Protein AF-0000000074165113 (afdb_homodimer)

Nearest PDB structures (foldseek):
  5xe8-assembly1_C  TM=8.474E-01  e=3.478E-05  Streptococcus mutans UA159
  6pgv-assembly1_A  TM=5.490E-01  e=5.982E-02  Homo sapiens
  1y08-assembly1_A  TM=4.962E-01  e=4.996E-02  Streptococcus pyogenes
  5xe8-assembly1_C  TM=8.474E-01  e=3.478E-05  Streptococcus mutans UA159
  6pgv-assembly1_A  TM=5.491E-01  e=5.982E-02  Homo sapiens

Sequence (434 aa):
MFKRVILVLITFIFAISLNYSYGEYANKTYIQNVVKTFNLSTDKNIKILDIKGYQQTTDYTCGPSAVMSLLNYYGVLKDSQMNHQTELEIAKQMGTNDDYGTTMQQIVEWLGNHGFEVKYATDGDINLLYQSIDKAIPVLVDWIDWGGHWTLVSGYQKLGKSVDDDKDMLFMIDPAAHFNNVRSVYGLSAINPDRFQYMWQDSKGVKGIYIIAFPKKMFKRVILVLITFIFAISLNYSYGEYANKTYIQNVVKTFNLSTDKNIKILDIKGYQQTTDYTCGPSAVMSLLNYYGVLKDSQMNHQTELEIAKQMGTNDDYGTTMQQIVEWLGNHGFEVKYATDGDINLLYQSIDKAIPVLVDWIDWGGHWTLVSGYQKLGKSVDDDKDMLFMIDPAAHFNNVRSVYGLSAINPDRFQYMWQDSKGVKGIYIIAFPKK

Secondary structure (DSSP, 8-state):
-----------------------PBP-HHHHHHHHHHTT-S--TTEEEB--PPPPPSSSS-HHHHHHHHHHHHTTSS-GGG-SHHHHHHHHHHHT-BTTTB--HHHHHHHHHHTTEEEEEESS--HHHHHHHHHTT--EEEEESGGGSEEEEEEEEE--SSSGGGS--EEEEE-TTGGGSSS--STTEEEE-HHHHHHH-B-TT--B-EEEEEEE--/-----------------------PBP-HHHHHHHHHHTT-S--TTEEEB---PPPPSSSS-HHHHHHHHHHHHTTSS-GGG-SHHHHHHHHHHHT-BTTTB--HHHHHHHHHHTTEEEEEESS--HHHHHHHHHTT--EEEEESGGGSEEEEEEEEE--SSSGGGS--EEEEE-TTGGGSSS--STTEEEE-HHHHHHH-B-TT--B-EEEEEEE--

InterPro domains:
  IPR039563 Peptidase C39 single domain protein [cd02549] (56-212)
  IPR039564 Peptidase C39-like [PF13529] (48-186)

Foldseek 3Di:
DDDPPPPPPPPPPPPPPPPQPAWAWDDPVVLVVQCVQVVPPDSPQKTFTDWQFQAAPAPAQLLLRQVQRVCVRRPNADPVCSDHVNSVVSCVQLVADNVHHHDPVSSQVSQVVVAKDKDWDFPDAPVVQAVCSVVSFWKWAWWCVVHIGTWIWTIKGDDDPDLVVQRMKTKIQGNHLVVPPGDDDSNIDIDRRVVRQVGRAHNVRGHHTMMTMDGDD/DDDPPPPPPPPPPPPPPPPQPAWAWDDPVVLVVQCVQVVPPDSPQKTFTDWQFQAAPAPAQLLLRQVQRVCVRRPNADPVCSDHVNSVVSCVQLVADNVHHHDPVSSQVSQVVVAKDKDWDFPDAPVVQAVCSVVSFWKWAWWCVVHIGTWIWTIKGDDDPDLVVQRMKTKIQGNHLVVPPGDDDSNIDIDRRVVRQVGRAHNVRGHHTMMTMDGDD

Radius of gyration: 24.63 Å; Cα contacts (8 Å, |Δi|>4): 879; chains: 2; bounding box: 49×112×45 Å

Organism: Francisella tularensis subsp. tularensis (strain SCHU S4 / Schu 4) (NCBI:txid177416)

Solvent-accessible surface area (backbone atoms only — not comparable to full-atom values): 23340 Å² total; per-residue (Å²): 136,83,83,79,77,80,79,77,76,77,71,81,74,78,77,65,86,59,79,51,60,71,57,47,65,45,53,67,68,59,49,50,52,50,29,61,63,55,54,44,95,60,79,68,57,59,50,43,48,56,58,68,38,40,66,38,89,57,96,34,37,30,40,41,18,28,48,48,28,53,34,34,48,45,61,74,38,53,79,91,53,73,44,68,69,50,40,53,50,48,24,57,76,42,62,46,34,84,84,79,22,55,54,71,66,34,52,51,52,48,40,45,75,67,52,28,45,76,48,72,51,60,71,54,54,69,67,58,53,52,54,33,41,75,69,47,37,54,33,39,33,36,17,28,58,63,39,47,34,36,28,26,39,34,28,37,30,61,70,44,95,45,67,88,60,45,50,29,37,31,31,25,31,26,10,58,38,85,50,47,62,43,76,65,59,56,29,34,44,75,43,20,51,55,45,45,60,51,31,27,16,33,72,84,64,52,44,18,34,38,38,41,63,48,74,58,131,134,85,83,80,78,79,80,77,75,78,72,80,76,80,76,65,88,60,78,51,58,71,56,47,64,44,53,69,67,57,48,52,53,50,29,61,65,54,54,44,96,60,80,68,58,61,49,42,47,55,57,69,37,40,68,37,89,58,97,34,36,31,41,42,18,27,48,49,28,52,33,35,48,45,62,75,39,53,78,91,53,74,44,70,67,49,41,52,50,51,26,57,76,41,61,46,32,83,84,80,23,55,53,70,65,35,51,52,51,48,41,45,75,67,52,28,46,73,50,71,52,59,71,52,52,69,66,58,52,52,54,34,41,75,69,48,38,55,35,40,33,38,18,29,57,62,40,46,36,36,28,26,38,37,27,38,29,60,71,43,95,44,67,88,62,45,51,29,36,30,31,24,30,25,10,58,37,84,49,47,64,42,76,63,60,56,29,34,44,78,43,21,52,54,45,46,60,49,32,28,15,32,73,84,63,54,44,17,34,36,37,40,63,48,75,58,130

pLDDT: mean 89.57, std 18.5, range [29.52, 98.94]

Structure (mmCIF, N/CA/C/O backbone):
data_AF-0000000074165113-model_v1
#
loop_
_entity.id
_entity.type
_entity.pdbx_description
1 polymer 'Peptidase C39-like domain-containing protein'
#
loop_
_atom_site.group_PDB
_atom_site.id
_atom_site.type_symbol
_atom_site.label_atom_id
_atom_site.label_alt_id
_atom_site.label_comp_id
_atom_site.label_asym_id
_atom_site.label_entity_id
_atom_site.label_seq_id
_atom_site.pdbx_PDB_ins_code
_atom_site.Cartn_x
_atom_site.Cartn_y
_atom_site.Cartn_z
_atom_site.occupancy
_atom_site.B_iso_or_equiv
_atom_site.auth_seq_id
_atom_site.auth_comp_id
_atom_site.auth_asym_id
_atom_site.auth_atom_id
_atom_site.pdbx_PDB_model_num
ATOM 1 N N . MET A 1 1 ? 3.699 59.594 -21.016 1 29.52 1 MET A N 1
ATOM 2 C CA . MET A 1 1 ? 3.424 59.531 -19.578 1 29.52 1 MET A CA 1
ATOM 3 C C . MET A 1 1 ? 3.186 58.062 -19.141 1 29.52 1 MET A C 1
ATOM 5 O O . MET A 1 1 ? 2.268 57.406 -19.625 1 29.52 1 MET A O 1
ATOM 9 N N . PHE A 1 2 ? 4.238 57.344 -18.656 1 29.72 2 PHE A N 1
ATOM 10 C CA . PHE A 1 2 ? 4.352 55.938 -18.297 1 29.72 2 PHE A CA 1
ATOM 11 C C . PHE A 1 2 ? 3.488 55.625 -17.078 1 29.72 2 PHE A C 1
ATOM 13 O O . PHE A 1 2 ? 3.639 56.25 -16.031 1 29.72 2 PHE A O 1
ATOM 20 N N . LYS A 1 3 ? 2.299 55.031 -17.344 1 39.5 3 LYS A N 1
ATOM 21 C CA . LYS A 1 3 ? 1.39 54.562 -16.297 1 39.5 3 LYS A CA 1
ATOM 22 C C . LYS A 1 3 ? 2.07 53.531 -15.398 1 39.5 3 LYS A C 1
ATOM 24 O O . LYS A 1 3 ? 2.479 52.469 -15.867 1 39.5 3 LYS A O 1
ATOM 29 N N . ARG A 1 4 ? 2.74 54 -14.18 1 32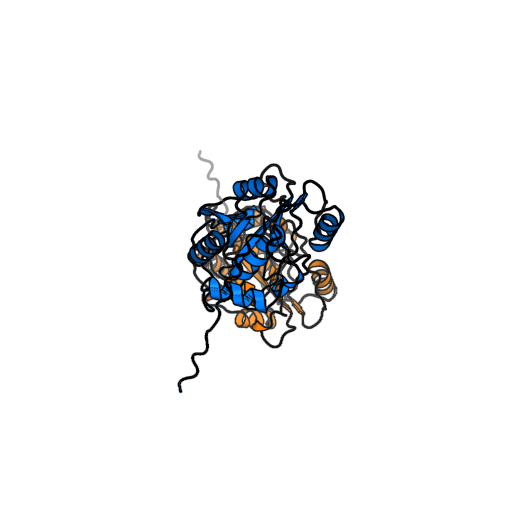.81 4 ARG A N 1
ATOM 30 C CA . ARG A 1 4 ? 3.295 53.156 -13.125 1 32.81 4 ARG A CA 1
ATOM 31 C C . ARG A 1 4 ? 2.219 52.281 -12.516 1 32.81 4 ARG A C 1
ATOM 33 O O . ARG A 1 4 ? 1.255 52.75 -11.93 1 32.81 4 ARG A O 1
ATOM 40 N N . VAL A 1 5 ? 1.931 51.094 -12.938 1 36.78 5 VAL A N 1
ATOM 41 C CA . VAL A 1 5 ? 1.07 50.094 -12.289 1 36.78 5 VAL A CA 1
ATOM 42 C C . VAL A 1 5 ? 1.694 49.656 -10.961 1 36.78 5 VAL A C 1
ATOM 44 O O . VAL A 1 5 ? 2.805 49.125 -10.938 1 36.78 5 VAL A O 1
ATOM 47 N N . ILE A 1 6 ? 1.392 50.281 -9.812 1 31.48 6 ILE A N 1
ATOM 48 C CA . ILE A 1 6 ? 1.749 49.812 -8.469 1 31.48 6 ILE A CA 1
ATOM 49 C C . ILE A 1 6 ? 1.115 48.469 -8.195 1 31.48 6 ILE A C 1
ATOM 51 O O . ILE A 1 6 ? -0.111 48.344 -8.172 1 31.48 6 ILE A O 1
ATOM 55 N N . LEU A 1 7 ? 1.792 47.375 -8.453 1 30.75 7 LEU A N 1
ATOM 56 C CA . LEU A 1 7 ? 1.432 46.031 -7.98 1 30.75 7 LEU A CA 1
ATOM 57 C C . LEU A 1 7 ? 1.459 45.969 -6.457 1 30.75 7 LEU A C 1
ATOM 59 O O . LEU A 1 7 ? 2.516 46.156 -5.844 1 30.75 7 LEU A O 1
ATOM 63 N N . VAL A 1 8 ? 0.398 46.344 -5.793 1 31.05 8 VAL A N 1
ATOM 64 C CA . VAL A 1 8 ? 0.231 46.156 -4.355 1 31.05 8 VAL A CA 1
ATOM 65 C C . VAL A 1 8 ? 0.364 44.656 -4.023 1 31.05 8 VAL A C 1
ATOM 67 O O . VAL A 1 8 ? -0.424 43.844 -4.5 1 31.05 8 VAL A O 1
ATOM 70 N N . LEU A 1 9 ? 1.534 44.219 -3.645 1 33.34 9 LEU A N 1
ATOM 71 C CA . LEU A 1 9 ? 1.773 42.938 -2.963 1 33.34 9 LEU A CA 1
ATOM 72 C C . LEU A 1 9 ? 1.009 42.875 -1.646 1 33.34 9 LEU A C 1
ATOM 74 O O . LEU A 1 9 ? 1.309 43.625 -0.713 1 33.34 9 LEU A O 1
ATOM 78 N N . ILE A 1 10 ? -0.258 42.594 -1.678 1 31.41 10 ILE A N 1
ATOM 79 C CA . ILE A 1 10 ? -1.003 42.344 -0.446 1 31.41 10 ILE A CA 1
ATOM 80 C C . ILE A 1 10 ? -0.303 41.281 0.383 1 31.41 10 ILE A C 1
ATOM 82 O O . ILE A 1 10 ? -0.232 40.125 -0.029 1 31.41 10 ILE A O 1
ATOM 86 N N . THR A 1 11 ? 0.685 41.688 1.123 1 33.16 11 THR A N 1
ATOM 87 C CA . THR A 1 11 ? 1.195 40.844 2.205 1 33.16 11 THR A CA 1
ATOM 88 C C . THR A 1 11 ? 0.085 40.5 3.195 1 33.16 11 THR A C 1
ATOM 90 O O . THR A 1 11 ? -0.457 41.375 3.857 1 33.16 11 THR A O 1
ATOM 93 N N . PHE A 1 12 ? -0.672 39.5 3.012 1 32.03 12 PHE A N 1
ATOM 94 C CA . PHE A 1 12 ? -1.574 39.031 4.055 1 32.03 12 PHE A CA 1
ATOM 95 C C . PHE A 1 12 ? -0.812 38.75 5.344 1 32.03 12 PHE A C 1
ATOM 97 O O . PHE A 1 12 ? -0.106 37.75 5.453 1 32.03 12 PHE A O 1
ATOM 104 N N . ILE A 1 13 ? -0.362 39.781 6.004 1 36 13 ILE A N 1
ATOM 105 C CA . ILE A 1 13 ? 0.077 39.594 7.379 1 36 13 ILE A CA 1
ATOM 106 C C . ILE A 1 13 ? -1.069 39.031 8.211 1 36 13 ILE A C 1
ATOM 108 O O . ILE A 1 13 ? -2.061 39.719 8.469 1 36 13 ILE A O 1
ATOM 112 N N . PHE A 1 14 ? -1.34 37.75 8.234 1 33.78 14 PHE A N 1
ATOM 113 C CA . PHE A 1 14 ? -2.27 37.094 9.156 1 33.78 14 PHE A CA 1
ATOM 114 C C . PHE A 1 14 ? -1.767 37.188 10.586 1 33.78 14 PHE A C 1
ATOM 116 O O . PHE A 1 14 ? -0.942 36.406 11.023 1 33.78 14 PHE A O 1
ATOM 123 N N . ALA A 1 15 ? -1.542 38.375 11.148 1 37.25 15 ALA A N 1
ATOM 124 C CA . ALA A 1 15 ? -1.378 38.469 12.602 1 37.25 15 ALA A CA 1
ATOM 125 C C . ALA A 1 15 ? -2.615 37.938 13.328 1 37.25 15 ALA A C 1
ATOM 127 O O . ALA A 1 15 ? -3.492 38.719 13.703 1 37.25 15 ALA A O 1
ATOM 128 N N . ILE A 1 16 ? -3.479 37 12.922 1 37 16 ILE A N 1
ATOM 129 C CA . ILE A 1 16 ? -4.613 36.688 13.781 1 37 16 ILE A CA 1
ATOM 130 C C . ILE A 1 16 ? -4.121 36.094 15.102 1 37 16 ILE A C 1
ATOM 132 O O . ILE A 1 16 ? -3.314 35.156 15.102 1 37 16 ILE A O 1
ATOM 136 N N . SER A 1 17 ? -4.094 36.844 16.141 1 39.62 17 SER A N 1
ATOM 137 C CA . SER A 1 17 ? -4.129 36.281 17.484 1 39.62 17 SER A CA 1
ATOM 138 C C . SER A 1 17 ? -5.039 35.062 17.531 1 39.62 17 SER A C 1
ATOM 140 O O . SER A 1 17 ? -6.238 35.188 17.797 1 39.62 17 SER A O 1
ATOM 142 N N . LEU A 1 18 ? -5.07 34.125 16.562 1 41.06 18 LEU A N 1
ATOM 143 C CA . LEU A 1 18 ? -6 33 16.484 1 41.06 18 LEU A CA 1
ATOM 144 C C . LEU A 1 18 ? -5.836 32.094 17.688 1 41.06 18 LEU A C 1
ATOM 146 O O . LEU A 1 18 ? -4.727 31.625 17.984 1 41.06 18 LEU A O 1
ATOM 150 N N . ASN A 1 19 ? -6.5 32.375 18.797 1 43.25 19 ASN A N 1
ATOM 151 C CA . ASN A 1 19 ? -6.738 31.25 19.703 1 43.25 19 ASN A CA 1
ATOM 152 C C . ASN A 1 19 ? -6.859 29.938 18.938 1 43.25 19 ASN A C 1
ATOM 154 O O . ASN A 1 19 ? -7.91 29.641 18.359 1 43.25 19 ASN A O 1
ATOM 158 N N . TYR A 1 20 ? -5.746 29.562 18.375 1 46.03 20 TYR A N 1
ATOM 159 C CA . TYR A 1 20 ? -5.754 28.266 17.703 1 46.03 20 TYR A CA 1
ATOM 160 C C . TYR A 1 20 ? -6.391 27.203 18.594 1 46.03 20 TYR A C 1
ATOM 162 O O . TYR A 1 20 ? -6.035 27.078 19.766 1 46.03 20 TYR A O 1
ATOM 170 N N . SER A 1 21 ? -7.695 27.141 18.609 1 48.72 21 SER A N 1
ATOM 171 C CA . SER A 1 21 ? -8.242 25.938 19.219 1 48.72 21 SER A CA 1
ATOM 172 C C . SER A 1 21 ? -7.359 24.719 18.938 1 48.72 21 SER A C 1
ATOM 174 O O . SER A 1 21 ? -6.945 24.5 17.797 1 48.72 21 SER A O 1
ATOM 176 N N . TYR A 1 22 ? -6.574 24.375 19.891 1 55.59 22 TYR A N 1
ATOM 177 C CA . TYR A 1 22 ? -5.738 23.172 19.875 1 55.59 22 TYR A CA 1
ATOM 178 C C . TYR A 1 22 ? -6.457 22.016 19.188 1 55.59 22 TYR A C 1
ATOM 180 O O . TYR A 1 22 ? -7.684 22.031 19.047 1 55.59 22 TYR A O 1
ATOM 188 N N . GLY A 1 23 ? -5.598 21.031 18.562 1 63.62 23 GLY A N 1
ATOM 189 C CA . GLY A 1 23 ? -5.812 19.734 17.953 1 63.62 23 GLY A CA 1
ATOM 190 C C . GLY A 1 23 ? -6.855 18.906 18.688 1 63.62 23 GLY A C 1
ATOM 191 O O . GLY A 1 23 ? -6.762 18.688 19.891 1 63.62 23 GLY A O 1
ATOM 192 N N . GLU A 1 24 ? -8 18.766 18.047 1 86.88 24 GLU A N 1
ATOM 193 C CA . GLU A 1 24 ? -9.078 17.984 18.641 1 86.88 24 GLU A CA 1
ATOM 194 C C . GLU A 1 24 ? -9.055 16.547 18.109 1 86.88 24 GLU A C 1
ATOM 196 O O . GLU A 1 24 ? -8.672 16.312 16.969 1 86.88 24 GLU A O 1
ATOM 201 N N . TYR A 1 25 ? -9.344 15.711 19.078 1 96.62 25 TYR A N 1
ATOM 202 C CA . TYR A 1 25 ? -9.578 14.328 18.703 1 96.62 25 TYR A CA 1
ATOM 203 C C . TYR A 1 25 ? -10.953 14.164 18.062 1 96.62 25 TYR A C 1
ATOM 205 O O . TYR A 1 25 ? -11.859 14.953 18.328 1 96.62 25 TYR A O 1
ATOM 213 N N . ALA A 1 26 ? -11.008 13.188 17.25 1 97.12 26 ALA A N 1
ATOM 214 C CA . ALA A 1 26 ? -12.25 12.891 16.547 1 97.12 26 ALA A CA 1
ATOM 215 C C . ALA A 1 26 ? -13.336 12.43 17.516 1 97.12 26 ALA A C 1
ATOM 217 O O . ALA A 1 26 ? -13.039 11.828 18.547 1 97.12 26 ALA A O 1
ATOM 218 N N . ASN A 1 27 ? -14.602 12.711 17.172 1 96.06 27 ASN A N 1
ATOM 219 C CA . ASN A 1 27 ? -15.727 12.258 17.984 1 96.06 27 ASN A CA 1
ATOM 220 C C . ASN A 1 27 ? -16.141 10.836 17.625 1 96.06 27 ASN A C 1
ATOM 222 O O . ASN A 1 27 ? -15.523 10.203 16.766 1 96.06 27 ASN A O 1
ATOM 226 N N . LYS A 1 28 ? -17.203 10.391 18.281 1 96.31 28 LYS A N 1
ATOM 227 C CA . LYS A 1 28 ? -17.641 9.008 18.141 1 96.31 28 LYS A CA 1
ATOM 228 C C . LYS A 1 28 ? -18.125 8.727 16.719 1 96.31 28 LYS A C 1
ATOM 230 O O . LYS A 1 28 ? -17.875 7.66 16.156 1 96.31 28 LYS A O 1
ATOM 235 N N . THR A 1 29 ? -18.812 9.641 16.172 1 97.25 29 THR A N 1
ATOM 236 C CA . THR A 1 29 ? -19.328 9.477 14.82 1 97.25 29 THR A CA 1
ATOM 237 C C . THR A 1 29 ? -18.188 9.328 13.812 1 97.25 29 THR A C 1
ATOM 239 O O . THR A 1 29 ? -18.234 8.461 12.938 1 97.25 29 THR A O 1
ATOM 242 N N . TYR A 1 30 ? -17.156 10.203 13.945 1 97.31 30 TYR A N 1
ATOM 243 C CA . TYR A 1 30 ? -15.969 10.109 13.109 1 97.31 30 TYR A CA 1
ATOM 244 C C . TYR A 1 30 ? -15.336 8.727 13.219 1 97.31 30 TYR A C 1
ATOM 246 O O . TYR A 1 30 ? -15.047 8.094 12.203 1 97.31 30 TYR A O 1
ATOM 254 N N . ILE A 1 31 ? -15.234 8.266 14.406 1 97.75 31 ILE A N 1
ATOM 255 C CA . ILE A 1 31 ? -14.578 6.988 14.672 1 97.75 31 ILE A CA 1
ATOM 256 C C . ILE A 1 31 ? -15.414 5.852 14.094 1 97.75 31 ILE A C 1
ATOM 258 O O . ILE A 1 31 ? -14.883 4.938 13.461 1 97.75 31 ILE A O 1
ATOM 262 N N . GLN A 1 32 ? -16.672 5.875 14.219 1 97.56 32 GLN A N 1
ATOM 263 C CA . GLN A 1 32 ? -17.562 4.832 13.695 1 97.56 32 GLN A CA 1
ATOM 264 C C . GLN A 1 32 ? -17.5 4.777 12.172 1 97.56 32 GLN A C 1
ATOM 266 O O . GLN A 1 32 ? -17.516 3.695 11.586 1 97.56 32 GLN A O 1
ATOM 271 N N . ASN A 1 33 ? -17.438 5.93 11.578 1 96.88 33 ASN A N 1
ATOM 272 C CA . ASN A 1 33 ? -17.281 5.969 10.125 1 96.88 33 ASN A CA 1
ATOM 273 C C . ASN A 1 33 ? -15.969 5.336 9.68 1 96.88 33 ASN A C 1
ATOM 275 O O . ASN A 1 33 ? -15.922 4.625 8.672 1 96.88 33 ASN A O 1
ATOM 279 N N . VAL A 1 34 ? -14.914 5.602 10.43 1 95.81 34 VAL A N 1
ATOM 280 C CA . VAL A 1 34 ? -13.609 5.027 10.133 1 95.81 34 VAL A CA 1
ATOM 281 C C . VAL A 1 34 ? -13.664 3.51 10.273 1 95.81 34 VAL A C 1
ATOM 283 O O . VAL A 1 34 ? -13.242 2.779 9.367 1 95.81 34 VAL A O 1
ATOM 286 N N . VAL A 1 35 ? -14.234 3.004 11.32 1 94.5 35 VAL A N 1
ATOM 287 C CA . VAL A 1 35 ? -14.344 1.577 11.602 1 94.5 35 VAL A CA 1
ATOM 288 C C . VAL A 1 35 ? -15.133 0.89 10.492 1 94.5 35 VAL A C 1
ATOM 290 O O . VAL A 1 35 ? -14.711 -0.148 9.977 1 94.5 35 VAL A O 1
ATOM 293 N N . LYS A 1 36 ? -16.188 1.468 10.109 1 91.81 36 LYS A N 1
ATOM 294 C CA . LYS A 1 36 ? -17.031 0.91 9.062 1 91.81 36 LYS A CA 1
ATOM 295 C C . LYS A 1 36 ? -16.312 0.892 7.719 1 91.81 36 LYS A C 1
ATOM 297 O O . LYS A 1 36 ? -16.328 -0.12 7.016 1 91.81 36 LYS A O 1
ATOM 302 N N . THR A 1 37 ? -15.727 1.964 7.375 1 91.44 37 THR A N 1
ATOM 303 C CA . THR A 1 37 ? -15.109 2.123 6.066 1 91.44 37 THR A CA 1
ATOM 304 C C . THR A 1 37 ? -13.945 1.149 5.898 1 91.44 37 THR A C 1
ATOM 306 O O . THR A 1 37 ? -13.805 0.517 4.852 1 91.44 37 THR A O 1
ATOM 309 N N . PHE A 1 38 ? -13.141 1.001 6.914 1 89.12 38 PHE A N 1
ATOM 310 C CA . PHE A 1 38 ? -11.953 0.158 6.797 1 89.12 38 PHE A CA 1
ATOM 311 C C . PHE A 1 38 ? -12.234 -1.242 7.328 1 89.12 38 PHE A C 1
ATOM 313 O O . PHE A 1 38 ? -11.328 -2.074 7.406 1 89.12 38 PHE A O 1
ATOM 320 N N . ASN A 1 39 ? -13.492 -1.482 7.688 1 86.81 39 ASN A N 1
ATOM 321 C CA . ASN A 1 39 ? -13.945 -2.787 8.156 1 86.81 39 ASN A CA 1
ATOM 322 C C . ASN A 1 39 ? -13.086 -3.297 9.312 1 86.81 39 ASN A C 1
ATOM 324 O O . ASN A 1 39 ? -12.586 -4.422 9.266 1 86.81 39 ASN A O 1
ATOM 328 N N . LEU A 1 40 ? -12.875 -2.436 10.258 1 89.5 40 LEU A N 1
ATOM 329 C CA . LEU A 1 40 ? -12.125 -2.814 11.453 1 89.5 40 LEU A CA 1
ATOM 330 C C . LEU A 1 40 ? -12.961 -3.719 12.352 1 89.5 40 LEU A C 1
ATOM 332 O O . LEU A 1 40 ? -14.188 -3.594 12.398 1 89.5 40 LEU A O 1
ATOM 336 N N . SER A 1 41 ? -12.305 -4.586 13.078 1 87.06 41 SER A N 1
ATOM 337 C CA . SER A 1 41 ? -13 -5.594 13.875 1 87.06 41 SER A CA 1
ATOM 338 C C . SER A 1 41 ? -13.609 -4.977 15.133 1 87.06 41 SER A C 1
ATOM 340 O O . SER A 1 41 ? -14.531 -5.547 15.719 1 87.06 41 SER A O 1
ATOM 342 N N . THR A 1 42 ? -13.125 -3.855 15.609 1 93 42 THR A N 1
ATOM 343 C CA . THR A 1 42 ? -13.57 -3.199 16.828 1 93 42 THR A CA 1
ATOM 344 C C . THR A 1 42 ? -13.281 -1.701 16.781 1 93 42 THR A C 1
ATOM 346 O O . THR A 1 42 ? -12.5 -1.245 15.945 1 93 42 THR A O 1
ATOM 349 N N . ASP A 1 43 ? -13.961 -0.962 17.594 1 95.5 43 ASP A N 1
ATOM 350 C CA . ASP A 1 43 ? -13.695 0.469 17.688 1 95.5 43 ASP A CA 1
ATOM 351 C C . ASP A 1 43 ? -12.891 0.793 18.953 1 95.5 43 ASP A C 1
ATOM 353 O O . ASP A 1 43 ? -12.75 1.962 19.312 1 95.5 43 ASP A O 1
ATOM 357 N N . LYS A 1 44 ? -12.375 -0.225 19.562 1 95.25 44 LYS A N 1
ATOM 358 C CA . LYS A 1 44 ? -11.617 -0.023 20.797 1 95.25 44 LYS A CA 1
ATOM 359 C C . LYS A 1 44 ? -10.203 0.478 20.5 1 95.25 44 LYS A C 1
ATOM 361 O O . LYS A 1 44 ? -9.648 0.183 19.453 1 95.25 44 LYS A O 1
ATOM 366 N N . ASN A 1 45 ? -9.656 1.283 21.406 1 96.44 45 ASN A N 1
ATOM 367 C CA . ASN A 1 45 ? -8.258 1.705 21.438 1 96.44 45 ASN A CA 1
ATOM 368 C C . ASN A 1 45 ? -7.879 2.479 20.188 1 96.44 45 ASN A C 1
ATOM 370 O O . ASN A 1 45 ? -6.801 2.27 19.625 1 96.44 45 ASN A O 1
ATOM 374 N N . ILE A 1 46 ? -8.797 3.246 19.688 1 97.81 46 ILE A N 1
ATOM 375 C CA . ILE A 1 46 ? -8.547 4.137 18.562 1 97.81 46 ILE A CA 1
ATOM 376 C C . ILE A 1 46 ? -8.336 5.562 19.062 1 97.81 46 ILE A C 1
ATOM 378 O O . ILE A 1 46 ? -9.117 6.062 19.875 1 97.81 46 ILE A O 1
ATOM 382 N N . LYS A 1 47 ? -7.207 6.129 18.734 1 97.81 47 LYS A N 1
ATOM 383 C CA . LYS A 1 47 ? -6.945 7.559 18.891 1 97.81 47 LYS A CA 1
ATOM 384 C C . LYS A 1 47 ? -6.727 8.227 17.531 1 97.81 47 LYS A C 1
ATOM 386 O O . LYS A 1 47 ? -5.758 7.922 16.828 1 97.81 47 LYS A O 1
ATOM 391 N N . ILE A 1 48 ? -7.609 9.062 17.172 1 98.44 48 ILE A N 1
ATOM 392 C CA . ILE A 1 48 ? -7.566 9.68 15.844 1 98.44 48 ILE A CA 1
ATOM 393 C C . ILE A 1 48 ? -7.941 11.156 15.953 1 98.44 48 ILE A C 1
ATOM 395 O O . ILE A 1 48 ? -8.852 11.516 16.703 1 98.44 48 ILE A O 1
ATOM 399 N N . LEU A 1 49 ? -7.188 11.984 15.266 1 98.5 49 LEU A N 1
ATOM 400 C CA . LEU A 1 49 ? -7.41 13.43 15.281 1 98.5 49 LEU A CA 1
ATOM 401 C C . LEU A 1 49 ? -8.547 13.82 14.344 1 98.5 49 LEU A C 1
ATOM 403 O O . LEU A 1 49 ? -8.781 13.141 13.336 1 98.5 49 LEU A O 1
ATOM 407 N N . ASP A 1 50 ? -9.25 14.852 14.711 1 97.44 50 ASP A N 1
ATOM 408 C CA . ASP A 1 50 ? -10.375 15.352 13.922 1 97.44 50 ASP A CA 1
ATOM 409 C C . ASP A 1 50 ? -9.891 16.156 12.719 1 97.44 50 ASP A C 1
ATOM 411 O O . ASP A 1 50 ? -9.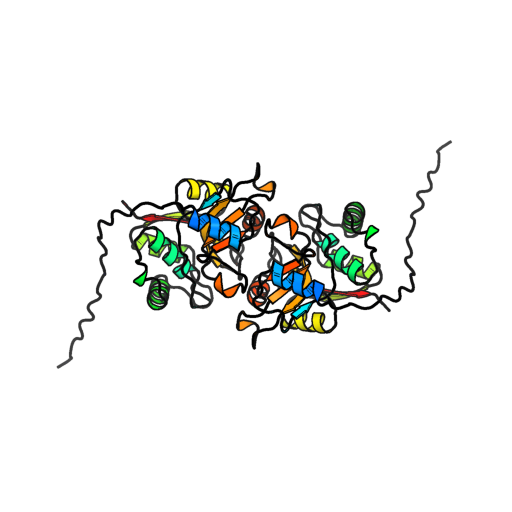906 17.391 12.75 1 97.44 50 ASP A O 1
ATOM 415 N N . ILE A 1 51 ? -9.523 15.461 11.672 1 97.38 51 ILE A N 1
ATOM 416 C CA . ILE A 1 51 ? -8.992 16.094 10.469 1 97.38 51 ILE A CA 1
ATOM 417 C C . ILE A 1 51 ? -9.797 15.641 9.25 1 97.38 51 ILE A C 1
ATOM 419 O O . ILE A 1 51 ? -9.984 14.445 9.039 1 97.38 51 ILE A O 1
ATOM 423 N N . LYS A 1 52 ? -10.328 16.562 8.547 1 90.5 52 LYS A N 1
ATOM 424 C CA . LYS A 1 52 ? -10.828 16.281 7.207 1 90.5 52 LYS A CA 1
ATOM 425 C C . LYS A 1 52 ? -9.773 16.594 6.148 1 90.5 52 LYS A C 1
ATOM 427 O O . LYS A 1 52 ? -9.414 17.766 5.953 1 90.5 52 LYS A O 1
ATOM 432 N N . GLY A 1 53 ? -9.383 15.609 5.465 1 97.56 53 GLY A N 1
ATOM 433 C CA . GLY A 1 53 ? -8.227 15.711 4.586 1 97.56 53 GLY A CA 1
ATOM 434 C C . GLY A 1 53 ? -8.539 16.391 3.268 1 97.56 53 GLY A C 1
ATOM 435 O O . GLY A 1 53 ? -9.602 16.172 2.688 1 97.56 53 GLY A O 1
ATOM 436 N N . TYR A 1 54 ? -7.656 17.266 2.809 1 98.75 54 TYR A N 1
ATOM 437 C CA . TYR A 1 54 ? -7.719 17.797 1.454 1 98.75 54 TYR A CA 1
ATOM 438 C C . TYR A 1 54 ? -7.148 16.812 0.447 1 98.75 54 TYR A C 1
ATOM 440 O O . TYR A 1 54 ? -6.129 16.172 0.707 1 98.75 54 TYR A O 1
ATOM 448 N N . GLN A 1 55 ? -7.859 16.672 -0.688 1 98.19 55 GLN A N 1
ATOM 449 C CA . GLN A 1 55 ? -7.438 15.758 -1.751 1 98.19 55 GLN A CA 1
ATOM 450 C C . GLN A 1 55 ? -6.75 16.516 -2.881 1 98.19 55 GLN A C 1
ATOM 452 O O . GLN A 1 55 ? -7.305 17.484 -3.418 1 98.19 55 GLN A O 1
ATOM 457 N N . GLN A 1 56 ? -5.52 16.062 -3.203 1 98.31 56 GLN A N 1
ATOM 458 C CA . GLN A 1 56 ? -4.766 16.781 -4.227 1 98.31 56 GLN A CA 1
ATOM 459 C C . GLN A 1 56 ? -5.496 16.766 -5.566 1 98.31 56 GLN A C 1
ATOM 461 O O . GLN A 1 56 ? -6.125 15.758 -5.914 1 98.31 56 GLN A O 1
ATOM 466 N N . THR A 1 57 ? -5.324 17.844 -6.293 1 97.69 57 THR A N 1
ATOM 467 C CA . THR A 1 57 ? -6.031 17.969 -7.562 1 97.69 57 THR A CA 1
ATOM 468 C C . THR A 1 57 ? -5.074 17.781 -8.734 1 97.69 57 THR A C 1
ATOM 470 O O . THR A 1 57 ? -5.492 17.812 -9.898 1 97.69 57 THR A O 1
ATOM 473 N N . THR A 1 58 ? -3.75 17.609 -8.43 1 96.56 58 THR A N 1
ATOM 474 C CA . THR A 1 58 ? -2.727 17.297 -9.422 1 96.56 58 THR A CA 1
ATOM 475 C C . THR A 1 58 ? -1.988 16.016 -9.047 1 96.56 58 THR A C 1
ATOM 477 O O . THR A 1 58 ? -2.221 15.453 -7.98 1 96.56 58 THR A O 1
ATOM 480 N N . ASP A 1 59 ? -1.082 15.688 -9.953 1 93.44 59 ASP A N 1
ATOM 481 C CA . ASP A 1 59 ? -0.317 14.469 -9.688 1 93.44 59 ASP A CA 1
ATOM 482 C C . ASP A 1 59 ? 0.971 14.789 -8.93 1 93.44 59 ASP A C 1
ATOM 484 O O . ASP A 1 59 ? 1.745 13.883 -8.609 1 93.44 59 ASP A O 1
ATOM 488 N N . TYR A 1 60 ? 1.129 16.094 -8.539 1 96.5 60 TYR A N 1
ATOM 489 C CA . TYR A 1 60 ? 2.443 16.406 -7.992 1 96.5 60 TYR A CA 1
ATOM 490 C C . TYR A 1 60 ? 2.32 17.266 -6.742 1 96.5 60 TYR A C 1
ATOM 492 O O . TYR A 1 60 ? 3.324 17.766 -6.219 1 96.5 60 TYR A O 1
ATOM 500 N N . THR A 1 61 ? 1.098 17.484 -6.211 1 98.62 61 THR A N 1
ATOM 501 C CA . THR A 1 61 ? 0.936 18.453 -5.133 1 98.62 61 THR A CA 1
ATOM 502 C C . THR A 1 61 ? 0.556 17.75 -3.832 1 98.62 61 THR A C 1
ATOM 504 O O . THR A 1 61 ? -0.149 18.328 -2.998 1 98.62 61 THR A O 1
ATOM 507 N N . CYS A 1 62 ? 1.007 16.5 -3.594 1 98.56 62 CYS A N 1
ATOM 508 C CA . CYS A 1 62 ? 0.684 15.828 -2.342 1 98.56 62 CYS A CA 1
ATOM 509 C C . CYS A 1 62 ? 1.25 16.594 -1.15 1 98.56 62 CYS A C 1
ATOM 511 O O . CYS A 1 62 ? 0.613 16.672 -0.098 1 98.56 62 CYS A O 1
ATOM 513 N N . GLY A 1 63 ? 2.465 17.203 -1.299 1 98.75 63 GLY A N 1
ATOM 514 C CA . GLY A 1 63 ? 3.061 17.984 -0.23 1 98.75 63 GLY A CA 1
ATOM 515 C C . GLY A 1 63 ? 2.203 19.156 0.195 1 98.75 63 GLY A C 1
ATOM 516 O O . GLY A 1 63 ? 1.713 19.203 1.325 1 98.75 63 GLY A O 1
ATOM 517 N N . PRO A 1 64 ? 2.014 20.078 -0.769 1 98.94 64 PRO A N 1
ATOM 518 C CA . PRO A 1 64 ? 1.14 21.219 -0.469 1 98.94 64 PRO A CA 1
ATOM 519 C C . PRO A 1 64 ? -0.228 20.781 0.057 1 98.94 64 PRO A C 1
ATOM 521 O O . PRO A 1 64 ? -0.762 21.406 0.979 1 98.94 64 PRO A O 1
ATOM 524 N N . SER A 1 65 ? -0.792 19.75 -0.505 1 98.94 65 SER A N 1
ATOM 525 C CA . SER A 1 65 ? -2.113 19.281 -0.098 1 98.94 65 SER A CA 1
ATOM 526 C C . SER A 1 65 ? -2.1 18.766 1.338 1 98.94 65 SER A C 1
ATOM 528 O O . SER A 1 65 ? -3.023 19.031 2.107 1 98.94 65 SER A O 1
ATOM 530 N N . ALA A 1 66 ? -1.098 18.016 1.7 1 98.94 66 ALA A N 1
ATOM 531 C CA . ALA A 1 66 ? -0.962 17.547 3.076 1 98.94 66 ALA A CA 1
ATOM 532 C C . ALA A 1 66 ? -0.819 18.719 4.047 1 98.94 66 ALA A C 1
ATOM 534 O O . ALA A 1 66 ? -1.414 18.719 5.125 1 98.94 66 ALA A O 1
ATOM 535 N N . VAL A 1 67 ? -0.085 19.672 3.643 1 98.88 67 VAL A N 1
ATOM 536 C CA . VAL A 1 67 ? 0.107 20.859 4.469 1 98.88 67 VAL A CA 1
ATOM 537 C C . VAL A 1 67 ? -1.22 21.594 4.633 1 98.88 67 VAL A C 1
ATOM 539 O O . VAL A 1 67 ? -1.524 22.109 5.711 1 98.88 67 VAL A O 1
ATOM 542 N N . MET A 1 68 ? -2.012 21.625 3.582 1 98.88 68 MET A N 1
ATOM 543 C CA . MET A 1 68 ? -3.318 22.266 3.688 1 98.88 68 MET A CA 1
ATOM 544 C C . MET A 1 68 ? -4.176 21.594 4.75 1 98.88 68 MET A C 1
ATOM 546 O O . MET A 1 68 ? -4.852 22.266 5.531 1 98.88 68 MET A O 1
ATOM 550 N N . SER A 1 69 ? -4.164 20.297 4.77 1 98.69 69 SER A N 1
ATOM 551 C CA . SER A 1 69 ? -4.891 19.578 5.805 1 98.69 69 SER A CA 1
ATOM 552 C C . SER A 1 69 ? -4.379 19.938 7.195 1 98.69 69 SER A C 1
ATOM 554 O O . SER A 1 69 ? -5.168 20.094 8.133 1 98.69 69 SER A O 1
ATOM 556 N N . LEU A 1 70 ? -3.111 20.047 7.324 1 98.38 70 LEU A N 1
ATOM 557 C CA . LEU A 1 70 ? -2.488 20.438 8.586 1 98.38 70 LEU A CA 1
ATOM 558 C C . LEU A 1 70 ? -2.93 21.844 9 1 98.38 70 LEU A C 1
ATOM 560 O O . LEU A 1 70 ? -3.285 22.062 10.156 1 98.38 70 LEU A O 1
ATOM 564 N N . LEU A 1 71 ? -2.891 22.766 8.055 1 97.56 71 LEU A N 1
ATOM 565 C CA . LEU A 1 71 ? -3.287 24.156 8.328 1 97.56 71 LEU A CA 1
ATOM 566 C C . LEU A 1 71 ? -4.742 24.219 8.773 1 97.56 71 LEU A C 1
ATOM 568 O O . LEU A 1 71 ? -5.074 24.969 9.703 1 97.56 71 LEU A O 1
ATOM 572 N N . ASN A 1 72 ? -5.523 23.453 8.102 1 97.31 72 ASN A N 1
ATOM 573 C CA . ASN A 1 72 ? -6.938 23.438 8.453 1 97.31 72 ASN A CA 1
ATOM 574 C C . ASN A 1 72 ? -7.164 22.875 9.852 1 97.31 72 ASN A C 1
ATOM 576 O O . ASN A 1 72 ? -8 23.375 10.602 1 97.31 72 ASN A O 1
ATOM 580 N N . TYR A 1 73 ? -6.461 21.875 10.18 1 97.25 73 TYR A N 1
ATOM 581 C CA . TYR A 1 73 ? -6.539 21.25 11.5 1 97.25 73 TYR A CA 1
ATOM 582 C C . TYR A 1 73 ? -6.285 22.281 12.602 1 97.25 73 TYR A C 1
ATOM 584 O O . TYR A 1 73 ? -6.973 22.281 13.625 1 97.25 73 TYR A O 1
ATOM 592 N N . TYR A 1 74 ? -5.34 23.172 12.359 1 95.75 74 TYR A N 1
ATOM 593 C CA . TYR A 1 74 ? -4.965 24.156 13.367 1 95.75 74 TYR A CA 1
ATOM 594 C C . TYR A 1 74 ? -5.777 25.438 13.211 1 95.75 74 TYR A C 1
ATOM 596 O O . TYR A 1 74 ? -5.527 26.422 13.898 1 95.75 74 TYR A O 1
ATOM 604 N N . GLY A 1 75 ? -6.676 25.469 12.242 1 94.06 75 GLY A N 1
ATOM 605 C CA . GLY A 1 75 ? -7.562 26.594 12.062 1 94.06 75 GLY A CA 1
ATOM 606 C C . GLY A 1 75 ? -6.926 27.734 11.289 1 94.06 75 GLY A C 1
ATOM 607 O O . GLY A 1 75 ? -7.488 28.828 11.203 1 94.06 75 GLY A O 1
ATOM 608 N N . VAL A 1 76 ? -5.805 27.484 10.742 1 94.81 76 VAL A N 1
ATOM 609 C CA . VAL A 1 76 ? -5.078 28.5 9.984 1 94.81 76 VAL A CA 1
ATOM 610 C C . VAL A 1 76 ? -5.695 28.656 8.594 1 94.81 76 VAL A C 1
ATOM 612 O O . VAL A 1 76 ? -5.727 29.75 8.039 1 94.81 76 VAL A O 1
ATOM 615 N N . LEU A 1 77 ? -6.125 27.578 8.039 1 95.62 77 LEU A N 1
ATOM 616 C CA . LEU A 1 77 ? -6.832 27.562 6.762 1 95.62 77 LEU A CA 1
ATOM 617 C C . LEU A 1 77 ? -8.305 27.219 6.957 1 95.62 77 LEU A C 1
ATOM 619 O O . LEU A 1 77 ? -8.633 26.203 7.574 1 95.62 77 LEU A O 1
ATOM 623 N N . LYS A 1 78 ? -9.195 28.094 6.434 1 96 78 LYS A N 1
ATOM 624 C CA . LYS A 1 78 ? -10.625 27.875 6.582 1 96 78 LYS A CA 1
ATOM 625 C C . LYS A 1 78 ? -11.133 26.844 5.594 1 96 78 LYS A C 1
ATOM 627 O O . LYS A 1 78 ? -10.5 26.594 4.562 1 96 78 LYS A O 1
ATOM 632 N N . ASP A 1 79 ? -12.281 26.266 5.945 1 96.44 79 ASP A N 1
ATOM 633 C CA . ASP A 1 79 ? -12.898 25.25 5.082 1 96.44 79 ASP A CA 1
ATOM 634 C C . ASP A 1 79 ? -13.117 25.812 3.674 1 96.44 79 ASP A C 1
ATOM 636 O O . ASP A 1 79 ? -12.906 25.094 2.688 1 96.44 79 ASP A O 1
ATOM 640 N N . SER A 1 80 ? -13.492 27.078 3.555 1 97 80 SER A N 1
ATOM 641 C CA . SER A 1 80 ? -13.781 27.703 2.268 1 97 80 SER A CA 1
ATOM 642 C C . SER A 1 80 ? -12.516 27.859 1.429 1 97 80 SER A C 1
ATOM 644 O O . SER A 1 80 ? -12.594 28.047 0.213 1 97 80 SER A O 1
ATOM 646 N N . GLN A 1 81 ? -11.367 27.75 2.1 1 97.81 81 GLN A N 1
ATOM 647 C CA . GLN A 1 81 ? -10.086 27.938 1.417 1 97.81 81 GLN A CA 1
ATOM 648 C C . GLN A 1 81 ? -9.492 26.609 0.984 1 97.81 81 GLN A C 1
ATOM 650 O O . GLN A 1 81 ? -8.469 26.578 0.3 1 97.81 81 GLN A O 1
ATOM 655 N N . MET A 1 82 ? -10.109 25.516 1.34 1 98.31 82 MET A N 1
ATOM 656 C CA . MET A 1 82 ? -9.656 24.172 0.978 1 98.31 82 MET A CA 1
ATOM 657 C C . MET A 1 82 ? -10.062 23.828 -0.451 1 98.31 82 MET A C 1
ATOM 659 O O . MET A 1 82 ? -10.961 23.016 -0.665 1 98.31 82 MET A O 1
ATOM 663 N N . ASN A 1 83 ? -9.312 24.469 -1.406 1 98.5 83 ASN A N 1
ATOM 664 C CA . ASN A 1 83 ? -9.688 24.344 -2.809 1 98.5 83 ASN A CA 1
ATOM 665 C C . ASN A 1 83 ? -8.461 24.328 -3.721 1 98.5 83 ASN A C 1
ATOM 667 O O . ASN A 1 83 ? -7.332 24.484 -3.252 1 98.5 83 ASN A O 1
ATOM 671 N N . HIS A 1 84 ? -8.758 24.172 -4.957 1 98.62 84 HIS A N 1
ATOM 672 C CA . HIS A 1 84 ? -7.734 24.016 -5.984 1 98.62 84 HIS A CA 1
ATOM 673 C C . HIS A 1 84 ? -6.855 25.266 -6.07 1 98.62 84 HIS A C 1
ATOM 675 O O . HIS A 1 84 ? -5.633 25.156 -6.199 1 98.62 84 HIS A O 1
ATOM 681 N N . GLN A 1 85 ? -7.426 26.406 -5.988 1 98.56 85 GLN A N 1
ATOM 682 C CA . GLN A 1 85 ? -6.672 27.656 -6.109 1 98.56 85 GLN A CA 1
ATOM 683 C C . GLN A 1 85 ? -5.664 27.797 -4.973 1 98.56 85 GLN A C 1
ATOM 685 O O . GLN A 1 85 ? -4.5 28.125 -5.207 1 98.56 85 GLN A O 1
ATOM 690 N N . THR A 1 86 ? -6.117 27.547 -3.783 1 98.81 86 THR A N 1
ATOM 691 C CA . THR A 1 86 ? -5.234 27.609 -2.623 1 98.81 86 THR A CA 1
ATOM 692 C C . THR A 1 86 ? -4.113 26.578 -2.738 1 98.81 86 THR A C 1
ATOM 694 O O . THR A 1 86 ? -2.957 26.875 -2.436 1 98.81 86 THR A O 1
ATOM 697 N N . GLU A 1 87 ? -4.445 25.359 -3.201 1 98.81 87 GLU A N 1
ATOM 698 C CA . GLU A 1 87 ? -3.471 24.297 -3.42 1 98.81 87 GLU A CA 1
ATOM 699 C C . GLU A 1 87 ? -2.336 24.766 -4.328 1 98.81 87 GLU A C 1
ATOM 701 O O . GLU A 1 87 ? -1.161 24.625 -3.986 1 98.81 87 GLU A O 1
ATOM 706 N N . LEU A 1 88 ? -2.719 25.359 -5.422 1 98.69 88 LEU A N 1
ATOM 707 C CA . LEU A 1 88 ? -1.719 25.766 -6.402 1 98.69 88 LEU A CA 1
ATOM 708 C C . LEU A 1 88 ? -0.91 26.953 -5.898 1 98.69 88 LEU A C 1
ATOM 710 O O . LEU A 1 88 ? 0.281 27.078 -6.195 1 98.69 88 LEU A O 1
ATOM 714 N N . GLU A 1 89 ? -1.517 27.828 -5.168 1 98.75 89 GLU A N 1
ATOM 715 C CA . GLU A 1 89 ? -0.805 28.969 -4.59 1 98.75 89 GLU A CA 1
ATOM 716 C C . GLU A 1 89 ? 0.252 28.5 -3.59 1 98.75 89 GLU A C 1
ATOM 718 O O . GLU A 1 89 ? 1.396 28.953 -3.633 1 98.75 89 GLU A O 1
ATOM 723 N N . ILE A 1 90 ? -0.084 27.625 -2.74 1 98.81 90 ILE A N 1
ATOM 724 C CA . ILE A 1 90 ? 0.846 27.109 -1.742 1 98.81 90 ILE A CA 1
ATOM 725 C C . ILE A 1 90 ? 1.962 26.328 -2.432 1 98.81 90 ILE A C 1
ATOM 727 O O . ILE A 1 90 ? 3.135 26.469 -2.074 1 98.81 90 ILE A O 1
ATOM 731 N N . ALA A 1 91 ? 1.594 25.562 -3.42 1 98.88 91 ALA A N 1
ATOM 732 C CA . ALA A 1 91 ? 2.594 24.828 -4.191 1 98.88 91 ALA A CA 1
ATOM 733 C C . ALA A 1 91 ? 3.623 25.766 -4.801 1 98.88 91 ALA A C 1
ATOM 735 O O . ALA A 1 91 ? 4.828 25.516 -4.734 1 98.88 91 ALA A O 1
ATOM 736 N N . LYS A 1 92 ? 3.102 26.812 -5.391 1 98.69 92 LYS A N 1
ATOM 737 C CA . LYS A 1 92 ? 3.982 27.797 -6 1 98.69 92 LYS A CA 1
ATOM 738 C C . LYS A 1 92 ? 4.906 28.422 -4.957 1 98.69 92 LYS A C 1
ATOM 740 O O . LYS A 1 92 ? 6.113 28.531 -5.18 1 98.69 92 LYS A O 1
ATOM 745 N N . GLN A 1 93 ? 4.387 28.828 -3.855 1 98.75 93 GLN A N 1
ATOM 746 C CA . GLN A 1 93 ? 5.164 29.453 -2.795 1 98.75 93 GLN A CA 1
ATOM 747 C C . GLN A 1 93 ? 6.23 28.516 -2.254 1 98.75 93 GLN A C 1
ATOM 749 O O . GLN A 1 93 ? 7.32 28.938 -1.877 1 98.75 93 GLN A O 1
ATOM 754 N N . MET A 1 94 ? 5.957 27.203 -2.279 1 98.69 94 MET A N 1
ATOM 755 C CA . MET A 1 94 ? 6.887 26.203 -1.764 1 98.69 94 MET A CA 1
ATOM 756 C C . MET A 1 94 ? 7.953 25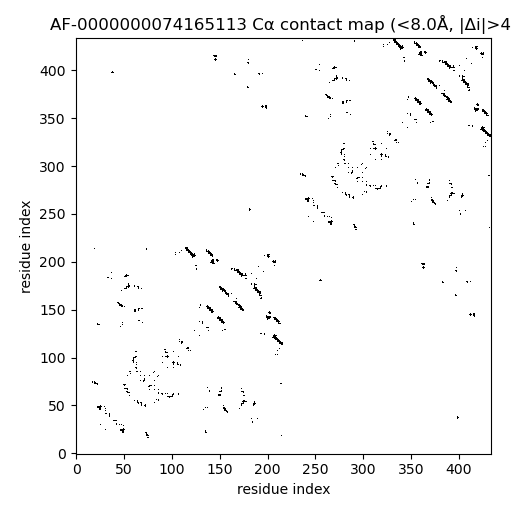.875 -2.801 1 98.69 94 MET A C 1
ATOM 758 O O . MET A 1 94 ? 8.961 25.234 -2.479 1 98.69 94 MET A O 1
ATOM 762 N N . GLY A 1 95 ? 7.727 26.297 -3.975 1 98.56 95 GLY A N 1
ATOM 763 C CA . GLY A 1 95 ? 8.617 25.891 -5.047 1 98.56 95 GLY A CA 1
ATOM 764 C C . GLY A 1 95 ? 8.422 24.438 -5.461 1 98.56 95 GLY A C 1
ATOM 765 O O . GLY A 1 95 ? 9.391 23.75 -5.809 1 98.56 95 GLY A O 1
ATOM 766 N N . THR A 1 96 ? 7.215 23.969 -5.414 1 98.44 96 THR A N 1
ATOM 767 C CA . THR A 1 96 ? 6.898 22.594 -5.816 1 98.44 96 THR A CA 1
ATOM 768 C C . THR A 1 96 ? 7.191 22.391 -7.297 1 98.44 96 THR A C 1
ATOM 770 O O . THR A 1 96 ? 6.879 23.25 -8.125 1 98.44 96 THR A O 1
ATOM 773 N N . ASN A 1 97 ? 7.77 21.266 -7.555 1 95.62 97 ASN A N 1
ATOM 774 C CA . ASN A 1 97 ? 8.102 20.875 -8.922 1 95.62 97 ASN A CA 1
ATOM 775 C C . ASN A 1 97 ? 7.109 19.859 -9.477 1 95.62 97 ASN A C 1
ATOM 777 O O . ASN A 1 97 ? 6.703 18.938 -8.773 1 95.62 97 ASN A O 1
ATOM 781 N N . ASP A 1 98 ? 6.797 20.016 -10.695 1 93.31 98 ASP A N 1
ATOM 782 C CA . ASP A 1 98 ? 5.789 19.125 -11.266 1 93.31 98 ASP A CA 1
ATOM 783 C C . ASP A 1 98 ? 6.375 17.75 -11.555 1 93.31 98 ASP A C 1
ATOM 785 O O . ASP A 1 98 ? 5.637 16.797 -11.789 1 93.31 98 ASP A O 1
ATOM 789 N N . ASP A 1 99 ? 7.652 17.625 -11.422 1 90.5 99 ASP A N 1
ATOM 790 C CA . ASP A 1 99 ? 8.266 16.328 -11.68 1 90.5 99 ASP A CA 1
ATOM 791 C C . ASP A 1 99 ? 8.57 15.586 -10.383 1 90.5 99 ASP A C 1
ATOM 793 O O . ASP A 1 99 ? 8.375 14.367 -10.289 1 90.5 99 ASP A O 1
ATOM 797 N N . TYR A 1 100 ? 9.031 16.344 -9.422 1 91.19 100 TYR A N 1
ATOM 798 C CA . TYR A 1 100 ? 9.492 15.594 -8.258 1 91.19 100 TYR A CA 1
ATOM 799 C C . TYR A 1 100 ? 8.75 16.031 -7 1 91.19 100 TYR A C 1
ATOM 801 O O . TYR A 1 100 ? 8.992 15.5 -5.914 1 91.19 100 TYR A O 1
ATOM 809 N N . GLY A 1 101 ? 7.852 16.953 -7.105 1 96.81 101 GLY A N 1
ATOM 810 C CA . GLY A 1 101 ? 7.035 17.328 -5.965 1 96.81 101 GLY A CA 1
ATOM 811 C C . GLY A 1 101 ? 7.723 18.328 -5.047 1 96.81 101 GLY A C 1
ATOM 812 O O . GLY A 1 101 ? 8.383 19.266 -5.508 1 96.81 101 GLY A O 1
ATOM 813 N N . THR A 1 102 ? 7.48 18.266 -3.771 1 98.5 102 THR A N 1
ATOM 814 C CA . THR A 1 102 ? 7.969 19.203 -2.762 1 98.5 102 THR A CA 1
ATOM 815 C C . THR A 1 102 ? 8.922 18.5 -1.796 1 98.5 102 THR A C 1
ATOM 817 O O . THR A 1 102 ? 8.602 17.438 -1.249 1 98.5 102 THR A O 1
ATOM 820 N N . THR A 1 103 ? 10.102 19.078 -1.604 1 97.5 103 THR A N 1
ATOM 821 C CA . THR A 1 103 ? 11.07 18.484 -0.693 1 97.5 103 THR A CA 1
ATOM 822 C C . THR A 1 103 ? 10.742 18.828 0.755 1 97.5 103 THR A C 1
ATOM 824 O O . THR A 1 103 ? 9.953 19.75 1.014 1 97.5 103 THR A O 1
ATOM 827 N N . MET A 1 104 ? 11.367 18.047 1.646 1 98.25 104 MET A N 1
ATOM 828 C CA . MET A 1 104 ? 11.211 18.328 3.07 1 98.25 104 MET A CA 1
ATOM 829 C C . MET A 1 104 ? 11.633 19.766 3.383 1 98.25 104 MET A C 1
ATOM 831 O O . MET A 1 104 ? 10.938 20.484 4.102 1 98.25 104 MET A O 1
ATOM 835 N N . GLN A 1 105 ? 12.758 20.172 2.791 1 98.19 105 GLN A N 1
ATOM 836 C CA . GLN A 1 105 ? 13.289 21.5 3.062 1 98.19 105 GLN A CA 1
ATOM 837 C C . GLN A 1 105 ? 12.32 22.594 2.621 1 98.19 105 GLN A C 1
ATOM 839 O O . GLN A 1 105 ? 12.141 23.594 3.318 1 98.19 105 GLN A O 1
ATOM 844 N N . GLN A 1 106 ? 11.688 22.406 1.514 1 98.81 106 GLN A N 1
ATOM 845 C CA . GLN A 1 106 ? 10.734 23.375 0.994 1 98.81 106 GLN A CA 1
ATOM 846 C C . GLN A 1 106 ? 9.523 23.5 1.916 1 98.81 106 GLN A C 1
ATOM 848 O O . GLN A 1 106 ? 9.039 24.609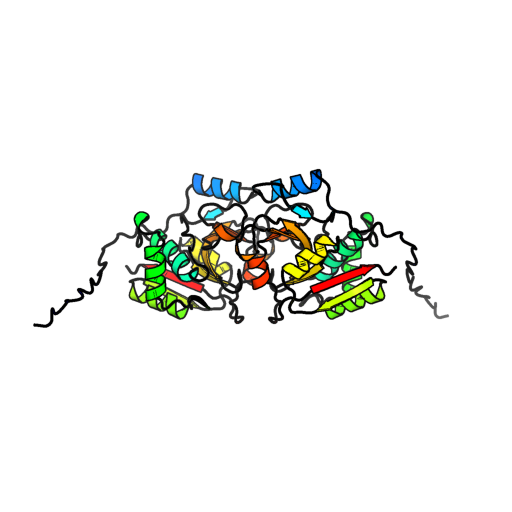 2.166 1 98.81 106 GLN A O 1
ATOM 853 N N . ILE A 1 107 ? 9.047 22.406 2.455 1 98.88 107 ILE A N 1
ATOM 854 C CA . ILE A 1 107 ? 7.902 22.422 3.355 1 98.88 107 ILE A CA 1
ATOM 855 C C . ILE A 1 107 ? 8.289 23.078 4.68 1 98.88 107 ILE A C 1
ATOM 857 O O . ILE A 1 107 ? 7.574 23.938 5.184 1 98.88 107 ILE A O 1
ATOM 861 N N . VAL A 1 108 ? 9.43 22.703 5.199 1 98.81 108 VAL A N 1
ATOM 862 C CA . VAL A 1 108 ? 9.922 23.219 6.477 1 98.81 108 VAL A CA 1
ATOM 863 C C . VAL A 1 108 ? 10.094 24.734 6.395 1 98.81 108 VAL A C 1
ATOM 865 O O . VAL A 1 108 ? 9.656 25.469 7.281 1 98.81 108 VAL A O 1
ATOM 868 N N . GLU A 1 109 ? 10.695 25.188 5.359 1 98.75 109 GLU A N 1
ATOM 869 C CA . GLU A 1 109 ? 10.93 26.609 5.184 1 98.75 109 GLU A CA 1
ATOM 870 C C . GLU A 1 109 ? 9.617 27.375 5.066 1 98.75 109 GLU A C 1
ATOM 872 O O . GLU A 1 109 ? 9.445 28.422 5.68 1 98.75 109 GLU A O 1
ATOM 877 N N . TRP A 1 110 ? 8.719 26.828 4.285 1 98.81 110 TRP A N 1
ATOM 878 C CA . TRP A 1 110 ? 7.438 27.5 4.09 1 98.81 110 TRP A CA 1
ATOM 879 C C . TRP A 1 110 ? 6.664 27.594 5.402 1 98.81 110 TRP A C 1
ATOM 881 O O . TRP A 1 110 ? 6.156 28.656 5.758 1 98.81 110 TRP A O 1
ATOM 891 N N . LEU A 1 111 ? 6.594 26.5 6.117 1 98.75 111 LEU A N 1
ATOM 892 C CA . LEU A 1 111 ? 5.895 26.484 7.398 1 98.75 111 LEU A CA 1
ATOM 893 C C . LEU A 1 111 ? 6.535 27.453 8.383 1 98.75 111 LEU A C 1
ATOM 895 O O . LEU A 1 111 ? 5.836 28.219 9.062 1 98.75 111 LEU A O 1
ATOM 899 N N . GLY A 1 112 ? 7.82 27.391 8.461 1 98.19 112 GLY A N 1
ATOM 900 C CA . GLY A 1 112 ? 8.523 28.328 9.328 1 98.19 112 GLY A CA 1
ATOM 901 C C . GLY A 1 112 ? 8.211 29.781 9.016 1 98.19 112 GLY A C 1
ATOM 902 O O . GLY A 1 112 ? 7.98 30.562 9.93 1 98.19 112 GLY A O 1
ATOM 903 N N . ASN A 1 113 ? 8.156 30.125 7.789 1 97.94 113 ASN A N 1
ATOM 904 C CA . ASN A 1 113 ? 7.906 31.484 7.34 1 97.94 113 ASN A CA 1
ATOM 905 C C . ASN A 1 113 ? 6.438 31.875 7.512 1 97.94 113 ASN A C 1
ATOM 907 O O . ASN A 1 113 ? 6.078 33.031 7.355 1 97.94 113 ASN A O 1
ATOM 911 N N . HIS A 1 114 ? 5.664 30.922 7.836 1 97.38 114 HIS A N 1
ATOM 912 C CA . HIS A 1 114 ? 4.238 31.188 7.984 1 97.38 114 HIS A CA 1
ATOM 913 C C . HIS A 1 114 ? 3.771 30.922 9.414 1 97.38 114 HIS A C 1
ATOM 915 O O . HIS A 1 114 ? 2.656 30.453 9.633 1 97.38 114 HIS A O 1
ATOM 921 N N . GLY A 1 115 ? 4.668 31.062 10.367 1 96.56 115 GLY A N 1
ATOM 922 C CA . GLY A 1 115 ? 4.305 31.188 11.766 1 96.56 115 GLY A CA 1
ATOM 923 C C . GLY A 1 115 ? 4.293 29.859 12.5 1 96.56 115 GLY A C 1
ATOM 924 O O . GLY A 1 115 ? 3.693 29.75 13.57 1 96.56 115 GLY A O 1
ATOM 925 N N . PHE A 1 116 ? 4.922 28.828 11.969 1 97.69 116 PHE A N 1
ATOM 926 C CA . PHE A 1 116 ? 4.957 27.531 12.648 1 97.69 116 PHE A CA 1
ATOM 927 C C . PHE A 1 116 ? 6.316 27.297 13.281 1 97.69 116 PHE A C 1
ATOM 929 O O . PHE A 1 116 ? 7.348 27.703 12.742 1 97.69 116 PHE A O 1
ATOM 936 N N . GLU A 1 117 ? 6.23 26.672 14.477 1 97.25 117 GLU A N 1
ATOM 937 C CA . GLU A 1 117 ? 7.398 25.953 14.969 1 97.25 117 GLU A CA 1
ATOM 938 C C . GLU A 1 117 ? 7.539 24.594 14.289 1 97.25 117 GLU A C 1
ATOM 940 O O . GLU A 1 117 ? 6.566 23.844 14.188 1 97.25 117 GLU A O 1
ATOM 945 N N . VAL A 1 118 ? 8.758 24.344 13.82 1 98.31 118 VAL A N 1
ATOM 946 C CA . VAL A 1 118 ? 8.914 23.156 13.008 1 98.31 118 VAL A CA 1
ATOM 947 C C . VAL A 1 118 ? 10.07 22.297 13.539 1 98.31 118 VAL A C 1
ATOM 949 O O . VAL A 1 118 ? 11.172 22.812 13.742 1 98.31 118 VAL A O 1
ATOM 952 N N . LYS A 1 119 ? 9.789 21.078 13.852 1 98.31 119 LYS A N 1
ATOM 953 C CA . LYS A 1 119 ? 10.789 20.031 14.055 1 98.31 119 LYS A CA 1
ATOM 954 C C . LYS A 1 119 ? 10.773 19.016 12.914 1 98.31 119 LYS A C 1
ATOM 956 O O . LYS A 1 119 ? 9.703 18.641 12.43 1 98.31 119 LYS A O 1
ATOM 961 N N . TYR A 1 120 ? 11.945 18.688 12.406 1 98.44 120 TYR A N 1
ATOM 962 C CA . TYR A 1 120 ? 12.023 17.734 11.289 1 98.44 120 TYR A CA 1
ATOM 963 C C . TYR A 1 120 ? 13.297 16.906 11.375 1 98.44 120 TYR A C 1
ATOM 965 O O . TYR A 1 120 ? 14.297 17.344 11.961 1 98.44 120 TYR A O 1
ATOM 973 N N . ALA A 1 121 ? 13.219 15.719 10.867 1 98.31 121 ALA A N 1
ATOM 974 C CA . ALA A 1 121 ? 14.367 14.805 10.867 1 98.31 121 ALA A CA 1
ATOM 975 C C . ALA A 1 121 ? 14.102 13.594 9.977 1 98.31 121 ALA A C 1
ATOM 977 O O . ALA A 1 121 ? 13.141 13.586 9.203 1 98.31 121 ALA A O 1
ATOM 978 N N . THR A 1 122 ? 15.094 12.727 9.914 1 98.19 122 THR A N 1
ATOM 979 C CA . THR A 1 122 ? 14.977 11.398 9.328 1 98.19 122 THR A CA 1
ATOM 980 C C . THR A 1 122 ? 15.023 10.32 10.414 1 98.19 122 THR A C 1
ATOM 982 O O . THR A 1 122 ? 14.992 10.633 11.609 1 98.19 122 THR A O 1
ATOM 985 N N . ASP A 1 123 ? 14.891 9.117 10.047 1 97.94 123 ASP A N 1
ATOM 986 C CA . ASP A 1 123 ? 14.984 7.953 10.922 1 97.94 123 ASP A CA 1
ATOM 987 C C . ASP A 1 123 ? 13.859 7.941 11.945 1 97.94 123 ASP A C 1
ATOM 989 O O . ASP A 1 123 ? 14.062 7.547 13.094 1 97.94 123 ASP A O 1
ATOM 993 N N . GLY A 1 124 ? 12.703 8.523 11.594 1 98.31 124 GLY A N 1
ATOM 994 C CA . GLY A 1 124 ? 11.523 8.367 12.422 1 98.31 124 GLY A CA 1
ATOM 995 C C . GLY A 1 124 ? 11.047 6.934 12.531 1 98.31 124 GLY A C 1
ATOM 996 O O . GLY A 1 124 ? 11.312 6.121 11.641 1 98.31 124 GLY A O 1
ATOM 997 N N . ASP A 1 125 ? 10.344 6.66 13.656 1 97.62 125 ASP A N 1
ATOM 998 C CA . ASP A 1 125 ? 9.773 5.328 13.82 1 97.62 125 ASP A CA 1
ATOM 999 C C . ASP A 1 125 ? 8.336 5.406 14.32 1 97.62 125 ASP A C 1
ATOM 1001 O O . ASP A 1 125 ? 7.82 6.496 14.586 1 97.62 125 ASP A O 1
ATOM 1005 N N . ILE A 1 126 ? 7.723 4.285 14.438 1 97.81 126 ILE A N 1
ATOM 1006 C CA . ILE A 1 126 ? 6.297 4.215 14.742 1 97.81 126 ILE A CA 1
ATOM 1007 C C . ILE A 1 126 ? 6.035 4.789 16.141 1 97.81 126 ILE A C 1
ATOM 1009 O O . ILE A 1 126 ? 5.004 5.43 16.359 1 97.81 126 ILE A O 1
ATOM 1013 N N . ASN A 1 127 ? 6.898 4.574 17.031 1 96.75 127 ASN A N 1
ATOM 1014 C CA . ASN A 1 127 ? 6.723 5.105 18.391 1 96.75 127 ASN A CA 1
ATOM 1015 C C . ASN A 1 127 ? 6.652 6.629 18.375 1 96.75 127 ASN A C 1
ATOM 1017 O O . ASN A 1 127 ? 5.879 7.223 19.125 1 96.75 127 ASN A O 1
ATOM 1021 N N . LEU A 1 128 ? 7.488 7.23 17.609 1 98.12 128 LEU A N 1
ATOM 1022 C CA . LEU A 1 128 ? 7.453 8.68 17.453 1 98.12 128 LEU A CA 1
ATOM 1023 C C . LEU A 1 128 ? 6.074 9.148 17 1 98.12 128 LEU A C 1
ATOM 1025 O O . LEU A 1 128 ? 5.543 10.133 17.516 1 98.12 128 LEU A O 1
ATOM 1029 N N . LEU A 1 129 ? 5.535 8.453 16.062 1 98.56 129 LEU A N 1
ATOM 1030 C CA . LEU A 1 129 ? 4.219 8.805 15.539 1 98.56 129 LEU A CA 1
ATOM 1031 C C . LEU A 1 129 ? 3.15 8.672 16.625 1 98.56 129 LEU A C 1
ATOM 1033 O O . LEU A 1 129 ? 2.316 9.562 16.781 1 98.56 129 LEU A O 1
ATOM 1037 N N . TYR A 1 130 ? 3.174 7.57 17.328 1 97.44 130 TYR A N 1
ATOM 1038 C CA . TYR A 1 130 ? 2.217 7.352 18.406 1 97.44 130 TYR A CA 1
ATOM 1039 C C . TYR A 1 130 ? 2.305 8.461 19.453 1 97.44 130 TYR A C 1
ATOM 1041 O O . TYR A 1 130 ? 1.282 9.016 19.859 1 97.44 130 TYR A O 1
ATOM 1049 N N . GLN A 1 131 ? 3.492 8.797 19.797 1 97.81 131 GLN A N 1
ATOM 1050 C CA . GLN A 1 131 ? 3.701 9.812 20.828 1 97.81 131 GLN A CA 1
ATOM 1051 C C . GLN A 1 131 ? 3.178 11.172 20.359 1 97.81 131 GLN A C 1
ATOM 1053 O O . GLN A 1 131 ? 2.594 11.914 21.156 1 97.81 131 GLN A O 1
ATOM 1058 N N . SER A 1 132 ? 3.412 11.445 19.141 1 97.75 132 SER A N 1
ATOM 1059 C CA . SER A 1 132 ? 2.932 12.719 18.625 1 97.75 132 SER A CA 1
ATOM 1060 C C . SER A 1 132 ? 1.408 12.773 18.609 1 97.75 132 SER A C 1
ATOM 1062 O O . SER A 1 132 ? 0.815 13.789 18.984 1 97.75 132 SER A O 1
ATOM 1064 N N . ILE A 1 133 ? 0.79 11.703 18.219 1 97.94 133 ILE A N 1
ATOM 1065 C CA . ILE A 1 133 ? -0.667 11.633 18.188 1 97.94 133 ILE A CA 1
ATOM 1066 C C . ILE A 1 133 ? -1.221 11.758 19.609 1 97.94 133 ILE A C 1
ATOM 1068 O O . ILE A 1 133 ? -2.248 12.398 19.828 1 97.94 133 ILE A O 1
ATOM 1072 N N . ASP A 1 134 ? -0.554 11.141 20.516 1 97.19 134 ASP A N 1
ATOM 1073 C CA . ASP A 1 134 ? -0.97 11.234 21.906 1 97.19 134 ASP A CA 1
ATOM 1074 C C . ASP A 1 134 ? -1.019 12.688 22.375 1 97.19 134 ASP A C 1
ATOM 1076 O O . ASP A 1 134 ? -1.758 13.016 23.312 1 97.19 134 ASP A O 1
ATOM 1080 N N . LYS A 1 135 ? -0.255 13.523 21.781 1 96.19 135 LYS A N 1
ATOM 1081 C CA . LYS A 1 135 ? -0.201 14.938 22.125 1 96.19 135 LYS A CA 1
ATOM 1082 C C . LYS A 1 135 ? -1.089 15.766 21.203 1 96.19 135 LYS A C 1
ATOM 1084 O O . LYS A 1 135 ? -0.989 17 21.172 1 96.19 135 LYS A O 1
ATOM 1089 N N . ALA A 1 136 ? -1.855 15.055 20.391 1 97 136 ALA A N 1
ATOM 1090 C CA . ALA A 1 136 ? -2.781 15.68 19.453 1 97 136 ALA A CA 1
ATOM 1091 C C . ALA A 1 136 ? -2.027 16.469 18.391 1 97 136 ALA A C 1
ATOM 1093 O O . ALA A 1 136 ? -2.486 17.531 17.953 1 97 136 ALA A O 1
ATOM 1094 N N . ILE A 1 137 ? -0.866 15.984 18.031 1 97.31 137 ILE A N 1
ATOM 1095 C CA . ILE A 1 137 ? -0.052 16.609 17 1 97.31 137 ILE A CA 1
ATOM 1096 C C . ILE A 1 137 ? 0.093 15.672 15.812 1 97.31 137 ILE A C 1
ATOM 1098 O O . ILE A 1 137 ? 0.732 14.625 15.914 1 97.31 137 ILE A O 1
ATOM 1102 N N . PRO A 1 138 ? -0.5 16.031 14.688 1 98.5 138 PRO A N 1
ATOM 1103 C CA . PRO A 1 138 ? -0.281 15.195 13.508 1 98.5 138 PRO A CA 1
ATOM 1104 C C . PRO A 1 138 ? 1.134 15.328 12.945 1 98.5 138 PRO A C 1
ATOM 1106 O O . PRO A 1 138 ? 1.842 16.281 13.258 1 98.5 138 PRO A O 1
ATOM 1109 N N . VAL A 1 139 ? 1.566 14.375 12.18 1 98.88 139 VAL A N 1
ATOM 1110 C CA . VAL A 1 139 ? 2.941 14.328 11.695 1 98.88 139 VAL A CA 1
ATOM 1111 C C . VAL A 1 139 ? 2.943 14.18 10.172 1 98.88 139 VAL A C 1
ATOM 1113 O O . VAL A 1 139 ? 2.34 13.25 9.633 1 98.88 139 VAL A O 1
ATOM 1116 N N . LEU A 1 140 ? 3.602 15.133 9.453 1 98.94 140 LEU A N 1
ATOM 1117 C CA . LEU A 1 140 ? 3.863 14.945 8.031 1 98.94 140 LEU A CA 1
ATOM 1118 C C . LEU A 1 140 ? 4.957 13.906 7.812 1 98.94 140 LEU A C 1
ATOM 1120 O O . LEU A 1 140 ? 6.008 13.953 8.453 1 98.94 140 LEU A O 1
ATOM 1124 N N . VAL A 1 141 ? 4.684 12.953 6.887 1 98.94 141 VAL A N 1
ATOM 1125 C CA . VAL A 1 141 ? 5.684 11.938 6.578 1 98.94 141 VAL A CA 1
ATOM 1126 C C . VAL A 1 141 ? 5.82 11.789 5.066 1 98.94 141 VAL A C 1
ATOM 1128 O O . VAL A 1 141 ? 4.848 11.969 4.328 1 98.94 141 VAL A O 1
ATOM 1131 N N . ASP A 1 142 ? 7.039 11.578 4.641 1 98.69 142 ASP A N 1
ATOM 1132 C CA . ASP A 1 142 ? 7.355 11.219 3.262 1 98.69 142 ASP A CA 1
ATOM 1133 C C . ASP A 1 142 ? 7.73 9.742 3.152 1 98.69 142 ASP A C 1
ATOM 1135 O O . ASP A 1 142 ? 8.68 9.289 3.793 1 98.69 142 ASP A O 1
ATOM 1139 N N . TRP A 1 143 ? 6.934 8.992 2.336 1 98.44 143 TRP A N 1
ATOM 1140 C CA . TRP A 1 143 ? 7.191 7.562 2.217 1 98.44 143 TRP A CA 1
ATOM 1141 C C . TRP A 1 143 ? 7.027 7.102 0.774 1 98.44 143 TRP A C 1
ATOM 1143 O O . TRP A 1 143 ? 6.645 7.883 -0.097 1 98.44 143 TRP A O 1
ATOM 1153 N N . ILE A 1 144 ? 7.332 5.871 0.472 1 97.75 144 ILE A N 1
ATOM 1154 C CA . ILE A 1 144 ? 7.609 5.395 -0.878 1 97.75 144 ILE A CA 1
ATOM 1155 C C . ILE A 1 144 ? 6.301 5.203 -1.64 1 97.75 144 ILE A C 1
ATOM 1157 O O . ILE A 1 144 ? 6.305 4.984 -2.854 1 97.75 144 ILE A O 1
ATOM 1161 N N . ASP A 1 145 ? 5.164 5.297 -0.936 1 97.5 145 ASP A N 1
ATOM 1162 C CA . ASP A 1 145 ? 3.879 5.176 -1.618 1 97.5 145 ASP A CA 1
ATOM 1163 C C . ASP A 1 145 ? 3.818 6.09 -2.84 1 97.5 145 ASP A C 1
ATOM 1165 O O . ASP A 1 145 ? 4.316 7.219 -2.803 1 97.5 145 ASP A O 1
ATOM 1169 N N . TRP A 1 146 ? 3.312 5.531 -3.988 1 95.25 146 TRP A N 1
ATOM 1170 C CA . TRP A 1 146 ? 3.211 6.223 -5.27 1 95.25 146 TRP A CA 1
ATOM 1171 C C . TRP A 1 146 ? 4.586 6.656 -5.766 1 95.25 146 TRP A C 1
ATOM 1173 O O . TRP A 1 146 ? 4.699 7.59 -6.562 1 95.25 146 TRP A O 1
ATOM 1183 N N . GLY A 1 147 ? 5.68 6.117 -5.285 1 94.19 147 GLY A N 1
ATOM 1184 C CA . GLY A 1 147 ? 7.039 6.477 -5.668 1 94.19 147 GLY A CA 1
ATOM 1185 C C . GLY A 1 147 ? 7.586 7.652 -4.887 1 94.19 147 GLY A C 1
ATOM 1186 O O . GLY A 1 147 ? 8.664 8.164 -5.199 1 94.19 147 GLY A O 1
ATOM 1187 N N . GLY A 1 148 ? 6.984 8.148 -3.906 1 96.38 148 GLY A N 1
ATOM 1188 C CA . GLY A 1 148 ? 7.223 9.312 -3.068 1 96.38 148 GLY A CA 1
ATOM 1189 C C . GLY A 1 148 ? 5.953 10.086 -2.754 1 96.38 148 GLY A C 1
ATOM 1190 O O . GLY A 1 148 ? 5.301 10.609 -3.656 1 96.38 148 GLY A O 1
ATOM 1191 N N . HIS A 1 149 ? 5.621 10.094 -1.537 1 98 149 HIS A N 1
ATOM 1192 C CA . HIS A 1 149 ? 4.289 10.586 -1.205 1 98 149 HIS A CA 1
ATOM 1193 C C . HIS A 1 149 ? 4.258 11.195 0.192 1 98 149 HIS A C 1
ATOM 1195 O O . HIS A 1 149 ? 4.609 10.531 1.172 1 98 149 HIS A O 1
ATOM 1201 N N . TRP A 1 150 ? 3.867 12.5 0.24 1 98.75 150 TRP A N 1
ATOM 1202 C CA . TRP A 1 150 ? 3.617 13.125 1.533 1 98.75 150 TRP A CA 1
ATOM 1203 C C . TRP A 1 150 ? 2.221 12.789 2.041 1 98.75 150 TRP A C 1
ATOM 1205 O O . TRP A 1 150 ? 1.242 12.883 1.297 1 98.75 150 TRP A O 1
ATOM 1215 N N . THR A 1 151 ? 2.174 12.336 3.234 1 98.88 151 THR A N 1
ATOM 1216 C CA . THR A 1 151 ? 0.919 12.125 3.945 1 98.88 151 THR A CA 1
ATOM 1217 C C . THR A 1 151 ? 0.989 12.703 5.355 1 98.88 151 THR A C 1
ATOM 1219 O O . THR A 1 151 ? 2.053 13.141 5.801 1 98.88 151 THR A O 1
ATOM 1222 N N . LEU A 1 152 ? -0.17 12.883 5.988 1 98.94 152 LEU A N 1
ATOM 1223 C CA . LEU A 1 152 ? -0.29 13.422 7.336 1 98.94 152 LEU A CA 1
ATOM 1224 C C . LEU A 1 152 ? -0.814 12.367 8.305 1 98.94 152 LEU A C 1
ATOM 1226 O O . LEU A 1 152 ? -2.008 12.055 8.305 1 98.94 152 LEU A O 1
ATOM 1230 N N . VAL A 1 153 ? 0.12 11.781 9.109 1 98.94 153 VAL A N 1
ATOM 1231 C CA . VAL A 1 153 ? -0.293 10.789 10.094 1 98.94 153 VAL A CA 1
ATOM 1232 C C . VAL A 1 153 ? -1.221 11.43 11.117 1 98.94 153 VAL A C 1
ATOM 1234 O O . VAL A 1 153 ? -0.878 12.445 11.727 1 98.94 153 VAL A O 1
ATOM 1237 N N . SER A 1 154 ? -2.385 10.805 11.336 1 98.69 154 SER A N 1
ATOM 1238 C CA . SER A 1 154 ? -3.416 11.5 12.094 1 98.69 154 SER A CA 1
ATOM 1239 C C . SER A 1 154 ? -4.016 10.602 13.172 1 98.69 154 SER A C 1
ATOM 1241 O O . SER A 1 154 ? -4.902 11.023 13.914 1 98.69 154 SER A O 1
ATOM 1243 N N . GLY A 1 155 ? -3.598 9.359 13.242 1 98.62 155 GLY A N 1
ATOM 1244 C CA . GLY A 1 155 ? -4.152 8.516 14.289 1 98.62 155 GLY A CA 1
ATOM 1245 C C . GLY A 1 155 ? -3.627 7.09 14.242 1 98.62 155 GLY A C 1
ATOM 1246 O O . GLY A 1 155 ? -2.85 6.734 13.359 1 98.62 155 GLY A O 1
ATOM 1247 N N . TYR A 1 156 ? -4.047 6.305 15.258 1 98.25 156 TYR A N 1
ATOM 1248 C CA . TYR A 1 156 ? -3.688 4.891 15.32 1 98.25 156 TYR A CA 1
ATOM 1249 C C . TYR A 1 156 ? -4.73 4.102 16.109 1 98.25 156 TYR A C 1
ATOM 1251 O O . TYR A 1 156 ? -5.578 4.68 16.781 1 98.25 156 TYR A O 1
ATOM 1259 N N . GLN A 1 157 ? -4.75 2.863 15.891 1 97.12 157 GLN A N 1
ATOM 1260 C CA . GLN A 1 157 ? -5.418 1.874 16.734 1 97.12 157 GLN A CA 1
ATOM 1261 C C . GLN A 1 157 ? -4.418 0.88 17.312 1 97.12 157 GLN A C 1
ATOM 1263 O O . GLN A 1 157 ? -3.631 0.281 16.578 1 97.12 157 GLN A O 1
ATOM 1268 N N . LYS A 1 158 ? -4.453 0.789 18.609 1 95.81 158 LYS A N 1
ATOM 1269 C CA . LYS A 1 158 ? -3.572 -0.154 19.281 1 95.81 158 LYS A CA 1
ATOM 1270 C C . LYS A 1 158 ? -4.352 -1.364 19.797 1 95.81 158 LYS A C 1
ATOM 1272 O O . LYS A 1 158 ? -5.129 -1.254 20.75 1 95.81 158 LYS A O 1
ATOM 1277 N N . LEU A 1 159 ? -4.086 -2.49 19.234 1 93.31 159 LEU A N 1
ATOM 1278 C CA . LEU A 1 159 ? -4.77 -3.709 19.656 1 93.31 159 LEU A CA 1
ATOM 1279 C C . LEU A 1 159 ? -3.766 -4.766 20.109 1 93.31 159 LEU A C 1
ATOM 1281 O O . LEU A 1 159 ? -4.133 -5.734 20.781 1 93.31 159 LEU A O 1
ATOM 1285 N N . GLY A 1 160 ? -2.561 -4.609 19.688 1 88.31 160 GLY A N 1
ATOM 1286 C CA . GLY A 1 160 ? -1.523 -5.547 20.094 1 88.31 160 GLY A CA 1
ATOM 1287 C C . GLY A 1 160 ? -0.68 -5.047 21.25 1 88.31 160 GLY A C 1
ATOM 1288 O O . GLY A 1 160 ? -0.886 -3.936 21.734 1 88.31 160 GLY A O 1
ATOM 1289 N N . LYS A 1 161 ? 0.213 -5.992 21.703 1 85.19 161 LYS A N 1
ATOM 1290 C CA . LYS A 1 161 ? 1.143 -5.621 22.766 1 85.19 161 LYS A CA 1
ATOM 1291 C C . LYS A 1 161 ? 2.33 -4.84 22.203 1 85.19 161 LYS A C 1
ATOM 1293 O O . LYS A 1 161 ? 2.906 -3.998 22.891 1 85.19 161 LYS A O 1
ATOM 1298 N N . SER A 1 162 ? 2.637 -5.223 21.031 1 82.31 162 SER A N 1
ATOM 1299 C CA . SER A 1 162 ? 3.719 -4.547 20.328 1 82.31 162 SER A CA 1
ATOM 1300 C C . SER A 1 162 ? 3.383 -4.359 18.844 1 82.31 162 SER A C 1
ATOM 1302 O O . SER A 1 162 ? 2.416 -4.938 18.344 1 82.31 162 SER A O 1
ATOM 1304 N N . VAL A 1 163 ? 4.145 -3.516 18.156 1 77.5 163 VAL A N 1
ATOM 1305 C CA . VAL A 1 163 ? 3.949 -3.23 16.734 1 77.5 163 VAL A CA 1
ATOM 1306 C C . VAL A 1 163 ? 4.133 -4.508 15.922 1 77.5 163 VAL A C 1
ATOM 1308 O O . VAL A 1 163 ? 3.463 -4.707 14.906 1 77.5 163 VAL A O 1
ATOM 1311 N N . ASP A 1 164 ? 4.867 -5.43 16.453 1 77 164 ASP A N 1
ATOM 1312 C CA . ASP A 1 164 ? 5.25 -6.629 15.711 1 77 164 ASP A CA 1
ATOM 1313 C C . ASP A 1 164 ? 4.137 -7.676 15.75 1 77 164 ASP A C 1
ATOM 1315 O O . ASP A 1 164 ? 4.199 -8.68 15.047 1 77 164 ASP A O 1
ATOM 1319 N N . ASP A 1 165 ? 3.098 -7.359 16.5 1 82.88 165 ASP A N 1
ATOM 1320 C CA . ASP A 1 165 ? 1.997 -8.312 16.594 1 82.88 165 ASP A CA 1
ATOM 1321 C C . ASP A 1 165 ? 1.032 -8.156 15.422 1 82.88 165 ASP A C 1
ATOM 1323 O O . ASP A 1 165 ? 0.096 -8.938 15.273 1 82.88 165 ASP A O 1
ATOM 1327 N N . ASP A 1 166 ? 1.289 -7.199 14.633 1 85.81 166 ASP A N 1
ATOM 1328 C CA . ASP A 1 166 ? 0.552 -6.914 13.406 1 85.81 166 ASP A CA 1
ATOM 1329 C C . ASP A 1 166 ? -0.948 -6.824 13.672 1 85.81 166 ASP A C 1
ATOM 1331 O O . ASP A 1 166 ? -1.753 -7.367 12.914 1 85.81 166 ASP A O 1
ATOM 1335 N N . LYS A 1 167 ? -1.289 -6.156 14.773 1 90.31 167 LYS A N 1
ATOM 1336 C CA . LYS A 1 167 ? -2.695 -5.977 15.117 1 90.31 167 LYS A CA 1
ATOM 1337 C C . LYS A 1 167 ? -3.088 -4.5 15.07 1 90.31 167 LYS A C 1
ATOM 1339 O O . LYS A 1 167 ? -4.27 -4.172 14.953 1 90.31 167 LYS A O 1
ATOM 1344 N N . ASP A 1 168 ? -2.092 -3.697 15.172 1 95 168 ASP A N 1
ATOM 1345 C CA . ASP A 1 168 ? -2.334 -2.258 15.211 1 95 168 ASP A CA 1
ATOM 1346 C C . ASP A 1 168 ? -2.66 -1.719 13.82 1 95 168 ASP A C 1
ATOM 1348 O O . ASP A 1 168 ? -2.461 -2.41 12.812 1 95 168 ASP A O 1
ATOM 1352 N N . MET A 1 169 ? -3.225 -0.541 13.82 1 96.44 169 MET A N 1
ATOM 1353 C CA . MET A 1 169 ? -3.451 0.216 12.594 1 96.44 169 MET A CA 1
ATOM 1354 C C . MET A 1 169 ? -2.932 1.644 12.727 1 96.44 169 MET A C 1
ATOM 1356 O O . MET A 1 169 ? -3 2.232 13.805 1 96.44 169 MET A O 1
ATOM 1360 N N . LEU A 1 170 ? -2.377 2.109 11.664 1 97.75 170 LEU A N 1
ATOM 1361 C CA . LEU A 1 170 ? -2.008 3.514 11.516 1 97.75 170 LEU A CA 1
ATOM 1362 C C . LEU A 1 170 ? -2.939 4.227 10.539 1 97.75 170 LEU A C 1
ATOM 1364 O O . LEU A 1 170 ? -3.266 3.684 9.484 1 97.75 170 LEU A O 1
ATOM 1368 N N . PHE A 1 171 ? -3.418 5.391 10.891 1 98.25 171 PHE A N 1
ATOM 1369 C CA . PHE A 1 171 ? -4.281 6.195 10.039 1 98.25 171 PHE A CA 1
ATOM 1370 C C . PHE A 1 171 ? -3.559 7.457 9.57 1 98.25 171 PHE A C 1
ATOM 1372 O O . PHE A 1 171 ? -2.893 8.125 10.367 1 98.25 171 PHE A O 1
ATOM 1379 N N . MET A 1 172 ? -3.686 7.738 8.289 1 98.62 172 MET A N 1
ATOM 1380 C CA . MET A 1 172 ? -3.029 8.914 7.715 1 98.62 172 MET A CA 1
ATOM 1381 C C . MET A 1 172 ? -3.955 9.633 6.742 1 98.62 172 MET A C 1
ATOM 1383 O O . MET A 1 172 ? -4.602 9 5.906 1 98.62 172 MET A O 1
ATOM 1387 N N . ILE A 1 173 ? -4.043 10.969 6.91 1 98.75 173 ILE A N 1
ATOM 1388 C CA . ILE A 1 173 ? -4.66 11.758 5.852 1 98.75 173 ILE A CA 1
ATOM 1389 C C . ILE A 1 173 ? -3.814 11.672 4.582 1 98.75 173 ILE A C 1
ATOM 1391 O O . ILE A 1 173 ? -2.672 12.133 4.555 1 98.75 173 ILE A O 1
ATOM 1395 N N . ASP A 1 174 ? -4.371 11.039 3.605 1 98.56 174 ASP A N 1
ATOM 1396 C CA . ASP A 1 174 ? -3.723 10.781 2.324 1 98.56 174 ASP A CA 1
ATOM 1397 C C . ASP A 1 174 ? -4.262 11.719 1.241 1 98.56 174 ASP A C 1
ATOM 1399 O O . ASP A 1 174 ? -5.398 11.562 0.79 1 98.56 174 ASP A O 1
ATOM 1403 N N . PRO A 1 175 ? -3.385 12.672 0.748 1 98.62 175 PRO A N 1
ATOM 1404 C CA . PRO A 1 175 ? -3.855 13.625 -0.258 1 98.62 175 PRO A CA 1
ATOM 1405 C C . PRO A 1 175 ? -4.293 12.953 -1.555 1 98.62 175 PRO A C 1
ATOM 1407 O O . PRO A 1 175 ? -4.949 13.578 -2.391 1 98.62 175 PRO A O 1
ATOM 1410 N N . ALA A 1 176 ? -3.973 11.711 -1.709 1 97.06 176 ALA A N 1
ATOM 1411 C CA . ALA A 1 176 ? -4.273 11.023 -2.965 1 97.06 176 ALA A CA 1
ATOM 1412 C C . ALA A 1 176 ? -5.207 9.836 -2.734 1 97.06 176 ALA A C 1
ATOM 1414 O O . ALA A 1 176 ? -5.25 8.906 -3.539 1 97.06 176 ALA A O 1
ATOM 1415 N N . ALA A 1 177 ? -5.918 9.805 -1.636 1 95.31 177 ALA A N 1
ATOM 1416 C CA . ALA A 1 177 ? -6.82 8.703 -1.33 1 95.31 177 ALA A CA 1
ATOM 1417 C C . ALA A 1 177 ? -7.836 8.5 -2.449 1 95.31 177 ALA A C 1
ATOM 1419 O O . ALA A 1 177 ? -8.227 7.363 -2.748 1 95.31 177 ALA A O 1
ATOM 1420 N N . HIS A 1 178 ? -8.234 9.547 -3.105 1 92.25 178 HIS A N 1
ATOM 1421 C CA . HIS A 1 178 ? -9.273 9.469 -4.125 1 92.25 178 HIS A CA 1
ATOM 1422 C C . HIS A 1 178 ? -8.758 8.805 -5.395 1 92.25 178 HIS A C 1
ATOM 1424 O O . HIS A 1 178 ? -9.547 8.414 -6.262 1 92.25 178 HIS A O 1
ATOM 1430 N N . PHE A 1 179 ? -7.461 8.633 -5.492 1 90.81 179 PHE A N 1
ATOM 1431 C CA . PHE A 1 179 ? -6.887 7.957 -6.648 1 90.81 179 PHE A CA 1
ATOM 1432 C C . PHE A 1 179 ? -6.844 6.453 -6.426 1 90.81 179 PHE A C 1
ATOM 1434 O O . PHE A 1 179 ? -6.602 5.688 -7.363 1 90.81 179 PHE A O 1
ATOM 1441 N N . ASN A 1 180 ? -6.965 5.848 -5.254 1 85.25 180 ASN A N 1
ATOM 1442 C CA . ASN A 1 180 ? -6.797 4.445 -4.898 1 85.25 180 ASN A CA 1
ATOM 1443 C C . ASN A 1 180 ? -7.98 3.602 -5.367 1 85.25 180 ASN A C 1
ATOM 1445 O O . ASN A 1 180 ? -7.867 2.381 -5.5 1 85.25 180 ASN A O 1
ATOM 1449 N N . ASN A 1 181 ? -9.055 4.09 -5.762 1 77.94 181 ASN A N 1
ATOM 1450 C CA . ASN A 1 181 ? -10.242 3.416 -6.27 1 77.94 181 ASN A CA 1
ATOM 1451 C C . ASN A 1 181 ? -10.836 2.471 -5.23 1 77.94 181 ASN A C 1
ATOM 1453 O O . ASN A 1 181 ? -11.469 1.469 -5.582 1 77.94 181 ASN A O 1
ATOM 1457 N N . VAL A 1 182 ? -10.359 2.504 -4.023 1 76.31 182 VAL A N 1
ATOM 1458 C CA . VAL A 1 182 ? -11.016 1.848 -2.898 1 76.31 182 VAL A CA 1
ATOM 1459 C C . VAL A 1 182 ? -11.656 2.895 -1.992 1 76.31 182 VAL A C 1
ATOM 1461 O O . VAL A 1 182 ? -11.25 4.059 -1.995 1 76.31 182 VAL A O 1
ATOM 1464 N N . ARG A 1 183 ? -12.656 2.482 -1.26 1 79.25 183 ARG A N 1
ATOM 1465 C CA . ARG A 1 183 ? -13.422 3.426 -0.453 1 79.25 183 ARG A CA 1
ATOM 1466 C C . ARG A 1 183 ? -12.578 4.004 0.673 1 79.25 183 ARG A C 1
ATOM 1468 O O . ARG A 1 183 ? -11.789 3.283 1.299 1 79.25 183 ARG A O 1
ATOM 1475 N N . SER A 1 184 ? -12.688 5.195 0.824 1 89.31 184 SER A N 1
ATOM 1476 C CA . SER A 1 184 ? -12.078 5.953 1.91 1 89.31 184 SER A CA 1
ATOM 1477 C C . SER A 1 184 ? -13.078 6.91 2.549 1 89.31 184 SER A C 1
ATOM 1479 O O . SER A 1 184 ? -14.188 7.082 2.043 1 89.31 184 SER A O 1
ATOM 1481 N N . VAL A 1 185 ? -12.68 7.367 3.758 1 94.25 185 VAL A N 1
ATOM 1482 C CA . VAL A 1 185 ? -13.461 8.359 4.484 1 94.25 185 VAL A CA 1
ATOM 1483 C C . VAL A 1 185 ? -12.547 9.445 5.031 1 94.25 185 VAL A C 1
ATOM 1485 O O . VAL A 1 185 ? -11.445 9.156 5.512 1 94.25 185 VAL A O 1
ATOM 1488 N N . TYR A 1 186 ? -12.969 10.719 4.781 1 96.69 186 TYR A N 1
ATOM 1489 C CA . TYR A 1 186 ? -12.273 11.891 5.301 1 96.69 186 TYR A CA 1
ATOM 1490 C C . TYR A 1 186 ? -10.883 12.016 4.688 1 96.69 186 TYR A C 1
ATOM 1492 O O . TYR A 1 186 ? -10.016 12.688 5.246 1 96.69 186 TYR A O 1
ATOM 1500 N N . GLY A 1 187 ? -10.641 11.289 3.637 1 97.06 187 GLY A N 1
ATOM 1501 C CA . GLY A 1 187 ? -9.336 11.32 2.998 1 97.06 187 GLY A CA 1
ATOM 1502 C C . GLY A 1 187 ? -8.312 10.445 3.695 1 97.06 187 GLY A C 1
ATOM 1503 O O . GLY A 1 187 ? -7.105 10.625 3.51 1 97.06 187 GLY A O 1
ATOM 1504 N N . LEU A 1 188 ? -8.836 9.5 4.449 1 97.25 188 LEU A N 1
ATOM 1505 C CA . LEU A 1 188 ? -7.945 8.656 5.242 1 97.25 188 LEU A CA 1
ATOM 1506 C C . LEU A 1 188 ? -7.484 7.441 4.441 1 97.25 188 LEU A C 1
ATOM 1508 O O . LEU A 1 188 ? -8.242 6.906 3.633 1 97.25 188 LEU A O 1
ATOM 1512 N N . SER A 1 189 ? -6.27 7.062 4.707 1 95.94 189 SER A N 1
ATOM 1513 C CA . SER A 1 189 ? -5.758 5.719 4.453 1 95.94 189 SER A CA 1
ATOM 1514 C C . SER A 1 189 ? -5.422 4.996 5.754 1 95.94 189 SER A C 1
ATOM 1516 O O . SER A 1 189 ? -5.18 5.637 6.777 1 95.94 189 SER A O 1
ATOM 1518 N N . ALA A 1 190 ? -5.488 3.736 5.73 1 95.12 190 ALA A N 1
ATOM 1519 C CA . ALA A 1 190 ? -5.137 2.893 6.871 1 95.12 190 ALA A CA 1
ATOM 1520 C C . ALA A 1 190 ? -4.078 1.862 6.48 1 95.12 190 ALA A C 1
ATOM 1522 O O . ALA A 1 190 ? -4.133 1.294 5.387 1 95.12 190 ALA A O 1
ATOM 1523 N N . ILE A 1 191 ? -3.127 1.611 7.406 1 95.75 191 ILE A N 1
ATOM 1524 C CA . ILE A 1 191 ? -2.039 0.695 7.078 1 95.75 191 ILE A CA 1
ATOM 1525 C C . ILE A 1 191 ? -1.498 0.056 8.352 1 95.75 191 ILE A C 1
ATOM 1527 O O . ILE A 1 191 ? -1.506 0.678 9.422 1 95.75 191 ILE A O 1
ATOM 1531 N N . ASN A 1 192 ? -1.059 -1.161 8.273 1 95.56 192 ASN A N 1
ATOM 1532 C CA . ASN A 1 192 ? -0.29 -1.787 9.344 1 95.56 192 ASN A CA 1
ATOM 1533 C C . ASN A 1 192 ? 0.992 -1.013 9.641 1 95.56 192 ASN A C 1
ATOM 1535 O O . ASN A 1 192 ? 1.773 -0.728 8.727 1 95.56 192 ASN A O 1
ATOM 1539 N N . PRO A 1 193 ? 1.179 -0.696 10.953 1 96.69 193 PRO A N 1
ATOM 1540 C CA . PRO A 1 193 ? 2.33 0.158 11.25 1 96.69 193 PRO A CA 1
ATOM 1541 C C . PRO A 1 193 ? 3.662 -0.51 10.914 1 96.69 193 PRO A C 1
ATOM 1543 O O . PRO A 1 193 ? 4.625 0.171 10.555 1 96.69 193 PRO A O 1
ATOM 1546 N N . ASP A 1 194 ? 3.803 -1.779 11.047 1 94.88 194 ASP A N 1
ATOM 1547 C CA . ASP A 1 194 ? 5.027 -2.475 10.664 1 94.88 194 ASP A CA 1
ATOM 1548 C C . ASP A 1 194 ? 5.262 -2.383 9.156 1 94.88 194 ASP A C 1
ATOM 1550 O O . ASP A 1 194 ? 6.375 -2.105 8.711 1 94.88 194 ASP A O 1
ATOM 1554 N N . ARG A 1 195 ? 4.246 -2.684 8.383 1 95.81 195 ARG A N 1
ATOM 1555 C CA . ARG A 1 195 ? 4.285 -2.502 6.938 1 95.81 195 ARG A CA 1
ATOM 1556 C C . ARG A 1 195 ? 4.719 -1.086 6.578 1 95.81 195 ARG A C 1
ATOM 1558 O O . ARG A 1 195 ? 5.613 -0.896 5.75 1 95.81 195 ARG A O 1
ATOM 1565 N N . PHE A 1 196 ? 4.137 -0.098 7.242 1 97.56 196 PHE A N 1
ATOM 1566 C CA . PHE A 1 196 ? 4.48 1.298 6.996 1 97.56 196 PHE A CA 1
ATOM 1567 C C . PHE A 1 196 ? 5.957 1.552 7.281 1 97.56 196 PHE A C 1
ATOM 1569 O O . PHE A 1 196 ? 6.637 2.227 6.504 1 97.56 196 PHE A O 1
ATOM 1576 N N . GLN A 1 197 ? 6.418 1.069 8.406 1 97.06 197 GLN A N 1
ATOM 1577 C CA . GLN A 1 197 ? 7.801 1.307 8.805 1 97.06 197 GLN A CA 1
ATOM 1578 C C . GLN A 1 197 ? 8.773 0.838 7.73 1 97.06 197 GLN A C 1
ATOM 1580 O O . GLN A 1 197 ? 9.734 1.544 7.398 1 97.06 197 GLN A O 1
ATOM 1585 N N . TYR A 1 198 ? 8.531 -0.3 7.137 1 94.75 198 TYR A N 1
ATOM 1586 C CA . TYR A 1 198 ? 9.398 -0.853 6.105 1 94.75 198 TYR A CA 1
ATOM 1587 C C . TYR A 1 198 ? 9.328 -0.025 4.828 1 94.75 198 TYR A C 1
ATOM 1589 O O . TYR A 1 198 ? 10.266 -0.014 4.031 1 94.75 198 TYR A O 1
ATOM 1597 N N . MET A 1 199 ? 8.234 0.662 4.68 1 97.31 199 MET A N 1
ATOM 1598 C CA . MET A 1 199 ? 8.008 1.409 3.449 1 97.31 199 MET A CA 1
ATOM 1599 C C . MET A 1 199 ? 8.297 2.893 3.65 1 97.31 199 MET A C 1
ATOM 1601 O O . MET A 1 199 ? 8.281 3.668 2.691 1 97.31 199 MET A O 1
ATOM 1605 N N . TRP A 1 200 ? 8.578 3.311 4.879 1 98.31 200 TRP A N 1
ATOM 1606 C CA . TRP A 1 200 ? 8.781 4.711 5.223 1 98.31 200 TRP A CA 1
ATOM 1607 C C . TRP A 1 200 ? 10.156 5.191 4.762 1 98.31 200 TRP A C 1
ATOM 1609 O O . TRP A 1 200 ? 11.047 5.426 5.582 1 98.31 200 TRP A O 1
ATOM 1619 N N . GLN A 1 201 ? 10.25 5.344 3.457 1 96.81 201 GLN A N 1
ATOM 1620 C CA . GLN A 1 201 ? 11.414 5.895 2.768 1 96.81 201 GLN A CA 1
ATOM 1621 C C . GLN A 1 201 ? 10.992 6.703 1.544 1 96.81 201 GLN A C 1
ATOM 1623 O O . GLN A 1 201 ? 9.906 6.492 0.996 1 96.81 201 GLN A O 1
ATOM 1628 N N . ASP A 1 202 ? 11.789 7.621 1.177 1 92.62 202 ASP A N 1
ATOM 1629 C CA . ASP A 1 202 ? 11.477 8.344 -0.049 1 92.62 202 ASP A CA 1
ATOM 1630 C C . ASP A 1 202 ? 12.047 7.633 -1.273 1 92.62 202 ASP A C 1
ATOM 1632 O O . ASP A 1 202 ? 12.523 6.5 -1.173 1 92.62 202 ASP A O 1
ATOM 1636 N N . SER A 1 203 ? 11.914 8.266 -2.383 1 87.81 203 SER A N 1
ATOM 1637 C CA . SER A 1 203 ? 12.297 7.648 -3.65 1 87.81 203 SER A CA 1
ATOM 1638 C C . SER A 1 203 ? 13.805 7.457 -3.736 1 87.81 203 SER A C 1
ATOM 1640 O O . SER A 1 203 ? 14.297 6.707 -4.582 1 87.81 203 SER A O 1
ATOM 1642 N N . LYS A 1 204 ? 14.547 8.148 -2.875 1 89.31 204 LYS A N 1
ATOM 1643 C CA . LYS A 1 204 ? 16 8.047 -2.887 1 89.31 204 LYS A CA 1
ATOM 1644 C C . LYS A 1 204 ? 16.5 7.129 -1.775 1 89.31 204 LYS A C 1
ATOM 1646 O O . LYS A 1 204 ? 17.703 7.008 -1.555 1 89.31 204 LYS A O 1
ATOM 1651 N N . GLY A 1 205 ? 15.594 6.605 -1.038 1 91.69 205 GLY A N 1
ATOM 1652 C CA . GLY A 1 205 ? 15.953 5.629 -0.022 1 91.69 205 GLY A CA 1
ATOM 1653 C C . GLY A 1 205 ? 16.219 6.25 1.336 1 91.69 205 GLY A C 1
ATOM 1654 O O . GLY A 1 205 ? 16.688 5.574 2.252 1 91.69 205 GLY A O 1
ATOM 1655 N N . VAL A 1 206 ? 15.945 7.57 1.452 1 95.69 206 VAL A N 1
ATOM 1656 C CA . VAL A 1 206 ? 16.078 8.203 2.76 1 95.69 206 VAL A CA 1
ATOM 1657 C C . VAL A 1 206 ? 14.953 7.746 3.676 1 95.69 206 VAL A C 1
ATOM 1659 O O . VAL A 1 206 ? 13.773 7.898 3.344 1 95.69 206 VAL A O 1
ATOM 1662 N N . LYS A 1 207 ? 15.312 7.258 4.836 1 97.5 207 LYS A N 1
ATOM 1663 C CA . LYS A 1 207 ? 14.336 6.574 5.672 1 97.5 207 LYS A CA 1
ATOM 1664 C C . LYS A 1 207 ? 13.758 7.512 6.727 1 97.5 207 LYS A C 1
ATOM 1666 O O . LYS A 1 207 ? 14.484 8.344 7.285 1 97.5 207 LYS A O 1
ATOM 1671 N N . GLY A 1 208 ? 12.508 7.352 7.02 1 98.5 208 GLY A N 1
ATOM 1672 C CA . GLY A 1 208 ? 11.852 7.91 8.195 1 98.5 208 GLY A CA 1
ATOM 1673 C C . GLY A 1 208 ? 11.773 9.422 8.164 1 98.5 208 GLY A C 1
ATOM 1674 O O . GLY A 1 208 ? 11.984 10.078 9.188 1 98.5 208 GLY A O 1
ATOM 1675 N N . ILE A 1 209 ? 11.547 10.031 7.027 1 98.81 209 ILE A N 1
ATOM 1676 C CA . ILE A 1 209 ? 11.422 11.477 6.898 1 98.81 209 ILE A CA 1
ATOM 1677 C C . ILE A 1 209 ? 10.125 11.945 7.543 1 98.81 209 ILE A C 1
ATOM 1679 O O . ILE A 1 209 ? 9.047 11.422 7.238 1 98.81 209 ILE A O 1
ATOM 1683 N N . TYR A 1 210 ? 10.266 12.945 8.461 1 98.88 210 TYR A N 1
ATOM 1684 C CA . TYR A 1 210 ? 9.047 13.461 9.078 1 98.88 210 TYR A CA 1
ATOM 1685 C C . TYR A 1 210 ? 9.195 14.938 9.422 1 98.88 210 TYR A C 1
ATOM 1687 O O . TYR A 1 210 ? 10.312 15.445 9.547 1 98.88 210 TYR A O 1
ATOM 1695 N N . ILE A 1 211 ? 8.094 15.648 9.5 1 98.88 211 ILE A N 1
ATOM 1696 C CA . ILE A 1 211 ? 7.969 17.031 9.938 1 98.88 211 ILE A CA 1
ATOM 1697 C C . ILE A 1 211 ? 6.883 17.141 11.008 1 98.88 211 ILE A C 1
ATOM 1699 O O . ILE A 1 211 ? 5.746 16.703 10.789 1 98.88 211 ILE A O 1
ATOM 1703 N N . ILE A 1 212 ? 7.238 17.594 12.141 1 98.75 212 ILE A N 1
ATOM 1704 C CA . ILE A 1 212 ? 6.297 17.969 13.188 1 98.75 212 ILE A CA 1
ATOM 1705 C C . ILE A 1 212 ? 6.195 19.484 13.266 1 98.75 212 ILE A C 1
ATOM 1707 O O . ILE A 1 212 ? 7.195 20.172 13.492 1 98.75 212 ILE A O 1
ATOM 1711 N N . ALA A 1 213 ? 4.992 20 13.023 1 98.12 213 ALA A N 1
ATOM 1712 C CA . ALA A 1 213 ? 4.82 21.453 12.977 1 98.12 213 ALA A CA 1
ATOM 1713 C C . ALA A 1 213 ? 3.553 21.875 13.711 1 98.12 213 ALA A C 1
ATOM 1715 O O . ALA A 1 213 ? 2.52 21.219 13.617 1 98.12 213 ALA A O 1
ATOM 1716 N N . PHE A 1 214 ? 3.617 22.922 14.477 1 94.94 214 PHE A N 1
ATOM 1717 C CA . PHE A 1 214 ? 2.457 23.516 15.133 1 94.94 214 PHE A CA 1
ATOM 1718 C C . PHE A 1 214 ? 2.604 25.031 15.25 1 94.94 214 PHE A C 1
ATOM 1720 O O . PHE A 1 214 ? 3.719 25.547 15.258 1 94.94 214 PHE A O 1
ATOM 1727 N N . PRO A 1 215 ? 1.471 25.75 15.305 1 94.44 215 PRO A N 1
ATOM 1728 C CA . PRO A 1 215 ? 1.526 27.203 15.312 1 94.44 215 PRO A CA 1
ATOM 1729 C C . PRO A 1 215 ? 2.289 27.766 16.516 1 94.44 215 PRO A C 1
ATOM 1731 O O . PRO A 1 215 ? 2.162 27.25 17.625 1 94.44 215 PRO A O 1
ATOM 1734 N N . LYS A 1 216 ? 3.059 28.797 16.156 1 89.81 216 LYS A N 1
ATOM 1735 C CA . LYS A 1 216 ? 3.758 29.5 17.219 1 89.81 216 LYS A CA 1
ATOM 1736 C C . LYS A 1 216 ? 2.775 30.219 18.141 1 89.81 216 LYS A C 1
ATOM 1738 O O . LYS A 1 216 ? 1.767 30.75 17.672 1 89.81 216 LYS A O 1
ATOM 1743 N N . LYS A 1 217 ? 3.029 30.125 19.469 1 73.69 217 LYS A N 1
ATOM 1744 C CA . LYS A 1 217 ? 2.242 30.875 20.453 1 73.69 217 LYS A CA 1
ATOM 1745 C C . LYS A 1 217 ? 2.51 32.375 20.344 1 73.69 217 LYS A C 1
ATOM 1747 O O . LYS A 1 217 ? 3.617 32.781 20 1 73.69 217 LYS A O 1
ATOM 1752 N N . MET B 1 1 ? 30.188 -52.656 15.008 1 30.27 1 MET B N 1
ATOM 1753 C CA . MET B 1 1 ? 29.344 -52.969 13.867 1 30.27 1 MET B CA 1
ATOM 1754 C C . MET B 1 1 ? 28.438 -51.781 13.516 1 30.27 1 MET B C 1
ATOM 1756 O O . MET B 1 1 ? 27.516 -51.469 14.258 1 30.27 1 MET B O 1
ATOM 1760 N N . PHE B 1 2 ? 28.953 -50.75 12.781 1 31.06 2 PHE B N 1
ATOM 1761 C CA . PHE B 1 2 ? 28.391 -49.438 12.484 1 31.06 2 PHE B CA 1
ATOM 1762 C C . PHE B 1 2 ? 27.156 -49.594 11.578 1 31.06 2 PHE B C 1
ATOM 1764 O O . PHE B 1 2 ? 27.234 -50.25 10.539 1 31.06 2 PHE B O 1
ATOM 1771 N N . LYS B 1 3 ? 25.953 -49.344 12.211 1 39.31 3 LYS B N 1
ATOM 1772 C CA . LYS B 1 3 ? 24.656 -49.312 11.539 1 39.31 3 LYS B CA 1
ATOM 1773 C C . LYS B 1 3 ? 24.641 -48.281 10.414 1 39.31 3 LYS B C 1
ATOM 1775 O O . LYS B 1 3 ? 24.859 -47.094 10.664 1 39.31 3 LYS B O 1
ATOM 1780 N N . ARG B 1 4 ? 24.906 -48.688 9.047 1 33.44 4 ARG B N 1
ATOM 1781 C CA . ARG B 1 4 ? 24.781 -47.906 7.828 1 33.44 4 ARG B CA 1
ATOM 1782 C C . ARG B 1 4 ? 23.359 -47.375 7.66 1 33.44 4 ARG B C 1
ATOM 1784 O O . ARG B 1 4 ? 22.422 -48.156 7.473 1 33.44 4 ARG B O 1
ATOM 1791 N N . VAL B 1 5 ? 22.875 -46.312 8.195 1 36.81 5 VAL B N 1
ATOM 1792 C CA . VAL B 1 5 ? 21.578 -45.75 7.895 1 36.81 5 VAL B CA 1
ATOM 1793 C C . VAL B 1 5 ? 21.547 -45.281 6.441 1 36.81 5 VAL B C 1
ATOM 1795 O O . VAL B 1 5 ? 22.375 -44.438 6.039 1 36.81 5 VAL B O 1
ATOM 1798 N N . ILE B 1 6 ? 21.078 -46 5.488 1 30.52 6 ILE B N 1
ATOM 1799 C CA . ILE B 1 6 ? 20.797 -45.625 4.113 1 30.52 6 ILE B CA 1
ATOM 1800 C C . ILE B 1 6 ? 19.75 -44.5 4.098 1 30.52 6 ILE B C 1
ATOM 1802 O O . ILE B 1 6 ? 18.609 -44.688 4.547 1 30.52 6 ILE B O 1
ATOM 1806 N N . LEU B 1 7 ? 20.141 -43.25 4.066 1 30.86 7 LEU B N 1
ATOM 1807 C CA . LEU B 1 7 ? 19.281 -42.094 3.785 1 30.86 7 LEU B CA 1
ATOM 1808 C C . LEU B 1 7 ? 18.688 -42.219 2.385 1 30.86 7 LEU B C 1
ATOM 1810 O O . LEU B 1 7 ? 19.406 -42.156 1.391 1 30.86 7 LEU B O 1
ATOM 1814 N N . VAL B 1 8 ? 17.609 -42.938 2.232 1 30.97 8 VAL B N 1
ATOM 1815 C CA . VAL B 1 8 ? 16.844 -42.969 0.991 1 30.97 8 VAL B CA 1
ATOM 1816 C C . VAL B 1 8 ? 16.422 -41.562 0.617 1 30.97 8 VAL B C 1
ATOM 1818 O O . VAL B 1 8 ? 15.68 -40.906 1.357 1 30.97 8 VAL B O 1
ATOM 1821 N N . LEU B 1 9 ? 17.172 -40.875 -0.196 1 33.69 9 LEU B N 1
ATOM 1822 C CA . LEU B 1 9 ? 16.75 -39.656 -0.906 1 33.69 9 LEU B CA 1
ATOM 1823 C C . LEU B 1 9 ? 15.578 -39.969 -1.828 1 33.69 9 LEU B C 1
ATOM 1825 O O . LEU B 1 9 ? 15.719 -40.688 -2.814 1 33.69 9 LEU B O 1
ATOM 1829 N N . ILE B 1 10 ? 14.375 -40 -1.31 1 31.72 10 ILE B N 1
ATOM 1830 C CA . ILE B 1 10 ? 13.188 -40.094 -2.148 1 31.72 10 ILE B CA 1
ATOM 1831 C C . ILE B 1 10 ? 13.172 -38.938 -3.139 1 31.72 10 ILE B C 1
ATOM 1833 O O . ILE B 1 10 ? 13.023 -37.781 -2.744 1 31.72 10 ILE B O 1
ATOM 1837 N N . THR B 1 11 ? 13.883 -39.094 -4.219 1 32.88 11 THR B N 1
ATOM 1838 C CA . THR B 1 11 ? 13.664 -38.25 -5.379 1 32.88 11 THR B CA 1
ATOM 1839 C C . THR B 1 11 ? 12.219 -38.312 -5.848 1 32.88 11 THR B C 1
ATOM 1841 O O . THR B 1 11 ? 11.742 -39.375 -6.27 1 32.88 11 THR B O 1
ATOM 1844 N N . PHE B 1 12 ? 11.305 -37.594 -5.336 1 32.16 12 PHE B N 1
ATOM 1845 C CA . PHE B 1 12 ? 9.969 -37.469 -5.914 1 32.16 12 PHE B CA 1
ATOM 1846 C C . PHE B 1 12 ? 10.047 -37.094 -7.387 1 32.16 12 PHE B C 1
ATOM 1848 O O . PHE B 1 12 ? 10.312 -35.938 -7.715 1 32.16 12 PHE B O 1
ATOM 1855 N N . ILE B 1 13 ? 10.469 -38 -8.227 1 35.84 13 ILE B N 1
ATOM 1856 C CA . ILE B 1 13 ? 10.266 -37.781 -9.656 1 35.84 13 ILE B CA 1
ATOM 1857 C C . ILE B 1 13 ? 8.773 -37.625 -9.938 1 35.84 13 ILE B C 1
ATOM 1859 O O . ILE B 1 13 ? 7.992 -38.562 -9.789 1 35.84 13 ILE B O 1
ATOM 1863 N N . PHE B 1 14 ? 8.188 -36.469 -9.852 1 33.84 14 PHE B N 1
ATOM 1864 C CA . PHE B 1 14 ? 6.828 -36.156 -10.281 1 33.84 14 PHE B CA 1
ATOM 1865 C C . PHE B 1 14 ? 6.703 -36.25 -11.797 1 33.84 14 PHE B C 1
ATOM 1867 O O . PHE B 1 14 ? 7.012 -35.312 -12.523 1 33.84 14 PHE B O 1
ATOM 1874 N N . ALA B 1 15 ? 6.98 -37.375 -12.445 1 38.06 15 ALA B N 1
ATOM 1875 C CA . ALA B 1 15 ? 6.586 -37.562 -13.844 1 38.06 15 ALA B CA 1
ATOM 1876 C C . ALA B 1 15 ? 5.074 -37.438 -14 1 38.06 15 ALA B C 1
ATOM 1878 O O . ALA B 1 15 ? 4.379 -38.469 -14.07 1 38.06 15 ALA B O 1
ATOM 1879 N N . ILE B 1 16 ? 4.184 -36.812 -13.242 1 37.53 16 ILE B N 1
ATOM 1880 C CA . ILE B 1 16 ? 2.764 -36.938 -13.562 1 37.53 16 ILE B CA 1
ATOM 1881 C C . ILE B 1 16 ? 2.482 -36.312 -14.922 1 37.53 16 ILE B C 1
ATOM 1883 O O . ILE B 1 16 ? 2.879 -35.156 -15.195 1 37.53 16 ILE B O 1
ATOM 1887 N N . SER B 1 17 ? 2.33 -37.094 -15.922 1 39.66 17 SER B N 1
ATOM 1888 C CA . SER B 1 17 ? 1.59 -36.656 -17.094 1 39.66 17 SER B CA 1
ATOM 1889 C C . SER B 1 17 ? 0.399 -35.781 -16.703 1 39.66 17 SER B C 1
ATOM 1891 O O . SER B 1 17 ? -0.702 -36.281 -16.484 1 39.66 17 SER B O 1
ATOM 1893 N N . LEU B 1 18 ? 0.442 -34.844 -15.75 1 41.03 18 LEU B N 1
ATOM 1894 C CA . LEU B 1 18 ? -0.685 -34.094 -15.234 1 41.03 18 LEU B CA 1
ATOM 1895 C C . LEU B 1 18 ? -1.32 -33.25 -16.344 1 41.03 18 LEU B C 1
ATOM 1897 O O . LEU B 1 18 ? -0.631 -32.469 -17.016 1 41.03 18 LEU B O 1
ATOM 1901 N N . ASN B 1 19 ? -2.227 -33.812 -17.109 1 42.78 19 ASN B N 1
ATOM 1902 C CA . ASN B 1 19 ? -3.15 -32.906 -17.75 1 42.78 19 ASN B CA 1
ATOM 1903 C C . ASN B 1 19 ? -3.371 -31.641 -16.922 1 42.78 19 ASN B C 1
ATOM 1905 O O . ASN B 1 19 ? -4.148 -31.656 -15.961 1 42.78 19 ASN B O 1
ATOM 1909 N N . TYR B 1 20 ? -2.324 -30.922 -16.828 1 45.88 20 TYR B N 1
ATOM 1910 C CA . TYR B 1 20 ? -2.482 -29.641 -16.125 1 45.88 20 TYR B CA 1
ATOM 1911 C C . TYR B 1 20 ? -3.727 -28.906 -16.609 1 45.88 20 TYR B C 1
ATOM 1913 O O . TYR B 1 20 ? -3.93 -28.734 -17.812 1 45.88 20 TYR B O 1
ATOM 1921 N N . SER B 1 21 ? -4.879 -29.297 -16.125 1 48.31 21 SER B N 1
ATOM 1922 C CA . SER B 1 21 ? -5.98 -28.375 -16.375 1 48.31 21 SER B CA 1
ATOM 1923 C C . SER B 1 21 ? -5.504 -26.922 -16.359 1 48.31 21 SER B C 1
ATOM 1925 O O . SER B 1 21 ? -4.801 -26.516 -15.438 1 48.31 21 SER B O 1
ATOM 1927 N N . TYR B 1 22 ? -5.281 -26.391 -17.531 1 55.41 22 TYR B N 1
ATOM 1928 C CA . TYR B 1 22 ? -4.938 -24.984 -17.734 1 55.41 22 TYR B CA 1
ATOM 1929 C C . TYR B 1 22 ? -5.684 -24.094 -16.766 1 55.41 22 TYR B C 1
ATOM 1931 O O . TYR B 1 22 ? -6.684 -24.5 -16.172 1 55.41 22 TYR B O 1
ATOM 1939 N N . GLY B 1 23 ? -5.055 -22.812 -16.484 1 63.47 23 GLY B N 1
ATOM 1940 C CA . GLY B 1 23 ? -5.426 -21.594 -15.781 1 63.47 23 GLY B CA 1
ATOM 1941 C C . GLY B 1 23 ? -6.883 -21.219 -15.977 1 63.47 23 GLY B C 1
ATOM 1942 O O . GLY B 1 23 ? -7.344 -21.062 -17.109 1 63.47 23 GLY B O 1
ATOM 1943 N N . GLU B 1 24 ? -7.652 -21.438 -14.93 1 86.88 24 GLU B N 1
ATOM 1944 C CA . GLU B 1 24 ? -9.07 -21.094 -14.992 1 86.88 24 GLU B CA 1
ATOM 1945 C C . GLU B 1 24 ? -9.32 -19.703 -14.43 1 86.88 24 GLU B C 1
ATOM 1947 O O . GLU B 1 24 ? -8.633 -19.266 -13.5 1 86.88 24 GLU B O 1
ATOM 1952 N N . TYR B 1 25 ? -10.211 -19.094 -15.164 1 96.56 25 TYR B N 1
ATOM 1953 C CA . TYR B 1 25 ? -10.727 -17.828 -14.633 1 96.56 25 TYR B CA 1
ATOM 1954 C C . TYR B 1 25 ? -11.719 -18.078 -13.508 1 96.56 25 TYR B C 1
ATOM 1956 O O . TYR B 1 25 ? -12.344 -19.141 -13.453 1 96.56 25 TYR B O 1
ATOM 1964 N N . ALA B 1 26 ? -11.789 -17.125 -12.672 1 97.12 26 ALA B N 1
ATOM 1965 C CA . ALA B 1 26 ? -12.688 -17.203 -11.523 1 97.12 26 ALA B CA 1
ATOM 1966 C C . ALA B 1 26 ? -14.148 -17.203 -11.969 1 97.12 26 ALA B C 1
ATOM 1968 O O . ALA B 1 26 ? -14.484 -16.625 -13 1 97.12 26 ALA B O 1
ATOM 1969 N N . ASN B 1 27 ? -15.008 -17.859 -11.203 1 96 27 ASN B N 1
ATOM 1970 C CA . ASN B 1 27 ? -16.438 -17.875 -11.484 1 96 27 ASN B CA 1
ATOM 1971 C C . ASN B 1 27 ? -17.141 -16.641 -10.906 1 96 27 ASN B C 1
ATOM 1973 O O . ASN B 1 27 ? -16.484 -15.789 -10.305 1 96 27 ASN B O 1
ATOM 1977 N N . LYS B 1 28 ? -18.438 -16.625 -11.07 1 96.31 28 LYS B N 1
ATOM 1978 C CA . LYS B 1 28 ? -19.219 -15.453 -10.672 1 96.31 28 LYS B CA 1
ATOM 1979 C C . LYS B 1 28 ? -19.188 -15.258 -9.164 1 96.31 28 LYS B C 1
ATOM 1981 O O . LYS B 1 28 ? -19.109 -14.125 -8.68 1 96.31 28 LYS B O 1
ATOM 1986 N N . THR B 1 29 ? -19.281 -16.312 -8.469 1 97.25 29 THR B N 1
ATOM 1987 C CA . THR B 1 29 ? -19.266 -16.234 -7.008 1 97.25 29 THR B CA 1
ATOM 1988 C C . THR B 1 29 ? -17.938 -15.648 -6.512 1 97.25 29 THR B C 1
ATOM 1990 O O . THR B 1 29 ? -17.938 -14.789 -5.629 1 97.25 29 THR B O 1
ATOM 1993 N N . TYR B 1 30 ? -16.812 -16.141 -7.082 1 97.25 30 TYR B N 1
ATOM 1994 C CA . TYR B 1 30 ? -15.5 -15.602 -6.762 1 97.25 30 TYR B CA 1
ATOM 1995 C C . TYR B 1 30 ? -15.453 -14.102 -7.012 1 97.25 30 TYR B C 1
ATOM 1997 O O . TYR B 1 30 ? -15.023 -13.336 -6.145 1 97.25 30 TYR B O 1
ATOM 2005 N N . ILE B 1 31 ? -15.969 -13.711 -8.117 1 97.75 31 ILE B N 1
ATOM 2006 C CA . ILE B 1 31 ? -15.922 -12.312 -8.516 1 97.75 31 ILE B CA 1
ATOM 2007 C C . ILE B 1 31 ? -16.797 -11.477 -7.59 1 97.75 31 ILE B C 1
ATOM 2009 O O . ILE B 1 31 ? -16.406 -10.398 -7.148 1 97.75 31 ILE B O 1
ATOM 2013 N N . GLN B 1 32 ? -17.938 -11.922 -7.234 1 97.56 32 GLN B N 1
ATOM 2014 C CA . GLN B 1 32 ? -18.844 -11.195 -6.344 1 97.56 32 GLN B CA 1
ATOM 2015 C C . GLN B 1 32 ? -18.219 -11.023 -4.957 1 97.56 32 GLN B C 1
ATOM 2017 O O . GLN B 1 32 ? -18.391 -9.977 -4.328 1 97.56 32 GLN B O 1
ATOM 2022 N N . ASN B 1 33 ? -17.562 -12.047 -4.5 1 96.81 33 ASN B N 1
ATOM 2023 C CA . ASN B 1 33 ? -16.859 -11.938 -3.225 1 96.81 33 ASN B CA 1
ATOM 2024 C C . ASN B 1 33 ? -15.766 -10.875 -3.273 1 96.81 33 ASN B C 1
ATOM 2026 O O . ASN B 1 33 ? -15.57 -10.133 -2.311 1 96.81 33 ASN B O 1
ATOM 2030 N N . VAL B 1 34 ? -15.055 -10.828 -4.395 1 95.75 34 VAL B N 1
ATOM 2031 C CA . VAL B 1 34 ? -14.008 -9.836 -4.574 1 95.75 34 VAL B CA 1
ATOM 2032 C C . VAL B 1 34 ? -14.609 -8.438 -4.578 1 95.75 34 VAL B C 1
ATOM 2034 O O . VAL B 1 34 ? -14.141 -7.547 -3.863 1 95.75 34 VAL B O 1
ATOM 2037 N N . VAL B 1 35 ? -15.672 -8.219 -5.289 1 94.44 35 VAL B N 1
ATOM 2038 C CA . VAL B 1 35 ? -16.344 -6.934 -5.41 1 94.44 35 VAL B CA 1
ATOM 2039 C C . VAL B 1 35 ? -16.828 -6.477 -4.035 1 94.44 35 VAL B C 1
ATOM 2041 O O . VAL B 1 35 ? -16.625 -5.324 -3.646 1 94.44 35 VAL B O 1
ATOM 2044 N N . LYS B 1 36 ? -17.406 -7.332 -3.328 1 91.81 36 LYS B N 1
ATOM 2045 C CA . LYS B 1 36 ? -17.922 -7.023 -2 1 91.81 36 LYS B CA 1
ATOM 2046 C C . LYS B 1 36 ? -16.797 -6.676 -1.034 1 91.81 36 LYS B C 1
ATOM 2048 O O . LYS B 1 36 ? -16.875 -5.68 -0.313 1 91.81 36 LYS B O 1
ATOM 2053 N N . THR B 1 37 ? -15.797 -7.477 -1.014 1 91.5 37 THR B N 1
ATOM 2054 C CA . THR B 1 37 ? -14.711 -7.332 -0.056 1 91.5 37 THR B CA 1
ATOM 2055 C C . THR B 1 37 ? -13.961 -6.016 -0.278 1 91.5 37 THR B C 1
ATOM 2057 O O . THR B 1 37 ? -13.648 -5.305 0.678 1 91.5 37 THR B O 1
ATOM 2060 N N . PHE B 1 38 ? -13.703 -5.676 -1.519 1 89.19 38 PHE B N 1
ATOM 2061 C CA . PHE B 1 38 ? -12.914 -4.48 -1.805 1 89.19 38 PHE B CA 1
ATOM 2062 C C . PHE B 1 38 ? -13.82 -3.291 -2.094 1 89.19 38 PHE B C 1
ATOM 2064 O O . PHE B 1 38 ? -13.344 -2.215 -2.457 1 89.19 38 PHE B O 1
ATOM 2071 N N . ASN B 1 39 ? -15.133 -3.506 -1.919 1 86.75 39 ASN B N 1
ATOM 2072 C CA . ASN B 1 39 ? -16.125 -2.457 -2.094 1 86.75 39 ASN B CA 1
ATOM 2073 C C . ASN B 1 39 ? -15.992 -1.774 -3.451 1 86.75 39 ASN B C 1
ATOM 2075 O O . ASN B 1 39 ? -15.914 -0.547 -3.529 1 86.75 39 ASN B O 1
ATOM 2079 N N . LEU B 1 40 ? -15.875 -2.59 -4.465 1 89.44 40 LEU B N 1
ATOM 2080 C CA . LEU B 1 40 ? -15.812 -2.068 -5.828 1 89.44 40 LEU B CA 1
ATOM 2081 C C . LEU B 1 40 ? -17.172 -1.551 -6.277 1 89.44 40 LEU B C 1
ATOM 2083 O O . LEU B 1 40 ? -18.203 -2.08 -5.867 1 89.44 40 LEU B O 1
ATOM 2087 N N . SER B 1 41 ? -17.188 -0.554 -7.129 1 87.06 41 SER B N 1
ATOM 2088 C CA . SER B 1 41 ? -18.422 0.111 -7.527 1 87.06 41 SER B CA 1
ATOM 2089 C C . SER B 1 41 ? -19.219 -0.752 -8.492 1 87.06 41 SER B C 1
ATOM 2091 O O . SER B 1 41 ? -20.438 -0.56 -8.648 1 87.06 41 SER B O 1
ATOM 2093 N N . THR B 1 42 ? -18.609 -1.677 -9.203 1 93 42 THR B N 1
ATOM 2094 C CA . THR B 1 42 ? -19.25 -2.523 -10.203 1 93 42 THR B CA 1
ATOM 2095 C C . THR B 1 42 ? -18.484 -3.836 -10.367 1 93 42 THR B C 1
ATOM 2097 O O . THR B 1 42 ? -17.344 -3.951 -9.93 1 93 42 THR B O 1
ATOM 2100 N N . ASP B 1 43 ? -19.141 -4.809 -10.922 1 95.56 43 ASP B N 1
ATOM 2101 C CA . ASP B 1 43 ? -18.469 -6.078 -11.203 1 95.56 43 ASP B CA 1
ATOM 2102 C C . ASP B 1 43 ? -18.156 -6.207 -12.695 1 95.56 43 ASP B C 1
ATOM 2104 O O . ASP B 1 43 ? -17.797 -7.285 -13.164 1 95.56 43 ASP B O 1
ATOM 2108 N N . LYS B 1 44 ? -18.266 -5.109 -13.391 1 95.31 44 LYS B N 1
ATOM 2109 C CA . LYS B 1 44 ? -18.016 -5.133 -14.828 1 95.31 44 LYS B CA 1
ATOM 2110 C C . LYS B 1 44 ? -16.531 -5.121 -15.133 1 95.31 44 LYS B C 1
ATOM 2112 O O . LYS B 1 44 ? -15.734 -4.594 -14.352 1 95.31 44 LYS B O 1
ATOM 2117 N N . ASN B 1 45 ? -16.125 -5.762 -16.234 1 96.5 45 ASN B N 1
ATOM 2118 C CA . ASN B 1 45 ? -14.797 -5.703 -16.828 1 96.5 45 ASN B CA 1
ATOM 2119 C C . ASN B 1 45 ? -13.734 -6.219 -15.859 1 96.5 45 ASN B C 1
ATOM 2121 O O . ASN B 1 45 ? -12.656 -5.633 -15.742 1 96.5 45 ASN B O 1
ATOM 2125 N N . ILE B 1 46 ? -14.078 -7.219 -15.094 1 97.75 46 ILE B N 1
ATOM 2126 C CA . ILE B 1 46 ? -13.141 -7.898 -14.203 1 97.75 46 ILE B CA 1
ATOM 2127 C C . ILE B 1 46 ? -12.672 -9.203 -14.852 1 97.75 46 ILE B C 1
ATOM 2129 O O . ILE B 1 46 ? -13.492 -9.992 -15.336 1 97.75 46 ILE B O 1
ATOM 2133 N N . LYS B 1 47 ? -11.398 -9.336 -15.016 1 97.81 47 LYS B N 1
ATOM 2134 C CA . LYS B 1 47 ? -10.758 -10.602 -15.352 1 97.81 47 LYS B CA 1
ATOM 2135 C C . LYS B 1 47 ? -9.828 -11.07 -14.234 1 97.81 47 LYS B C 1
ATOM 2137 O O . LYS B 1 47 ? -8.828 -10.414 -13.938 1 97.81 47 LYS B O 1
ATOM 2142 N N . ILE B 1 48 ? -10.18 -12.125 -13.617 1 98.44 48 ILE B N 1
ATOM 2143 C CA . ILE B 1 48 ? -9.438 -12.602 -12.461 1 98.44 48 ILE B CA 1
ATOM 2144 C C . ILE B 1 48 ? -9.312 -14.125 -12.523 1 98.44 48 ILE B C 1
ATOM 2146 O O . ILE B 1 48 ? -10.266 -14.812 -12.891 1 98.44 48 ILE B O 1
ATOM 2150 N N . LEU B 1 49 ? -8.125 -14.609 -12.219 1 98.5 49 LEU B N 1
ATOM 2151 C CA . LEU B 1 49 ? -7.844 -16.047 -12.25 1 98.5 49 LEU B CA 1
ATOM 2152 C C . LEU B 1 49 ? -8.344 -16.719 -10.977 1 98.5 49 LEU B C 1
ATOM 2154 O O . LEU B 1 49 ? -8.375 -16.094 -9.906 1 98.5 49 LEU B O 1
ATOM 2158 N N . ASP B 1 50 ? -8.75 -17.953 -11.117 1 97.38 50 ASP B N 1
ATOM 2159 C CA . ASP B 1 50 ? -9.258 -18.734 -10 1 97.38 50 ASP B CA 1
ATOM 2160 C C . ASP B 1 50 ? -8.109 -19.25 -9.133 1 97.38 50 ASP B C 1
ATOM 2162 O O . ASP B 1 50 ? -7.723 -20.422 -9.242 1 97.38 50 ASP B O 1
ATOM 2166 N N . ILE B 1 51 ? -7.609 -18.406 -8.25 1 97.38 51 ILE B N 1
ATOM 2167 C CA . ILE B 1 51 ? -6.48 -18.75 -7.395 1 97.38 51 ILE B CA 1
ATOM 2168 C C . ILE B 1 51 ? -6.855 -18.516 -5.934 1 97.38 51 ILE B C 1
ATOM 2170 O O . ILE B 1 51 ? -7.34 -17.438 -5.582 1 97.38 51 ILE B O 1
ATOM 2174 N N . LYS B 1 52 ? -6.742 -19.5 -5.148 1 90.38 52 LYS B N 1
ATOM 2175 C CA . LYS B 1 52 ? -6.758 -19.328 -3.701 1 90.38 52 LYS B CA 1
ATOM 2176 C C . LYS B 1 52 ? -5.344 -19.188 -3.146 1 90.38 52 LYS B C 1
ATOM 2178 O O . LYS B 1 52 ? -4.57 -20.156 -3.174 1 90.38 52 LYS B O 1
ATOM 2183 N N . GLY B 1 53 ? -5.066 -18.078 -2.609 1 97.56 53 GLY B N 1
ATOM 2184 C CA . GLY B 1 53 ? -3.705 -17.734 -2.244 1 97.56 53 GLY B CA 1
ATOM 2185 C C . GLY B 1 53 ? -3.242 -18.391 -0.958 1 97.56 53 GLY B C 1
ATOM 2186 O O . GLY B 1 53 ? -4.016 -18.516 -0.006 1 97.56 53 GLY B O 1
ATOM 2187 N N . TYR B 1 54 ? -2.025 -18.875 -0.923 1 98.69 54 TYR B N 1
ATOM 2188 C CA . TYR B 1 54 ? -1.386 -19.312 0.312 1 98.69 54 TYR B CA 1
ATOM 2189 C C . TYR B 1 54 ? -0.832 -18.125 1.09 1 98.69 54 TYR B C 1
ATOM 2191 O O . TYR B 1 54 ? -0.262 -17.203 0.503 1 98.69 54 TYR B O 1
ATOM 2199 N N . GLN B 1 55 ? -1.061 -18.141 2.412 1 98.12 55 GLN B N 1
ATOM 2200 C CA . GLN B 1 55 ? -0.586 -17.078 3.291 1 98.12 55 GLN B CA 1
ATOM 2201 C C . GLN B 1 55 ? 0.69 -17.5 4.016 1 98.12 55 GLN B C 1
ATOM 2203 O O . GLN B 1 55 ? 0.729 -18.547 4.664 1 98.12 55 GLN B O 1
ATOM 2208 N N . GLN B 1 56 ? 1.725 -16.656 3.875 1 98.31 56 GLN B N 1
ATOM 2209 C CA . GLN B 1 56 ? 3.004 -17.016 4.477 1 98.31 56 GLN B CA 1
ATOM 2210 C C . GLN B 1 56 ? 2.881 -17.141 5.992 1 98.31 56 GLN B C 1
ATOM 2212 O O . GLN B 1 56 ? 2.143 -16.375 6.625 1 98.31 56 GLN B O 1
ATOM 2217 N N . THR B 1 57 ? 3.658 -18.031 6.523 1 97.62 57 THR B N 1
ATOM 2218 C CA . THR B 1 57 ? 3.572 -18.297 7.953 1 97.62 57 THR B CA 1
ATOM 2219 C C . THR B 1 57 ? 4.789 -17.734 8.68 1 97.62 57 THR B C 1
ATOM 2221 O O . THR B 1 57 ? 4.883 -17.828 9.906 1 97.62 57 THR B O 1
ATOM 2224 N N . THR B 1 58 ? 5.762 -17.172 7.906 1 96.56 58 THR B N 1
ATOM 2225 C CA . THR B 1 58 ? 6.922 -16.469 8.453 1 96.56 58 THR B CA 1
ATOM 2226 C C . THR B 1 58 ? 6.996 -15.047 7.914 1 96.56 58 THR B C 1
ATOM 2228 O O . THR B 1 58 ? 6.199 -14.656 7.055 1 96.56 58 THR B O 1
ATOM 2231 N N . ASP B 1 59 ? 8.016 -14.367 8.422 1 93.38 59 ASP B N 1
ATOM 2232 C CA . ASP B 1 59 ? 8.172 -12.992 7.969 1 93.38 59 ASP B CA 1
ATOM 2233 C C . ASP B 1 59 ? 9.094 -12.914 6.754 1 93.38 59 ASP B C 1
ATOM 2235 O O . ASP B 1 59 ? 9.344 -11.828 6.223 1 93.38 59 ASP B O 1
ATOM 2239 N N . TYR B 1 60 ? 9.516 -14.102 6.254 1 96.44 60 TYR B N 1
ATOM 2240 C CA . TYR B 1 60 ? 10.547 -14.008 5.227 1 96.44 60 TYR B CA 1
ATOM 2241 C C . TYR B 1 60 ? 10.25 -14.945 4.066 1 96.44 60 TYR B C 1
ATOM 2243 O O . TYR B 1 60 ? 11.078 -15.117 3.172 1 96.44 60 TYR B O 1
ATOM 2251 N N . THR B 1 61 ? 9.055 -15.586 4.027 1 98.62 61 THR B N 1
ATOM 2252 C CA . THR B 1 61 ? 8.82 -16.625 3.027 1 98.62 61 THR B CA 1
ATOM 2253 C C . THR B 1 61 ? 7.762 -16.172 2.023 1 98.62 61 THR B C 1
ATOM 2255 O O . THR B 1 61 ? 7.02 -17 1.489 1 98.62 61 THR B O 1
ATOM 2258 N N . CYS B 1 62 ? 7.648 -14.875 1.719 1 98.56 62 CYS B N 1
ATOM 2259 C CA . CYS B 1 62 ? 6.664 -14.43 0.735 1 98.56 62 CYS B CA 1
ATOM 2260 C C . CYS B 1 62 ? 6.945 -15.047 -0.631 1 98.56 62 CYS B C 1
ATOM 2262 O O . CYS B 1 62 ? 6.016 -15.406 -1.358 1 98.56 62 CYS B O 1
ATOM 2264 N N . GLY B 1 63 ? 8.25 -15.203 -1.006 1 98.75 63 GLY B N 1
ATOM 2265 C CA . GLY B 1 63 ? 8.617 -15.82 -2.273 1 98.75 63 GLY B CA 1
ATOM 2266 C C . GLY B 1 63 ? 8.102 -17.234 -2.416 1 98.75 63 GLY B C 1
ATOM 2267 O O . GLY B 1 63 ? 7.262 -17.516 -3.27 1 98.75 63 GLY B O 1
ATOM 2268 N N . PRO B 1 64 ? 8.609 -18.094 -1.516 1 98.94 64 PRO B N 1
ATOM 2269 C CA . PRO B 1 64 ? 8.117 -19.484 -1.534 1 98.94 64 PRO B CA 1
ATOM 2270 C C . PRO B 1 64 ? 6.598 -19.562 -1.462 1 98.94 64 PRO B C 1
ATOM 2272 O O . PRO B 1 64 ? 5.988 -20.391 -2.146 1 98.94 64 PRO B O 1
ATOM 2275 N N . SER B 1 65 ? 5.992 -18.734 -0.654 1 98.94 65 SER B N 1
ATOM 2276 C CA . SER B 1 65 ? 4.543 -18.766 -0.49 1 98.94 65 SER B CA 1
ATOM 2277 C C . SER B 1 65 ? 3.832 -18.375 -1.782 1 98.94 65 SER B C 1
ATOM 2279 O O . SER B 1 65 ? 2.832 -18.984 -2.158 1 98.94 65 SER B O 1
ATOM 2281 N N . ALA B 1 66 ? 4.309 -17.359 -2.457 1 98.94 66 ALA B N 1
ATOM 2282 C CA . ALA B 1 66 ? 3.74 -16.953 -3.742 1 98.94 66 ALA B CA 1
ATOM 2283 C C . ALA B 1 66 ? 3.877 -18.078 -4.77 1 98.94 66 ALA B C 1
ATOM 2285 O O . ALA B 1 66 ? 2.947 -18.344 -5.535 1 98.94 66 ALA B O 1
ATOM 2286 N N . VAL B 1 67 ? 4.984 -18.703 -4.75 1 98.88 67 VAL B N 1
ATOM 2287 C CA . VAL B 1 67 ? 5.227 -19.812 -5.668 1 98.88 67 VAL B CA 1
ATOM 2288 C C . VAL B 1 67 ? 4.262 -20.953 -5.359 1 98.88 67 VAL B C 1
ATOM 2290 O O . VAL B 1 67 ? 3.754 -21.609 -6.27 1 98.88 67 VAL B O 1
ATOM 2293 N N . MET B 1 68 ? 3.994 -21.188 -4.09 1 98.81 68 MET B N 1
ATOM 2294 C CA . MET B 1 68 ? 3.039 -22.234 -3.727 1 98.81 68 MET B CA 1
ATOM 2295 C C . MET B 1 68 ? 1.668 -21.953 -4.332 1 98.81 68 MET B C 1
ATOM 2297 O O . MET B 1 68 ? 1.006 -22.859 -4.836 1 98.81 68 MET B O 1
ATOM 2301 N N . SER B 1 69 ? 1.242 -20.719 -4.266 1 98.69 69 SER B N 1
ATOM 2302 C CA . SER B 1 69 ? -0.021 -20.344 -4.895 1 98.69 69 SER B CA 1
ATOM 2303 C C . SER B 1 69 ? 0.007 -20.609 -6.395 1 98.69 69 SER B C 1
ATOM 2305 O O . SER B 1 69 ? -0.977 -21.094 -6.965 1 98.69 69 SER B O 1
ATOM 2307 N N . LEU B 1 70 ? 1.094 -20.312 -7.008 1 98.38 70 LEU B N 1
ATOM 2308 C CA . LEU B 1 70 ? 1.278 -20.562 -8.438 1 98.38 70 LEU B CA 1
ATOM 2309 C C . LEU B 1 70 ? 1.199 -22.047 -8.742 1 98.38 70 LEU B C 1
ATOM 2311 O O . LEU B 1 70 ? 0.523 -22.453 -9.688 1 98.38 70 LEU B O 1
ATOM 2315 N N . LEU B 1 71 ? 1.898 -22.859 -7.953 1 97.56 71 LEU B N 1
ATOM 2316 C CA . LEU B 1 71 ? 1.907 -24.297 -8.148 1 97.56 71 LEU B CA 1
ATOM 2317 C C . LEU B 1 71 ? 0.502 -24.875 -8.008 1 97.56 71 LEU B C 1
ATOM 2319 O O . LEU B 1 71 ? 0.106 -25.75 -8.781 1 97.56 71 LEU B O 1
ATOM 2323 N N . ASN B 1 72 ? -0.155 -24.344 -7.027 1 97.31 72 ASN B N 1
ATOM 2324 C CA . ASN B 1 72 ? -1.515 -24.828 -6.812 1 97.31 72 ASN B CA 1
ATOM 2325 C C . ASN B 1 72 ? -2.432 -24.469 -7.973 1 97.31 72 ASN B C 1
ATOM 2327 O O . ASN B 1 72 ? -3.277 -25.266 -8.375 1 97.31 72 ASN B O 1
ATOM 2331 N N . TYR B 1 73 ? -2.289 -23.312 -8.484 1 97.25 73 TYR B N 1
ATOM 2332 C CA . TYR B 1 73 ? -3.07 -22.844 -9.625 1 97.25 73 TYR B CA 1
ATOM 2333 C C . TYR B 1 73 ? -2.934 -23.797 -10.805 1 97.25 73 TYR B C 1
ATOM 2335 O O . TYR B 1 73 ? -3.918 -24.094 -11.484 1 97.25 73 TYR B O 1
ATOM 2343 N N . TYR B 1 74 ? -1.731 -24.328 -11 1 95.75 74 TYR B N 1
ATOM 2344 C CA . TYR B 1 74 ? -1.471 -25.188 -12.141 1 95.75 74 TYR B CA 1
ATOM 2345 C C . TYR B 1 74 ? -1.689 -26.656 -11.773 1 95.75 74 TYR B C 1
ATOM 2347 O O . TYR B 1 74 ? -1.415 -27.547 -12.57 1 95.75 74 TYR B O 1
ATOM 2355 N N . GLY B 1 75 ? -2.082 -26.922 -10.539 1 93.94 75 GLY B N 1
ATOM 2356 C CA . GLY B 1 75 ? -2.404 -28.266 -10.117 1 93.94 75 GLY B CA 1
ATOM 2357 C C . GLY B 1 75 ? -1.184 -29.078 -9.727 1 93.94 75 GLY B C 1
ATOM 2358 O O . GLY B 1 75 ? -1.277 -30.297 -9.516 1 93.94 75 GLY B O 1
ATOM 2359 N N . VAL B 1 76 ? -0.088 -28.422 -9.633 1 94.81 76 VAL B N 1
ATOM 2360 C CA . VAL B 1 76 ? 1.162 -29.094 -9.289 1 94.81 76 VAL B CA 1
ATOM 2361 C C . VAL B 1 76 ? 1.212 -29.344 -7.781 1 94.81 76 VAL B C 1
ATOM 2363 O O . VAL B 1 76 ? 1.76 -30.359 -7.336 1 94.81 76 VAL B O 1
ATOM 2366 N N . LEU B 1 77 ? 0.701 -28.453 -7.023 1 95.56 77 LEU B N 1
ATOM 2367 C CA . LEU B 1 77 ? 0.575 -28.578 -5.578 1 95.56 77 LEU B CA 1
ATOM 2368 C C . LEU B 1 77 ? -0.885 -28.75 -5.172 1 95.56 77 LEU B C 1
ATOM 2370 O O . LEU B 1 77 ? -1.738 -27.953 -5.547 1 95.56 77 LEU B O 1
ATOM 2374 N N . LYS B 1 78 ? -1.161 -29.828 -4.406 1 95.94 78 LYS B N 1
ATOM 2375 C CA . LYS B 1 78 ? -2.529 -30.109 -3.982 1 95.94 78 LYS B CA 1
ATOM 2376 C C . LYS B 1 78 ? -2.928 -29.234 -2.803 1 95.94 78 LYS B C 1
ATOM 2378 O O . LYS B 1 78 ? -2.068 -28.719 -2.078 1 95.94 78 LYS B O 1
ATOM 2383 N N . ASP B 1 79 ? -4.242 -29.078 -2.658 1 96.38 79 ASP B N 1
ATOM 2384 C CA . ASP B 1 79 ? -4.777 -28.281 -1.557 1 96.38 79 ASP B CA 1
ATOM 2385 C C . ASP B 1 79 ? -4.246 -28.781 -0.214 1 96.38 79 ASP B C 1
ATOM 2387 O O . ASP B 1 79 ? -3.918 -27.984 0.664 1 96.38 79 ASP B O 1
ATOM 2391 N N . SER B 1 80 ? -4.125 -30.094 -0.04 1 97 80 SER B N 1
ATOM 2392 C CA . SER B 1 80 ? -3.682 -30.688 1.215 1 97 80 SER B CA 1
ATOM 2393 C C . SER B 1 80 ? -2.217 -30.375 1.495 1 97 80 SER B C 1
ATOM 2395 O O . SER B 1 80 ? -1.756 -30.5 2.631 1 97 80 SER B O 1
ATOM 2397 N N . GLN B 1 81 ? -1.501 -29.938 0.449 1 97.81 81 GLN B N 1
ATOM 2398 C CA . GLN B 1 81 ? -0.075 -29.656 0.578 1 97.81 81 GLN B CA 1
ATOM 2399 C C . GLN B 1 81 ? 0.17 -28.172 0.839 1 97.81 81 GLN B C 1
ATOM 2401 O O . GLN B 1 81 ? 1.306 -27.75 1.079 1 97.81 81 GLN B O 1
ATOM 2406 N N . MET B 1 82 ? -0.855 -27.359 0.813 1 98.31 82 MET B N 1
ATOM 2407 C CA . MET B 1 82 ? -0.763 -25.922 1.063 1 98.31 82 MET B CA 1
ATOM 2408 C C . MET B 1 82 ? -0.682 -25.641 2.559 1 98.31 82 MET B C 1
ATOM 2410 O O . MET B 1 82 ? -1.644 -25.156 3.154 1 98.31 82 MET B O 1
ATOM 2414 N N . ASN B 1 83 ? 0.534 -25.922 3.105 1 98.44 83 ASN B N 1
ATOM 2415 C CA . ASN B 1 83 ? 0.701 -25.828 4.551 1 98.44 83 ASN B CA 1
ATOM 2416 C C . ASN B 1 83 ? 2.102 -25.359 4.926 1 98.44 83 ASN B C 1
ATOM 2418 O O . ASN B 1 83 ? 2.947 -25.156 4.051 1 98.44 83 ASN B O 1
ATOM 2422 N N . HIS B 1 84 ? 2.268 -25.219 6.203 1 98.62 84 HIS B N 1
ATOM 2423 C CA . HIS B 1 84 ? 3.496 -24.672 6.762 1 98.62 84 HIS B CA 1
ATOM 2424 C C . HIS B 1 84 ? 4.695 -25.547 6.422 1 98.62 84 HIS B C 1
ATOM 2426 O O . HIS B 1 84 ? 5.766 -25.047 6.074 1 98.62 84 HIS B O 1
ATOM 2432 N N . GLN B 1 85 ? 4.559 -26.812 6.492 1 98.56 85 GLN B N 1
ATOM 2433 C CA . GLN B 1 85 ? 5.66 -27.734 6.227 1 98.56 85 GLN B CA 1
ATOM 2434 C C . GLN B 1 85 ? 6.141 -27.609 4.785 1 98.56 85 GLN B C 1
ATOM 2436 O O . GLN B 1 85 ? 7.344 -27.531 4.531 1 98.56 85 GLN B O 1
ATOM 2441 N N . THR B 1 86 ? 5.223 -27.625 3.873 1 98.81 86 THR B N 1
ATOM 2442 C CA . THR B 1 86 ? 5.559 -27.469 2.463 1 98.81 86 THR B CA 1
ATOM 2443 C C . THR B 1 86 ? 6.23 -26.125 2.207 1 98.81 86 THR B C 1
ATOM 2445 O O . THR B 1 86 ? 7.207 -26.047 1.463 1 98.81 86 THR B O 1
ATOM 2448 N N . GLU B 1 87 ? 5.719 -25.047 2.84 1 98.81 87 GLU B N 1
ATOM 2449 C CA . GLU B 1 87 ? 6.289 -23.703 2.738 1 98.81 87 GLU B CA 1
ATOM 2450 C C . GLU B 1 87 ? 7.77 -23.703 3.109 1 98.81 87 GLU B C 1
ATOM 2452 O O . GLU B 1 87 ? 8.609 -23.203 2.354 1 98.81 87 GLU B O 1
ATOM 2457 N N . LEU B 1 88 ? 8.062 -24.328 4.227 1 98.69 88 LEU B N 1
ATOM 2458 C CA . LEU B 1 88 ? 9.438 -24.297 4.723 1 98.69 88 LEU B CA 1
ATOM 2459 C C . LEU B 1 88 ? 10.336 -25.188 3.867 1 98.69 88 LEU B C 1
ATOM 2461 O O . LEU B 1 88 ? 11.516 -24.891 3.678 1 98.69 88 LEU B O 1
ATOM 2465 N N . GLU B 1 89 ? 9.805 -26.266 3.377 1 98.75 89 GLU B N 1
ATOM 2466 C CA . GLU B 1 89 ? 10.57 -27.141 2.494 1 98.75 89 GLU B CA 1
ATOM 2467 C C . GLU B 1 89 ? 10.945 -26.422 1.2 1 98.75 89 GLU B C 1
ATOM 2469 O O . GLU B 1 89 ? 12.102 -26.469 0.769 1 98.75 89 GLU B O 1
ATOM 2474 N N . ILE B 1 90 ? 10.055 -25.781 0.595 1 98.81 90 ILE B N 1
ATOM 2475 C CA . ILE B 1 90 ? 10.305 -25.047 -0.646 1 98.81 90 ILE B CA 1
ATOM 2476 C C . ILE B 1 90 ? 11.273 -23.906 -0.386 1 98.81 90 ILE B C 1
ATOM 2478 O O . ILE B 1 90 ? 12.195 -23.672 -1.173 1 98.81 90 ILE B O 1
ATOM 2482 N N . ALA B 1 91 ? 11.078 -23.219 0.72 1 98.88 91 ALA B N 1
ATOM 2483 C CA . ALA B 1 91 ? 11.992 -22.141 1.095 1 98.88 91 ALA B CA 1
ATOM 2484 C C . ALA B 1 91 ? 13.422 -22.656 1.202 1 98.88 91 ALA B C 1
ATOM 2486 O O . ALA B 1 91 ? 14.352 -22.031 0.693 1 98.88 91 ALA B O 1
ATOM 2487 N N . LYS B 1 92 ? 13.539 -23.75 1.876 1 98.69 92 LYS B N 1
ATOM 2488 C CA . LYS B 1 92 ? 14.867 -24.359 2.033 1 98.69 92 LYS B CA 1
ATOM 2489 C C . LYS B 1 92 ? 15.469 -24.719 0.678 1 98.69 92 LYS B C 1
ATOM 2491 O O . LYS B 1 92 ? 16.641 -24.406 0.413 1 98.69 92 LYS B O 1
ATOM 2496 N N . GLN B 1 93 ? 14.734 -25.344 -0.157 1 98.75 93 GLN B N 1
ATOM 2497 C CA . GLN B 1 93 ? 15.211 -25.766 -1.474 1 98.75 93 GLN B CA 1
ATOM 2498 C C . GLN B 1 93 ? 15.609 -24.547 -2.318 1 98.75 93 GLN B C 1
ATOM 2500 O O . GLN B 1 93 ? 16.547 -24.625 -3.107 1 98.75 93 GLN B O 1
ATOM 2505 N N . MET B 1 94 ? 14.961 -23.406 -2.117 1 98.69 94 MET B N 1
ATOM 2506 C CA . MET B 1 94 ? 15.234 -22.203 -2.881 1 98.69 94 MET B CA 1
ATOM 2507 C C . MET B 1 94 ? 16.438 -21.453 -2.311 1 98.69 94 MET B C 1
ATOM 2509 O O . MET B 1 94 ? 16.984 -20.562 -2.953 1 98.69 94 MET B O 1
ATOM 2513 N N . GLY B 1 95 ? 16.828 -21.844 -1.162 1 98.56 95 GLY B N 1
ATOM 2514 C CA . GLY B 1 95 ? 17.875 -21.094 -0.491 1 98.56 95 GLY B CA 1
ATOM 2515 C C . GLY B 1 95 ? 17.391 -19.766 0.066 1 98.56 95 GLY B C 1
ATOM 2516 O O . GLY B 1 95 ? 18.125 -18.781 0.066 1 98.56 95 GLY B O 1
ATOM 2517 N N . THR B 1 96 ? 16.172 -19.734 0.513 1 98.44 96 THR B N 1
ATOM 2518 C CA . THR B 1 96 ? 15.602 -18.516 1.097 1 98.44 96 THR B CA 1
ATOM 2519 C C . THR B 1 96 ? 16.344 -18.125 2.367 1 98.44 96 THR B C 1
ATOM 2521 O O . THR B 1 96 ? 16.672 -18.984 3.189 1 98.44 96 THR B O 1
ATOM 2524 N N . ASN B 1 97 ? 16.578 -16.844 2.459 1 95.62 97 ASN B N 1
ATOM 2525 C CA . ASN B 1 97 ? 17.266 -16.297 3.617 1 95.62 97 ASN B CA 1
ATOM 2526 C C . ASN B 1 97 ? 16.297 -15.625 4.582 1 95.62 97 ASN B C 1
ATOM 2528 O O . ASN B 1 97 ? 15.367 -14.938 4.156 1 95.62 97 ASN B O 1
ATOM 2532 N N . ASP B 1 98 ? 16.531 -15.797 5.816 1 93.25 98 ASP B N 1
ATOM 2533 C CA . ASP B 1 98 ? 15.578 -15.25 6.785 1 93.25 98 ASP B CA 1
ATOM 2534 C C . ASP B 1 98 ? 15.734 -13.742 6.922 1 93.25 98 ASP B C 1
ATOM 2536 O O . ASP B 1 98 ? 14.875 -13.062 7.484 1 93.25 98 ASP B O 1
ATOM 2540 N N . ASP B 1 99 ? 16.75 -13.195 6.32 1 90.56 99 ASP B N 1
ATOM 2541 C CA . ASP B 1 99 ? 16.953 -11.75 6.418 1 90.56 99 ASP B CA 1
ATOM 2542 C C . ASP B 1 99 ? 16.469 -11.047 5.152 1 90.56 99 ASP B C 1
ATOM 2544 O O . ASP B 1 99 ? 15.875 -9.969 5.227 1 90.56 99 ASP B O 1
ATOM 2548 N N . TYR B 1 100 ? 16.734 -11.68 4.035 1 91.12 100 TYR B N 1
ATOM 2549 C CA . TYR B 1 100 ? 16.438 -10.898 2.84 1 91.12 100 TYR B CA 1
ATOM 2550 C C . TYR B 1 100 ? 15.469 -11.648 1.932 1 91.12 100 TYR B C 1
ATOM 2552 O O . TYR B 1 100 ? 15.07 -11.133 0.881 1 91.12 100 TYR B O 1
AT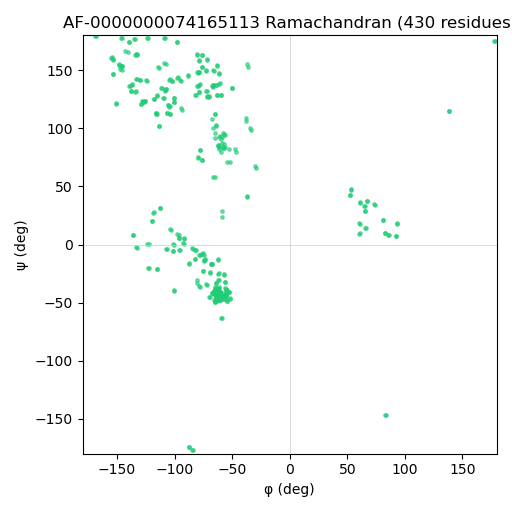OM 2560 N N . GLY B 1 101 ? 15.039 -12.805 2.305 1 96.88 101 GLY B N 1
ATOM 2561 C CA . GLY B 1 101 ? 14.031 -13.516 1.54 1 96.88 101 GLY B CA 1
ATOM 2562 C C . GLY B 1 101 ? 14.602 -14.281 0.359 1 96.88 101 GLY B C 1
ATOM 2563 O O . GLY B 1 101 ? 15.656 -14.906 0.468 1 96.88 101 GLY B O 1
ATOM 2564 N N . THR B 1 102 ? 13.891 -14.383 -0.708 1 98.5 102 THR B N 1
ATOM 2565 C CA . THR B 1 102 ? 14.227 -15.172 -1.888 1 98.5 102 THR B CA 1
ATOM 2566 C C . THR B 1 102 ? 14.453 -14.266 -3.096 1 98.5 102 THR B C 1
ATOM 2568 O O . THR B 1 102 ? 13.617 -13.414 -3.404 1 98.5 102 THR B O 1
ATOM 2571 N N . THR B 1 103 ? 15.586 -14.43 -3.762 1 97.56 103 THR B N 1
ATOM 2572 C CA . THR B 1 103 ? 15.883 -13.609 -4.934 1 97.56 103 THR B CA 1
ATOM 2573 C C . THR B 1 103 ? 15.156 -14.148 -6.164 1 97.56 103 THR B C 1
ATOM 2575 O O . THR B 1 103 ? 14.68 -15.281 -6.164 1 97.56 103 THR B O 1
ATOM 2578 N N . MET B 1 104 ? 15.086 -13.273 -7.176 1 98.25 104 MET B N 1
ATOM 2579 C CA . MET B 1 104 ? 14.508 -13.695 -8.445 1 98.25 104 MET B CA 1
ATOM 2580 C C . MET B 1 104 ? 15.227 -14.922 -8.992 1 98.25 104 MET B C 1
ATOM 2582 O O . MET B 1 104 ? 14.586 -15.875 -9.438 1 98.25 104 MET B O 1
ATOM 2586 N N . GLN B 1 105 ? 16.562 -14.891 -8.914 1 98.19 105 GLN B N 1
ATOM 2587 C CA . GLN B 1 105 ? 17.359 -15.984 -9.461 1 98.19 105 GLN B CA 1
ATOM 2588 C C . GLN B 1 105 ? 17.047 -17.297 -8.75 1 98.19 105 GLN B C 1
ATOM 2590 O O . GLN B 1 105 ? 16.953 -18.344 -9.391 1 98.19 105 GLN B O 1
ATOM 2595 N N . GLN B 1 106 ? 16.859 -17.25 -7.477 1 98.81 106 GLN B N 1
ATOM 2596 C CA . GLN B 1 106 ? 16.562 -18.453 -6.695 1 98.81 106 GLN B CA 1
ATOM 2597 C C . GLN B 1 106 ? 15.203 -19.031 -7.09 1 98.81 106 GLN B C 1
ATOM 2599 O O . GLN B 1 106 ? 15.062 -20.25 -7.215 1 98.81 106 GLN B O 1
ATOM 2604 N N . ILE B 1 107 ? 14.227 -18.188 -7.324 1 98.88 107 ILE B N 1
ATOM 2605 C CA . ILE B 1 107 ? 12.891 -18.641 -7.715 1 98.88 107 ILE B CA 1
ATOM 2606 C C . ILE B 1 107 ? 12.938 -19.219 -9.125 1 98.88 107 ILE B C 1
ATOM 2608 O O . ILE B 1 107 ? 12.414 -20.312 -9.375 1 98.88 107 ILE B O 1
ATOM 2612 N N . VAL B 1 108 ? 13.594 -18.531 -10.023 1 98.81 108 VAL B N 1
ATOM 2613 C CA . VAL B 1 108 ? 13.695 -18.938 -11.422 1 98.81 108 VAL B CA 1
ATOM 2614 C C . VAL B 1 108 ? 14.383 -20.297 -11.516 1 98.81 108 VAL B C 1
ATOM 2616 O O . VAL B 1 108 ? 13.898 -21.188 -12.219 1 98.81 108 VAL B O 1
ATOM 2619 N N . GLU B 1 109 ? 15.453 -20.453 -10.828 1 98.75 109 GLU B N 1
ATOM 2620 C CA . GLU B 1 109 ? 16.188 -21.719 -10.852 1 98.75 109 GLU B CA 1
ATOM 2621 C C . GLU B 1 109 ? 15.359 -22.859 -10.297 1 98.75 109 GLU B C 1
ATOM 2623 O O . GLU B 1 109 ? 15.32 -23.953 -10.867 1 98.75 109 GLU B O 1
ATOM 2628 N N . TRP B 1 110 ? 14.703 -22.594 -9.195 1 98.81 110 TRP B N 1
ATOM 2629 C CA . TRP B 1 110 ? 13.891 -23.625 -8.57 1 98.81 110 TRP B CA 1
ATOM 2630 C C . TRP B 1 110 ? 12.758 -24.062 -9.492 1 98.81 110 TRP B C 1
ATOM 2632 O O . TRP B 1 110 ? 12.539 -25.25 -9.703 1 98.81 110 TRP B O 1
ATOM 2642 N N . LEU B 1 111 ? 12.055 -23.109 -10.047 1 98.75 111 LEU B N 1
ATOM 2643 C CA . LEU B 1 111 ? 10.953 -23.406 -10.953 1 98.75 111 LEU B CA 1
ATOM 2644 C C . LEU B 1 111 ? 11.453 -24.188 -12.172 1 98.75 111 LEU B C 1
ATOM 2646 O O . LEU B 1 111 ? 10.844 -25.172 -12.578 1 98.75 111 LEU B O 1
ATOM 2650 N N . GLY B 1 112 ? 12.508 -23.703 -12.742 1 98.19 112 GLY B N 1
ATOM 2651 C CA . GLY B 1 112 ? 13.094 -24.406 -13.875 1 98.19 112 GLY B CA 1
ATOM 2652 C C . GLY B 1 112 ? 13.422 -25.844 -13.57 1 98.19 112 GLY B C 1
ATOM 2653 O O . GLY B 1 112 ? 13.133 -26.734 -14.367 1 98.19 112 GLY B O 1
ATOM 2654 N N . ASN B 1 113 ? 13.953 -26.094 -12.43 1 97.94 113 ASN B N 1
ATOM 2655 C CA . ASN B 1 113 ? 14.367 -27.438 -12.016 1 97.94 113 ASN B CA 1
ATOM 2656 C C . ASN B 1 113 ? 13.164 -28.297 -11.633 1 97.94 113 ASN B C 1
ATOM 2658 O O . ASN B 1 113 ? 13.297 -29.5 -11.43 1 97.94 113 ASN B O 1
ATOM 2662 N N . HIS B 1 114 ? 12.055 -27.688 -11.586 1 97.38 114 HIS B N 1
ATOM 2663 C CA . HIS B 1 114 ? 10.859 -28.422 -11.188 1 97.38 114 HIS B CA 1
ATOM 2664 C C . HIS B 1 114 ? 9.82 -28.438 -12.305 1 97.38 114 HIS B C 1
ATOM 2666 O O . HIS B 1 114 ? 8.617 -28.359 -12.047 1 97.38 114 HIS B O 1
ATOM 2672 N N . GLY B 1 115 ? 10.273 -28.328 -13.531 1 96.5 115 GLY B N 1
ATOM 2673 C CA . GLY B 1 115 ? 9.461 -28.656 -14.695 1 96.5 115 GLY B CA 1
ATOM 2674 C C . GLY B 1 115 ? 8.734 -27.453 -15.273 1 96.5 115 GLY B C 1
ATOM 2675 O O . GLY B 1 115 ? 7.77 -27.625 -16.031 1 96.5 115 GLY B O 1
ATOM 2676 N N . PHE B 1 116 ? 9.148 -26.234 -14.961 1 97.69 116 PHE B N 1
ATOM 2677 C CA . PHE B 1 116 ? 8.492 -25.062 -15.5 1 97.69 116 PHE B CA 1
ATOM 2678 C C . PHE B 1 116 ? 9.344 -24.422 -16.594 1 97.69 116 PHE B C 1
ATOM 2680 O O . PHE B 1 116 ? 10.57 -24.438 -16.516 1 97.69 116 PHE B O 1
ATOM 2687 N N . GLU B 1 117 ? 8.609 -23.953 -17.609 1 97.25 117 GLU B N 1
ATOM 2688 C CA . GLU B 1 117 ? 9.195 -22.922 -18.469 1 97.25 117 GLU B CA 1
ATOM 2689 C C . GLU B 1 117 ? 9.125 -21.547 -17.797 1 97.25 117 GLU B C 1
ATOM 2691 O O . GLU B 1 117 ? 8.078 -21.156 -17.281 1 97.25 117 GLU B O 1
ATOM 2696 N N . VAL B 1 118 ? 10.266 -20.891 -17.812 1 98.31 118 VAL B N 1
ATOM 2697 C CA . VAL B 1 118 ? 10.32 -19.656 -17.047 1 98.31 118 VAL B CA 1
ATOM 2698 C C . VAL B 1 118 ? 10.828 -18.516 -17.922 1 98.31 118 VAL B C 1
ATOM 2700 O O . VAL B 1 118 ? 11.875 -18.641 -18.562 1 98.31 118 VAL B O 1
ATOM 2703 N N . LYS B 1 119 ? 10.07 -17.453 -18.031 1 98.31 119 LYS B N 1
ATOM 2704 C CA . LYS B 1 119 ? 10.5 -16.156 -18.531 1 98.31 119 LYS B CA 1
ATOM 2705 C C . LYS B 1 119 ? 10.594 -15.133 -17.406 1 98.31 119 LYS B C 1
ATOM 2707 O O . LYS B 1 119 ? 9.734 -15.094 -16.516 1 98.31 119 LYS B O 1
ATOM 2712 N N . TYR B 1 120 ? 11.695 -14.414 -17.344 1 98.44 120 TYR B N 1
ATOM 2713 C CA . TYR B 1 120 ? 11.875 -13.422 -16.297 1 98.44 120 TYR B CA 1
ATOM 2714 C C . TYR B 1 120 ? 12.664 -12.227 -16.797 1 98.44 120 TYR B C 1
ATOM 2716 O O . TYR B 1 120 ? 13.445 -12.344 -17.75 1 98.44 120 TYR B O 1
ATOM 2724 N N . ALA B 1 121 ? 12.398 -11.094 -16.234 1 98.31 121 ALA B N 1
ATOM 2725 C CA . ALA B 1 121 ? 13.086 -9.867 -16.609 1 98.31 121 ALA B CA 1
ATOM 2726 C C . ALA B 1 121 ? 12.797 -8.75 -15.609 1 98.31 121 ALA B C 1
ATOM 2728 O O . ALA B 1 121 ? 12.266 -9 -14.523 1 98.31 121 ALA B O 1
ATOM 2729 N N . THR B 1 122 ? 13.391 -7.602 -15.867 1 98.25 122 THR B N 1
ATOM 2730 C CA . THR B 1 122 ? 13.078 -6.344 -15.203 1 98.25 122 THR B CA 1
ATOM 2731 C C . THR B 1 122 ? 12.344 -5.398 -16.141 1 98.25 122 THR B C 1
ATOM 2733 O O . THR B 1 122 ? 11.969 -5.785 -17.25 1 98.25 122 THR B O 1
ATOM 2736 N N . ASP B 1 123 ? 11.969 -4.273 -15.68 1 97.94 123 ASP B N 1
ATOM 2737 C CA . ASP B 1 123 ? 11.336 -3.209 -16.438 1 97.94 123 ASP B CA 1
ATOM 2738 C C . ASP B 1 123 ? 9.961 -3.643 -16.953 1 97.94 123 ASP B C 1
ATOM 2740 O O . ASP B 1 123 ? 9.562 -3.285 -18.062 1 97.94 123 ASP B O 1
ATOM 2744 N N . GLY B 1 124 ? 9.297 -4.543 -16.234 1 98.31 124 GLY B N 1
ATOM 2745 C CA . GLY B 1 124 ? 7.91 -4.848 -16.531 1 98.31 124 GLY B CA 1
ATOM 2746 C C . GLY B 1 124 ? 6.984 -3.658 -16.344 1 98.31 124 GLY B C 1
ATOM 2747 O O . GLY B 1 124 ? 7.285 -2.746 -15.578 1 98.31 124 GLY B O 1
ATOM 2748 N N . ASP B 1 125 ? 5.867 -3.705 -17.094 1 97.62 125 ASP B N 1
ATOM 2749 C CA . ASP B 1 125 ? 4.867 -2.648 -16.938 1 97.62 125 ASP B CA 1
ATOM 2750 C C . ASP B 1 125 ? 3.461 -3.232 -16.859 1 97.62 125 ASP B C 1
ATOM 2752 O O . ASP B 1 125 ? 3.275 -4.445 -16.984 1 97.62 125 ASP B O 1
ATOM 2756 N N . ILE B 1 126 ? 2.516 -2.396 -16.656 1 97.88 126 ILE B N 1
ATOM 2757 C CA . ILE B 1 126 ? 1.146 -2.822 -16.391 1 97.88 126 ILE B CA 1
ATOM 2758 C C . ILE B 1 126 ? 0.582 -3.547 -17.609 1 97.88 126 ILE B C 1
ATOM 2760 O O . ILE B 1 126 ? -0.184 -4.504 -17.469 1 97.88 126 ILE B O 1
ATOM 2764 N N . ASN B 1 127 ? 0.911 -3.113 -18.75 1 96.81 127 ASN B N 1
ATOM 2765 C CA . ASN B 1 127 ? 0.419 -3.768 -19.969 1 96.81 127 ASN B CA 1
ATOM 2766 C C . ASN B 1 127 ? 0.866 -5.223 -20.031 1 96.81 127 ASN B C 1
ATOM 2768 O O . ASN B 1 127 ? 0.105 -6.09 -20.469 1 96.81 127 ASN B O 1
ATOM 2772 N N . LEU B 1 128 ? 2.08 -5.457 -19.688 1 98.12 128 LEU B N 1
ATOM 2773 C CA . LEU B 1 128 ? 2.584 -6.824 -19.625 1 98.12 128 LEU B CA 1
ATOM 2774 C C . LEU B 1 128 ? 1.725 -7.684 -18.703 1 98.12 128 LEU B C 1
ATOM 2776 O O . LEU B 1 128 ? 1.39 -8.82 -19.047 1 98.12 128 LEU B O 1
ATOM 2780 N N . LEU B 1 129 ? 1.38 -7.152 -17.594 1 98.62 129 LEU B N 1
ATOM 2781 C CA . LEU B 1 129 ? 0.563 -7.883 -16.625 1 98.62 129 LEU B CA 1
ATOM 2782 C C . LEU B 1 129 ? -0.816 -8.188 -17.203 1 98.62 129 LEU B C 1
ATOM 2784 O O . LEU B 1 129 ? -1.306 -9.312 -17.094 1 98.62 129 LEU B O 1
ATOM 2788 N N . TYR B 1 130 ? -1.42 -7.18 -17.797 1 97.5 130 TYR B N 1
ATOM 2789 C CA . TYR B 1 130 ? -2.73 -7.363 -18.406 1 97.5 130 TYR B CA 1
ATOM 2790 C C . TYR B 1 130 ? -2.688 -8.453 -19.484 1 97.5 130 TYR B C 1
ATOM 2792 O O . TYR B 1 130 ? -3.545 -9.336 -19.5 1 97.5 130 TYR B O 1
ATOM 2800 N N . GLN B 1 131 ? -1.688 -8.398 -20.281 1 97.75 131 GLN B N 1
ATOM 2801 C CA . GLN B 1 131 ? -1.563 -9.359 -21.375 1 97.75 131 GLN B CA 1
ATOM 2802 C C . GLN B 1 131 ? -1.391 -10.781 -20.828 1 97.75 131 GLN B C 1
ATOM 2804 O O . GLN B 1 131 ? -1.949 -11.734 -21.391 1 97.75 131 GLN B O 1
ATOM 2809 N N . SER B 1 132 ? -0.636 -10.875 -19.812 1 97.69 132 SER B N 1
ATOM 2810 C CA . SER B 1 132 ? -0.432 -12.195 -19.234 1 97.69 132 SER B CA 1
ATOM 2811 C C . SER B 1 132 ? -1.727 -12.75 -18.641 1 97.69 132 SER B C 1
ATOM 2813 O O . SER B 1 132 ? -2.049 -13.922 -18.828 1 97.69 132 SER B O 1
ATOM 2815 N N . ILE B 1 133 ? -2.457 -11.914 -17.969 1 97.88 133 ILE B N 1
ATOM 2816 C CA . ILE B 1 133 ? -3.725 -12.328 -17.375 1 97.88 133 ILE B CA 1
ATOM 2817 C C . ILE B 1 133 ? -4.703 -12.727 -18.484 1 97.88 133 ILE B C 1
ATOM 2819 O O . ILE B 1 133 ? -5.461 -13.688 -18.328 1 97.88 133 ILE B O 1
ATOM 2823 N N . ASP B 1 134 ? -4.68 -11.984 -19.547 1 97.19 134 ASP B N 1
ATOM 2824 C CA . ASP B 1 134 ? -5.543 -12.305 -20.672 1 97.19 134 ASP B CA 1
ATOM 2825 C C . ASP B 1 134 ? -5.289 -13.719 -21.188 1 97.19 134 ASP B C 1
ATOM 2827 O O . ASP B 1 134 ? -6.176 -14.336 -21.781 1 97.19 134 ASP B O 1
ATOM 2831 N N . LYS B 1 135 ? -4.121 -14.219 -20.969 1 96.12 135 LYS B N 1
ATOM 2832 C CA . LYS B 1 135 ? -3.744 -15.562 -21.406 1 96.12 135 LYS B CA 1
ATOM 2833 C C . LYS B 1 135 ? -3.887 -16.562 -20.266 1 96.12 135 LYS B C 1
ATOM 2835 O O . LYS B 1 135 ? -3.385 -17.688 -20.344 1 96.12 135 LYS B O 1
ATOM 2840 N N . ALA B 1 136 ? -4.492 -16.094 -19.188 1 96.94 136 ALA B N 1
ATOM 2841 C CA . ALA B 1 136 ? -4.723 -16.922 -18 1 96.94 136 ALA B CA 1
ATOM 2842 C C . ALA B 1 136 ? -3.404 -17.344 -17.359 1 96.94 136 ALA B C 1
ATOM 2844 O O . ALA B 1 136 ? -3.283 -18.469 -16.859 1 96.94 136 ALA B O 1
ATOM 2845 N N . ILE B 1 137 ? -2.426 -16.484 -17.453 1 97.25 137 ILE B N 1
ATOM 2846 C CA . ILE B 1 137 ? -1.118 -16.734 -16.859 1 97.25 137 ILE B CA 1
ATOM 2847 C C . ILE B 1 137 ? -0.85 -15.711 -15.758 1 97.25 137 ILE B C 1
ATOM 2849 O O . ILE B 1 137 ? -0.688 -14.523 -16.031 1 97.25 137 ILE B O 1
ATOM 2853 N N . PRO B 1 138 ? -0.799 -16.172 -14.516 1 98.5 138 PRO B N 1
ATOM 2854 C CA . PRO B 1 138 ? -0.434 -15.234 -13.453 1 98.5 138 PRO B CA 1
ATOM 2855 C C . PRO B 1 138 ? 1.043 -14.852 -13.484 1 98.5 138 PRO B C 1
ATOM 2857 O O . PRO B 1 138 ? 1.85 -15.539 -14.117 1 98.5 138 PRO B O 1
ATOM 2860 N N . VAL B 1 139 ? 1.399 -13.75 -12.891 1 98.88 139 VAL B N 1
ATOM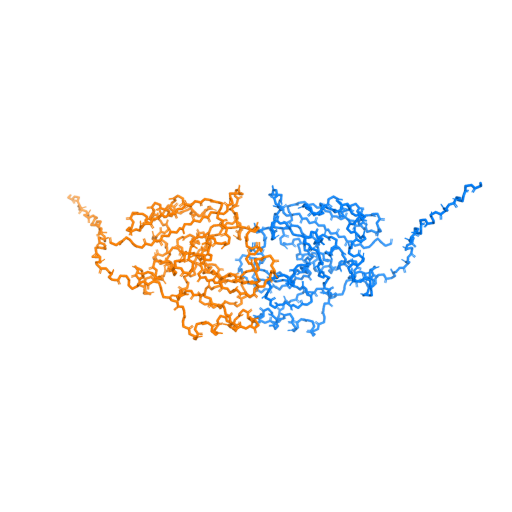 2861 C CA . VAL B 1 139 ? 2.76 -13.227 -12.961 1 98.88 139 VAL B CA 1
ATOM 2862 C C . VAL B 1 139 ? 3.295 -12.984 -11.555 1 98.88 139 VAL B C 1
ATOM 2864 O O . VAL B 1 139 ? 2.674 -1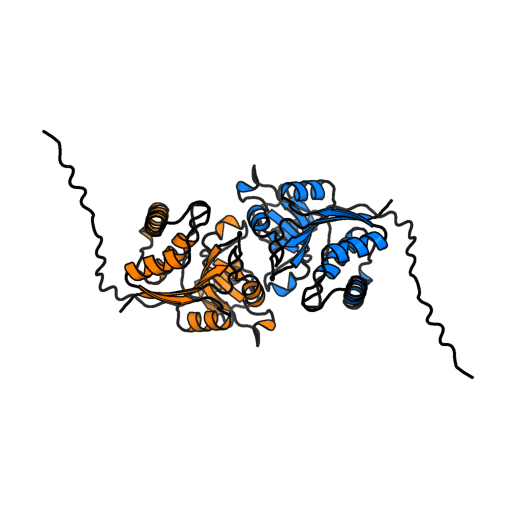2.266 -10.758 1 98.88 139 VAL B O 1
ATOM 2867 N N . LEU B 1 140 ? 4.449 -13.617 -11.195 1 98.94 140 LEU B N 1
ATOM 2868 C CA . LEU B 1 140 ? 5.156 -13.258 -9.977 1 98.94 140 LEU B CA 1
ATOM 2869 C C . LEU B 1 140 ? 5.84 -11.898 -10.125 1 98.94 140 LEU B C 1
ATOM 2871 O O . LEU B 1 140 ? 6.52 -11.648 -11.117 1 98.94 140 LEU B O 1
ATOM 2875 N N . VAL B 1 141 ? 5.641 -11.039 -9.109 1 98.94 141 VAL B N 1
ATOM 2876 C CA . VAL B 1 141 ? 6.289 -9.734 -9.141 1 98.94 141 VAL B CA 1
ATOM 2877 C C . VAL B 1 141 ? 6.938 -9.445 -7.789 1 98.94 141 VAL B C 1
ATOM 2879 O O . VAL B 1 141 ? 6.434 -9.875 -6.75 1 98.94 141 VAL B O 1
ATOM 2882 N N . ASP B 1 142 ? 8.086 -8.812 -7.844 1 98.69 142 ASP B N 1
ATOM 2883 C CA . ASP B 1 142 ? 8.766 -8.281 -6.668 1 98.69 142 ASP B CA 1
ATOM 2884 C C . ASP B 1 142 ? 8.641 -6.758 -6.609 1 98.69 142 ASP B C 1
ATOM 2886 O O . ASP B 1 142 ? 9.07 -6.059 -7.531 1 98.69 142 ASP B O 1
ATOM 2890 N N . TRP B 1 143 ? 8.031 -6.262 -5.512 1 98.44 143 TRP B N 1
ATOM 2891 C CA . TRP B 1 143 ? 7.82 -4.82 -5.402 1 98.44 143 TRP B CA 1
ATOM 2892 C C . TRP B 1 143 ? 8.078 -4.34 -3.98 1 98.44 143 TRP B C 1
ATOM 2894 O O . TRP B 1 143 ? 8.344 -5.145 -3.084 1 98.44 143 TRP B O 1
ATOM 2904 N N . ILE B 1 144 ? 8.047 -3.059 -3.734 1 97.75 144 ILE B N 1
ATOM 2905 C CA . ILE B 1 144 ? 8.648 -2.428 -2.564 1 97.75 144 ILE B CA 1
ATOM 2906 C C . ILE B 1 144 ? 7.742 -2.623 -1.35 1 97.75 144 ILE B C 1
ATOM 2908 O O . ILE B 1 144 ? 8.141 -2.33 -0.219 1 97.75 144 ILE B O 1
ATOM 2912 N N . ASP B 1 145 ? 6.535 -3.139 -1.575 1 97.5 145 ASP B N 1
ATOM 2913 C CA . ASP B 1 145 ? 5.648 -3.402 -0.448 1 97.5 145 ASP B CA 1
ATOM 2914 C C . ASP B 1 145 ? 6.363 -4.199 0.64 1 97.5 145 ASP B C 1
ATOM 2916 O O . ASP B 1 145 ? 7.148 -5.102 0.341 1 97.5 145 ASP B O 1
ATOM 2920 N N . TRP B 1 146 ? 6.184 -3.758 1.933 1 95.25 146 TRP B N 1
ATOM 2921 C CA . TRP B 1 146 ? 6.812 -4.355 3.107 1 95.25 146 TRP B CA 1
ATOM 2922 C C . TRP B 1 146 ? 8.336 -4.277 3.008 1 95.25 146 TRP B C 1
ATOM 2924 O O . TRP B 1 146 ? 9.047 -5.062 3.641 1 95.25 146 TRP B O 1
ATOM 2934 N N . GLY B 1 147 ? 8.922 -3.445 2.176 1 94.25 147 GLY B N 1
ATOM 2935 C CA . GLY B 1 147 ? 10.359 -3.311 1.985 1 94.25 147 GLY B CA 1
ATOM 2936 C C . GLY B 1 147 ? 10.922 -4.289 0.975 1 94.25 147 GLY B C 1
ATOM 2937 O O . GLY B 1 147 ? 12.141 -4.395 0.812 1 94.25 147 GLY B O 1
ATOM 2938 N N . GLY B 1 148 ? 10.188 -5.016 0.275 1 96.44 148 GLY B N 1
ATOM 2939 C CA . GLY B 1 148 ? 10.453 -6.094 -0.667 1 96.44 148 GLY B CA 1
ATOM 2940 C C . GLY B 1 148 ? 9.492 -7.262 -0.522 1 96.44 148 GLY B C 1
ATOM 2941 O O . GLY B 1 148 ? 9.453 -7.914 0.521 1 96.44 148 GLY B O 1
ATOM 2942 N N . HIS B 1 149 ? 8.734 -7.465 -1.518 1 98 149 HIS B N 1
ATOM 2943 C CA . HIS B 1 149 ? 7.617 -8.383 -1.341 1 98 149 HIS B CA 1
ATOM 2944 C C . HIS B 1 149 ? 7.254 -9.062 -2.654 1 98 149 HIS B C 1
ATOM 2946 O O . HIS B 1 149 ? 6.953 -8.398 -3.645 1 98 149 HIS B O 1
ATOM 2952 N N . TRP B 1 150 ? 7.332 -10.422 -2.641 1 98.75 150 TRP B N 1
ATOM 2953 C CA . TRP B 1 150 ? 6.828 -11.18 -3.779 1 98.75 150 TRP B CA 1
ATOM 2954 C C . TRP B 1 150 ? 5.312 -11.359 -3.689 1 98.75 150 TRP B C 1
ATOM 2956 O O . TRP B 1 150 ? 4.785 -11.711 -2.633 1 98.75 150 TRP B O 1
ATOM 2966 N N . THR B 1 151 ? 4.668 -11.031 -4.742 1 98.88 151 THR B N 1
ATOM 2967 C CA . THR B 1 151 ? 3.24 -11.297 -4.902 1 98.88 151 THR B CA 1
ATOM 2968 C C . THR B 1 151 ? 2.951 -11.914 -6.266 1 98.88 151 THR B C 1
ATOM 2970 O O . THR B 1 151 ? 3.842 -12 -7.113 1 98.88 151 THR B O 1
ATOM 2973 N N . LEU B 1 152 ? 1.777 -12.508 -6.414 1 98.94 152 LEU B N 1
ATOM 2974 C CA . LEU B 1 152 ? 1.337 -13.148 -7.645 1 98.94 152 LEU B CA 1
ATOM 2975 C C . LEU B 1 152 ? 0.167 -12.398 -8.266 1 98.94 152 LEU B C 1
ATOM 2977 O O . LEU B 1 152 ? -0.965 -12.492 -7.785 1 98.94 152 LEU B O 1
ATOM 2981 N N . VAL B 1 153 ? 0.477 -11.594 -9.328 1 98.94 153 VAL B N 1
ATOM 2982 C CA . VAL B 1 153 ? -0.584 -10.859 -10.008 1 98.94 153 VAL B CA 1
ATOM 2983 C C . VAL B 1 153 ? -1.567 -11.844 -10.648 1 98.94 153 VAL B C 1
ATOM 2985 O O . VAL B 1 153 ? -1.167 -12.727 -11.398 1 98.94 153 VAL B O 1
ATOM 2988 N N . SER B 1 154 ? -2.865 -11.641 -10.359 1 98.69 154 SER B N 1
ATOM 2989 C CA . SER B 1 154 ? -3.816 -12.688 -10.711 1 98.69 154 SER B CA 1
ATOM 2990 C C . SER B 1 154 ? -5.043 -12.117 -11.406 1 98.69 154 SER B C 1
ATOM 2992 O O . SER B 1 154 ? -5.957 -12.852 -11.781 1 98.69 154 SER B O 1
ATOM 2994 N N . GLY B 1 155 ? -5.117 -10.805 -11.555 1 98.62 155 GLY B N 1
ATOM 2995 C CA . GLY B 1 155 ? -6.273 -10.266 -12.25 1 98.62 155 GLY B CA 1
ATOM 2996 C C . GLY B 1 155 ? -6.277 -8.75 -12.312 1 98.62 155 GLY B C 1
ATOM 2997 O O . GLY B 1 155 ? -5.379 -8.102 -11.766 1 98.62 155 GLY B O 1
ATOM 2998 N N . TYR B 1 156 ? -7.285 -8.234 -13.031 1 98.25 156 TYR B N 1
ATOM 2999 C CA . TYR B 1 156 ? -7.465 -6.789 -13.141 1 98.25 156 TYR B CA 1
ATOM 3000 C C . TYR B 1 156 ? -8.922 -6.438 -13.406 1 98.25 156 TYR B C 1
ATOM 3002 O O . TYR B 1 156 ? -9.727 -7.312 -13.75 1 98.25 156 TYR B O 1
ATOM 3010 N N . GLN B 1 157 ? -9.266 -5.266 -13.117 1 97.12 157 GLN B N 1
ATOM 3011 C CA . GLN B 1 157 ? -10.492 -4.609 -13.57 1 97.12 157 GLN B CA 1
ATOM 3012 C C . GLN B 1 157 ? -10.18 -3.385 -14.422 1 97.12 157 GLN B C 1
ATOM 3014 O O . GLN B 1 157 ? -9.414 -2.512 -14.008 1 97.12 157 GLN B O 1
ATOM 3019 N N . LYS B 1 158 ? -10.734 -3.393 -15.586 1 95.88 158 LYS B N 1
ATOM 3020 C CA . LYS B 1 158 ? -10.547 -2.26 -16.484 1 95.88 158 LYS B CA 1
ATOM 3021 C C . LYS B 1 158 ? -11.812 -1.414 -16.578 1 95.88 158 LYS B C 1
ATOM 3023 O O . LYS B 1 158 ? -12.805 -1.838 -17.172 1 95.88 158 LYS B O 1
ATOM 3028 N N . LEU B 1 159 ? -11.742 -0.222 -16.094 1 93.5 159 LEU B N 1
ATOM 3029 C CA . LEU B 1 159 ? -12.898 0.669 -16.156 1 93.5 159 LEU B CA 1
ATOM 3030 C C . LEU B 1 159 ? -12.547 1.967 -16.875 1 93.5 159 LEU B C 1
ATOM 3032 O O . LEU B 1 159 ? -13.445 2.711 -17.281 1 93.5 159 LEU B O 1
ATOM 3036 N N . GLY B 1 160 ? -11.289 2.232 -16.922 1 88.62 160 GLY B N 1
ATOM 3037 C CA . GLY B 1 160 ? -10.859 3.43 -17.625 1 88.62 160 GLY B CA 1
ATOM 3038 C C . GLY B 1 160 ? -10.398 3.158 -19.047 1 88.62 160 GLY B C 1
ATOM 3039 O O . GLY B 1 160 ? -10.422 2.012 -19.5 1 88.62 160 GLY B O 1
ATOM 3040 N N . LYS B 1 161 ? -10.117 4.312 -19.734 1 86.06 161 LYS B N 1
ATOM 3041 C CA . LYS B 1 161 ? -9.594 4.203 -21.094 1 86.06 161 LYS B CA 1
ATOM 3042 C C . LYS B 1 161 ? -8.094 3.904 -21.078 1 86.06 161 LYS B C 1
ATOM 3044 O O . LYS B 1 161 ? -7.578 3.266 -22 1 86.06 161 LYS B O 1
ATOM 3049 N N . SER B 1 162 ? -7.516 4.395 -20.078 1 83.06 162 SER B N 1
ATOM 3050 C CA . SER B 1 162 ? -6.09 4.168 -19.891 1 83.06 162 SER B CA 1
ATOM 3051 C C . SER B 1 162 ? -5.754 3.979 -18.422 1 83.06 162 SER B C 1
ATOM 3053 O O . SER B 1 162 ? -6.586 4.246 -17.547 1 83.06 162 SER B O 1
ATOM 3055 N N . VAL B 1 163 ? -4.535 3.488 -18.141 1 78.75 163 VAL B N 1
ATOM 3056 C CA . VAL B 1 163 ? -4.07 3.256 -16.781 1 78.75 163 VAL B CA 1
ATOM 3057 C C . VAL B 1 163 ? -4.02 4.578 -16.016 1 78.75 163 VAL B C 1
ATOM 3059 O O . VAL B 1 163 ? -4.277 4.617 -14.805 1 78.75 163 VAL B O 1
ATOM 3062 N N . ASP B 1 164 ? -3.875 5.656 -16.719 1 77.56 164 ASP B N 1
ATOM 3063 C CA . ASP B 1 164 ? -3.656 6.961 -16.109 1 77.56 164 ASP B CA 1
ATOM 3064 C C . ASP B 1 164 ? -4.973 7.586 -15.648 1 77.56 164 ASP B C 1
ATOM 3066 O O . ASP B 1 164 ? -4.98 8.609 -14.961 1 77.56 164 ASP B O 1
ATOM 3070 N N . ASP B 1 165 ? -6.074 6.895 -15.969 1 83.19 165 ASP B N 1
ATOM 3071 C CA . ASP B 1 165 ? -7.371 7.438 -15.57 1 83.19 165 ASP B CA 1
ATOM 3072 C C . ASP B 1 165 ? -7.711 7.047 -14.141 1 83.19 165 ASP B C 1
ATOM 3074 O O . ASP B 1 165 ? -8.727 7.492 -13.594 1 83.19 165 ASP B O 1
ATOM 3078 N N . ASP B 1 166 ? -6.879 6.285 -13.57 1 86.31 166 ASP B N 1
ATOM 3079 C CA . ASP B 1 166 ? -6.957 5.859 -12.18 1 86.31 166 ASP B CA 1
ATOM 3080 C C . ASP B 1 166 ? -8.328 5.27 -11.859 1 86.31 166 ASP B C 1
ATOM 3082 O O . ASP B 1 166 ? -8.914 5.562 -10.812 1 86.31 166 ASP B O 1
ATOM 3086 N N . LYS B 1 167 ? -8.828 4.449 -12.789 1 90.5 167 LYS B N 1
ATOM 3087 C CA . LYS B 1 167 ? -10.117 3.795 -12.586 1 90.5 167 LYS B CA 1
ATOM 3088 C C . LYS B 1 167 ? -9.953 2.279 -12.492 1 90.5 167 LYS B C 1
ATOM 3090 O O . LYS B 1 167 ? -10.828 1.59 -11.953 1 90.5 167 LYS B O 1
ATOM 3095 N N . ASP B 1 168 ? -8.867 1.839 -13.023 1 95.06 168 ASP B N 1
ATOM 3096 C CA . ASP B 1 168 ? -8.617 0.401 -13.062 1 95.06 168 ASP B CA 1
ATOM 3097 C C . ASP B 1 168 ? -8.188 -0.122 -11.695 1 95.06 168 ASP B C 1
ATOM 3099 O O . ASP B 1 168 ? -7.855 0.661 -10.797 1 95.06 168 ASP B O 1
ATOM 3103 N N . MET B 1 169 ? -8.281 -1.419 -11.555 1 96.44 169 MET B N 1
ATOM 3104 C CA . MET B 1 169 ? -7.758 -2.123 -10.391 1 96.44 169 MET B CA 1
ATOM 3105 C C . MET B 1 169 ? -6.895 -3.305 -10.812 1 96.44 169 MET B C 1
ATOM 3107 O O . MET B 1 169 ? -7.176 -3.957 -11.82 1 96.44 169 MET B O 1
ATOM 3111 N N . LEU B 1 170 ? -5.855 -3.477 -10.078 1 97.69 170 LEU B N 1
ATOM 3112 C CA . LEU B 1 170 ? -5.016 -4.668 -10.18 1 97.69 170 LEU B CA 1
ATOM 3113 C C . LEU B 1 170 ? -5.211 -5.578 -8.977 1 97.69 170 LEU B C 1
ATOM 3115 O O . LEU B 1 170 ? -5.27 -5.105 -7.84 1 97.69 170 LEU B O 1
ATOM 3119 N N . PHE B 1 171 ? -5.375 -6.863 -9.188 1 98.19 171 PHE B N 1
ATOM 3120 C CA . PHE B 1 171 ? -5.527 -7.848 -8.125 1 98.19 171 PHE B CA 1
ATOM 3121 C C . PHE B 1 171 ? -4.312 -8.766 -8.062 1 98.19 171 PHE B C 1
ATOM 3123 O O . PHE B 1 171 ? -3.822 -9.234 -9.094 1 98.19 171 PHE B O 1
ATOM 3130 N N . MET B 1 172 ? -3.836 -8.984 -6.844 1 98.62 172 MET B N 1
ATOM 3131 C CA . MET B 1 172 ? -2.664 -9.836 -6.648 1 98.62 172 MET B CA 1
ATOM 3132 C C . MET B 1 172 ? -2.855 -10.758 -5.449 1 98.62 172 MET B C 1
ATOM 3134 O O . MET B 1 172 ? -3.307 -10.32 -4.387 1 98.62 172 MET B O 1
ATOM 3138 N N . ILE B 1 173 ? -2.551 -12.047 -5.656 1 98.75 173 ILE B N 1
ATOM 3139 C CA . ILE B 1 173 ? -2.412 -12.922 -4.496 1 98.75 173 ILE B CA 1
ATOM 3140 C C . ILE B 1 173 ? -1.229 -12.477 -3.645 1 98.75 173 ILE B C 1
ATOM 3142 O O . ILE B 1 173 ? -0.079 -12.531 -4.09 1 98.75 173 ILE B O 1
ATOM 3146 N N . ASP B 1 174 ? -1.546 -12 -2.498 1 98.56 174 ASP B N 1
ATOM 3147 C CA . ASP B 1 174 ? -0.578 -11.453 -1.548 1 98.56 174 ASP B CA 1
ATOM 3148 C C . ASP B 1 174 ? -0.319 -12.445 -0.41 1 98.56 174 ASP B C 1
ATOM 3150 O O . ASP B 1 174 ? -1.178 -12.641 0.45 1 98.56 174 ASP B O 1
ATOM 3154 N N . PRO B 1 175 ? 0.939 -13.008 -0.349 1 98.56 175 PRO B N 1
ATOM 3155 C CA . PRO B 1 175 ? 1.236 -13.992 0.693 1 98.56 175 PRO B CA 1
ATOM 3156 C C . PRO B 1 175 ? 1.126 -13.414 2.102 1 98.56 175 PRO B C 1
ATOM 3158 O O . PRO B 1 175 ? 1.086 -14.164 3.08 1 98.56 175 PRO B O 1
ATOM 3161 N N . ALA B 1 176 ? 1.051 -12.133 2.209 1 97.12 176 ALA B N 1
ATOM 3162 C CA . ALA B 1 176 ? 1.041 -11.508 3.527 1 97.12 176 ALA B CA 1
ATOM 3163 C C . ALA B 1 176 ? -0.244 -10.711 3.748 1 97.12 176 ALA B C 1
ATOM 3165 O O . ALA B 1 176 ? -0.279 -9.789 4.566 1 97.12 176 ALA B O 1
ATOM 3166 N N . ALA B 1 177 ? -1.285 -10.992 3.006 1 95.31 177 ALA B N 1
ATOM 3167 C CA . ALA B 1 177 ? -2.547 -10.273 3.141 1 95.31 177 ALA B CA 1
ATOM 3168 C C . ALA B 1 177 ? -3.066 -10.336 4.574 1 95.31 177 ALA B C 1
ATOM 3170 O O . ALA B 1 177 ? -3.656 -9.375 5.074 1 95.31 177 ALA B O 1
ATOM 3171 N N . HIS B 1 178 ? -2.818 -11.398 5.266 1 92.31 178 HIS B N 1
ATOM 3172 C CA .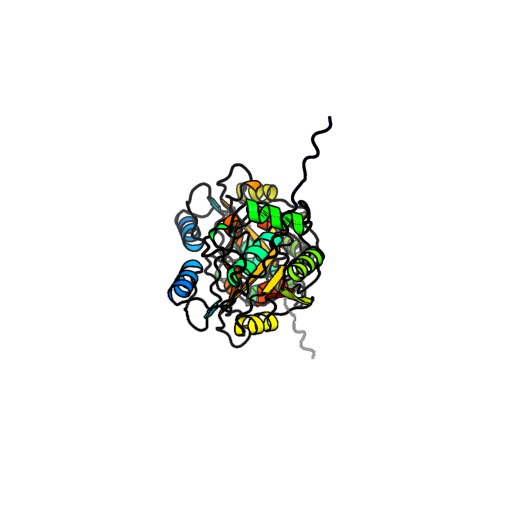 HIS B 1 178 ? -3.35 -11.609 6.609 1 92.31 178 HIS B CA 1
ATOM 3173 C C . HIS B 1 178 ? -2.635 -10.719 7.625 1 92.31 178 HIS B C 1
ATOM 3175 O O . HIS B 1 178 ? -3.111 -10.547 8.75 1 92.31 178 HIS B O 1
ATOM 3181 N N . PHE B 1 179 ? -1.529 -10.133 7.219 1 90.94 179 PHE B N 1
ATOM 3182 C CA . PHE B 1 179 ? -0.812 -9.227 8.109 1 90.94 179 PHE B CA 1
ATOM 3183 C C . PHE B 1 179 ? -1.344 -7.809 7.984 1 90.94 179 PHE B C 1
ATOM 3185 O O . PHE B 1 179 ? -1.016 -6.941 8.797 1 90.94 179 PHE B O 1
ATOM 3192 N N . ASN B 1 180 ? -2.094 -7.379 6.984 1 85.5 180 ASN B N 1
ATOM 3193 C CA . ASN B 1 180 ? -2.541 -6.023 6.684 1 85.5 180 ASN B CA 1
ATOM 3194 C C . ASN B 1 180 ? -3.646 -5.574 7.637 1 85.5 180 ASN B C 1
ATOM 3196 O O . ASN B 1 180 ? -3.891 -4.375 7.789 1 85.5 180 ASN B O 1
ATOM 3200 N N . ASN B 1 181 ? -4.273 -6.355 8.383 1 78.25 181 ASN B N 1
ATOM 3201 C CA . ASN B 1 181 ? -5.324 -6.066 9.352 1 78.25 181 ASN B CA 1
ATOM 3202 C C . ASN B 1 181 ? -6.547 -5.438 8.695 1 78.25 181 ASN B C 1
ATOM 3204 O O . ASN B 1 181 ? -7.262 -4.656 9.32 1 78.25 181 ASN B O 1
ATOM 3208 N N . VAL B 1 182 ? -6.594 -5.426 7.391 1 76.38 182 VAL B N 1
ATOM 3209 C CA . VAL B 1 182 ? -7.809 -5.094 6.652 1 76.38 182 VAL B CA 1
ATOM 3210 C C . VAL B 1 182 ? -8.367 -6.352 5.992 1 76.38 182 VAL B C 1
ATOM 3212 O O . VAL B 1 182 ? -7.637 -7.32 5.762 1 76.38 182 VAL B O 1
ATOM 3215 N N . ARG B 1 183 ? -9.641 -6.332 5.719 1 79.12 183 ARG B N 1
ATOM 3216 C CA . ARG B 1 183 ? -10.305 -7.527 5.211 1 79.12 183 ARG B CA 1
ATOM 3217 C C . ARG B 1 183 ? -9.812 -7.867 3.807 1 79.12 183 ARG B C 1
ATOM 3219 O O . ARG B 1 183 ? -9.602 -6.977 2.982 1 79.12 183 ARG B O 1
ATOM 3226 N N . SER B 1 184 ? -9.586 -9.055 3.635 1 89.38 184 SER B N 1
ATOM 3227 C CA . SER B 1 184 ? -9.227 -9.641 2.35 1 89.38 184 SER B CA 1
ATOM 3228 C C . SER B 1 184 ? -10.008 -10.922 2.086 1 89.38 184 SER B C 1
ATOM 3230 O O . SER B 1 184 ? -10.711 -11.422 2.971 1 89.38 184 SER B O 1
ATOM 3232 N N . VAL B 1 185 ? -9.992 -11.297 0.787 1 94.31 185 VAL B N 1
ATOM 3233 C CA . VAL B 1 185 ? -10.617 -12.539 0.353 1 94.31 185 VAL B CA 1
ATOM 3234 C C . VAL B 1 185 ? -9.672 -13.297 -0.576 1 94.31 185 VAL B C 1
ATOM 3236 O O . VAL B 1 185 ? -9 -12.695 -1.419 1 94.31 185 VAL B O 1
ATOM 3239 N N . TYR B 1 186 ? -9.523 -14.617 -0.264 1 96.75 186 TYR B N 1
ATOM 3240 C CA . TYR B 1 186 ? -8.734 -15.531 -1.09 1 96.75 186 TYR B CA 1
ATOM 3241 C C . TYR B 1 186 ? -7.262 -15.148 -1.065 1 96.75 186 TYR B C 1
ATOM 3243 O O . TYR B 1 186 ? -6.504 -15.531 -1.962 1 96.75 186 TYR B O 1
ATOM 3251 N N . GLY B 1 187 ? -6.891 -14.312 -0.143 1 97.06 187 GLY B N 1
ATOM 3252 C CA . GLY B 1 187 ? -5.512 -13.867 -0.056 1 97.06 187 GLY B CA 1
ATOM 3253 C C . GLY B 1 187 ? -5.184 -12.75 -1.031 1 97.06 187 GLY B C 1
ATOM 3254 O O . GLY B 1 187 ? -4.012 -12.508 -1.338 1 97.06 187 GLY B O 1
ATOM 3255 N N . LEU B 1 188 ? -6.23 -12.078 -1.463 1 97.19 188 LEU B N 1
ATOM 3256 C CA . LEU B 1 188 ? -6.047 -11.047 -2.479 1 97.19 188 LEU B CA 1
ATOM 3257 C C . LEU B 1 188 ? -5.746 -9.695 -1.834 1 97.19 188 LEU B C 1
ATOM 3259 O O . LEU B 1 188 ? -6.27 -9.383 -0.764 1 97.19 188 LEU B O 1
ATOM 3263 N N . SER B 1 189 ? -4.922 -8.961 -2.504 1 95.94 189 SER B N 1
ATOM 3264 C CA . SER B 1 189 ? -4.82 -7.508 -2.373 1 95.94 189 SER B CA 1
ATOM 3265 C C . SER B 1 189 ? -5.262 -6.805 -3.654 1 95.94 189 SER B C 1
ATOM 3267 O O . SER B 1 189 ? -5.227 -7.395 -4.734 1 95.94 189 SER B O 1
ATOM 3269 N N . ALA B 1 190 ? -5.734 -5.648 -3.525 1 95.06 190 ALA B N 1
ATOM 3270 C CA . ALA B 1 190 ? -6.141 -4.816 -4.652 1 95.06 190 ALA B CA 1
ATOM 3271 C C . ALA B 1 190 ? -5.422 -3.471 -4.629 1 95.06 190 ALA B C 1
ATOM 3273 O O . ALA B 1 190 ? -5.234 -2.879 -3.564 1 95.06 190 ALA B O 1
ATOM 3274 N N . ILE B 1 191 ? -5.027 -2.977 -5.832 1 95.69 191 ILE B N 1
ATOM 3275 C CA . ILE B 1 191 ? -4.266 -1.734 -5.883 1 95.69 191 ILE B CA 1
ATOM 3276 C C . ILE B 1 191 ? -4.496 -1.04 -7.223 1 95.69 191 ILE B C 1
ATOM 3278 O O . ILE B 1 191 ? -4.707 -1.7 -8.242 1 95.69 191 ILE B O 1
ATOM 3282 N N . ASN B 1 192 ? -4.488 0.259 -7.234 1 95.62 192 ASN B N 1
ATOM 3283 C CA . ASN B 1 192 ? -4.441 1.028 -8.477 1 95.62 192 ASN B CA 1
ATOM 3284 C C . ASN B 1 192 ? -3.195 0.702 -9.289 1 95.62 192 ASN B C 1
ATOM 3286 O O . ASN B 1 192 ? -2.078 0.754 -8.773 1 95.62 192 ASN B O 1
ATOM 3290 N N . PRO B 1 193 ? -3.43 0.379 -10.594 1 96.69 193 PRO B N 1
ATOM 3291 C CA . PRO B 1 193 ? -2.271 -0.065 -11.375 1 96.69 193 PRO B CA 1
ATOM 3292 C C . PRO B 1 193 ? -1.215 1.026 -11.531 1 96.69 193 PRO B C 1
ATOM 3294 O O . PRO B 1 193 ? -0.02 0.729 -11.609 1 96.69 193 PRO B O 1
ATOM 3297 N N . ASP B 1 194 ? -1.566 2.26 -11.609 1 94.94 194 ASP B N 1
ATOM 3298 C CA . ASP B 1 194 ? -0.593 3.346 -11.68 1 94.94 194 ASP B CA 1
ATOM 3299 C C . ASP B 1 194 ? 0.218 3.441 -10.391 1 94.94 194 ASP B C 1
ATOM 3301 O O . ASP B 1 194 ? 1.442 3.576 -10.43 1 94.94 194 ASP B O 1
ATOM 3305 N N . ARG B 1 195 ? -0.46 3.443 -9.266 1 95.81 195 ARG B N 1
ATOM 3306 C CA . ARG B 1 195 ? 0.189 3.385 -7.961 1 95.81 195 ARG B CA 1
ATOM 3307 C C . ARG B 1 195 ? 1.167 2.217 -7.891 1 95.81 195 ARG B C 1
ATOM 3309 O O . ARG B 1 195 ? 2.32 2.389 -7.488 1 95.81 195 ARG B O 1
ATOM 3316 N N . PHE B 1 196 ? 0.735 1.039 -8.336 1 97.62 196 PHE B N 1
ATOM 3317 C CA . PHE B 1 196 ? 1.586 -0.145 -8.336 1 97.62 196 PHE B CA 1
ATOM 3318 C C . PHE B 1 196 ? 2.832 0.083 -9.18 1 97.62 196 PHE B C 1
ATOM 3320 O O . PHE B 1 196 ? 3.939 -0.273 -8.773 1 97.62 196 PHE B O 1
ATOM 3327 N N . GLN B 1 197 ? 2.641 0.623 -10.375 1 97.06 197 GLN B N 1
ATOM 3328 C CA . GLN B 1 197 ? 3.756 0.829 -11.289 1 97.06 197 GLN B CA 1
ATOM 3329 C C . GLN B 1 197 ? 4.855 1.667 -10.641 1 97.06 197 GLN B C 1
ATOM 3331 O O . GLN B 1 197 ? 6.039 1.344 -10.758 1 97.06 197 GLN B O 1
ATOM 3336 N N . TYR B 1 198 ? 4.496 2.695 -9.922 1 94.81 198 TYR B N 1
ATOM 3337 C CA . TYR B 1 198 ? 5.457 3.572 -9.266 1 94.81 198 TYR B CA 1
ATOM 3338 C C . TYR B 1 198 ? 6.156 2.855 -8.117 1 94.81 198 TYR B C 1
ATOM 3340 O O . TYR B 1 198 ? 7.277 3.211 -7.742 1 94.81 198 TYR B O 1
ATOM 3348 N N . MET B 1 199 ? 5.5 1.854 -7.609 1 97.31 199 MET B N 1
ATOM 3349 C CA . MET B 1 199 ? 6.023 1.16 -6.438 1 97.31 199 MET B CA 1
ATOM 3350 C C . MET B 1 199 ? 6.688 -0.154 -6.832 1 97.31 199 MET B C 1
ATOM 3352 O O . MET B 1 199 ? 7.305 -0.819 -5.996 1 97.31 199 MET B O 1
ATOM 3356 N N . TRP B 1 200 ? 6.602 -0.536 -8.094 1 98.31 200 TRP B N 1
ATOM 3357 C CA . TRP B 1 200 ? 7.109 -1.812 -8.586 1 98.31 200 TRP B CA 1
ATOM 3358 C C . TRP B 1 200 ? 8.625 -1.779 -8.719 1 98.31 200 TRP B C 1
ATOM 3360 O O . TRP B 1 200 ? 9.156 -1.761 -9.828 1 98.31 200 TRP B O 1
ATOM 3370 N N . GLN B 1 201 ? 9.25 -1.8 -7.559 1 96.88 201 GLN B N 1
ATOM 3371 C CA . GLN B 1 201 ? 10.695 -1.89 -7.406 1 96.88 201 GLN B CA 1
ATOM 3372 C C . GLN B 1 201 ? 11.07 -2.705 -6.172 1 96.88 201 GLN B C 1
ATOM 3374 O O . GLN B 1 201 ? 10.281 -2.82 -5.234 1 96.88 201 GLN B O 1
ATOM 3379 N N . ASP B 1 202 ? 12.211 -3.277 -6.207 1 92.88 202 ASP B N 1
ATOM 3380 C CA . ASP B 1 202 ? 12.641 -3.982 -5.004 1 92.88 202 ASP B CA 1
ATOM 3381 C C . ASP B 1 202 ? 13.367 -3.039 -4.043 1 92.88 202 ASP B C 1
ATOM 3383 O O . ASP B 1 202 ? 13.359 -1.823 -4.242 1 92.88 202 ASP B O 1
ATOM 3387 N N . SER B 1 203 ? 13.883 -3.596 -3.008 1 88.12 203 SER B N 1
ATOM 3388 C CA . SER B 1 203 ? 14.492 -2.803 -1.945 1 88.12 203 SER B CA 1
ATOM 3389 C C . SER B 1 203 ? 15.766 -2.117 -2.428 1 88.12 203 SER B C 1
ATOM 3391 O O . SER B 1 203 ? 16.266 -1.188 -1.784 1 88.12 203 SER B O 1
ATOM 3393 N N . LYS B 1 204 ? 16.297 -2.598 -3.551 1 89.56 204 LYS B N 1
ATOM 3394 C CA . LYS B 1 204 ? 17.531 -2.02 -4.09 1 89.56 204 LYS B CA 1
ATOM 3395 C C . LYS B 1 204 ? 17.234 -1.065 -5.242 1 89.56 204 LYS B C 1
ATOM 3397 O O . LYS B 1 204 ? 18.141 -0.561 -5.895 1 89.56 204 LYS B O 1
ATOM 3402 N N . GLY B 1 205 ? 15.992 -0.922 -5.555 1 91.75 205 GLY B N 1
ATOM 3403 C CA . GLY B 1 205 ? 15.586 0.046 -6.562 1 91.75 205 GLY B CA 1
ATOM 3404 C C . GLY B 1 205 ? 15.508 -0.545 -7.957 1 91.75 205 GLY B C 1
ATOM 3405 O O . GLY B 1 205 ? 15.344 0.185 -8.938 1 91.75 205 GLY B O 1
ATOM 3406 N N . VAL B 1 206 ? 15.664 -1.881 -8.055 1 95.69 206 VAL B N 1
ATOM 3407 C CA . VAL B 1 206 ? 15.492 -2.523 -9.352 1 95.69 206 VAL B CA 1
ATOM 3408 C C . VAL B 1 206 ? 14.016 -2.527 -9.727 1 95.69 206 VAL B C 1
ATOM 3410 O O . VAL B 1 206 ? 13.172 -3.035 -8.984 1 95.69 206 VAL B O 1
ATOM 3413 N N . LYS B 1 207 ? 13.727 -2.033 -10.906 1 97.5 207 LYS B N 1
ATOM 3414 C CA . LYS B 1 207 ? 12.336 -1.768 -11.258 1 97.5 207 LYS B CA 1
ATOM 3415 C C . LYS B 1 207 ? 11.75 -2.91 -12.078 1 97.5 207 LYS B C 1
ATOM 3417 O O . LYS B 1 207 ? 12.43 -3.488 -12.922 1 97.5 207 LYS B O 1
ATOM 3422 N N . GLY B 1 208 ? 10.492 -3.195 -11.844 1 98.5 208 GLY B N 1
ATOM 3423 C CA . GLY B 1 208 ? 9.664 -4.012 -12.719 1 98.5 208 GLY B CA 1
ATOM 3424 C C . GLY B 1 208 ? 10.102 -5.465 -12.766 1 98.5 208 GLY B C 1
ATOM 3425 O O . GLY B 1 208 ? 10.117 -6.082 -13.828 1 98.5 208 GLY B O 1
ATOM 3426 N N . ILE B 1 209 ? 10.539 -6.023 -11.68 1 98.81 209 ILE B N 1
ATOM 3427 C CA . ILE B 1 209 ? 10.961 -7.418 -11.609 1 98.81 209 ILE B CA 1
ATOM 3428 C C . ILE B 1 209 ? 9.75 -8.336 -11.734 1 98.81 209 ILE B C 1
ATOM 3430 O O . ILE B 1 209 ? 8.766 -8.172 -11.008 1 98.81 209 ILE B O 1
ATOM 3434 N N . TYR B 1 210 ? 9.852 -9.297 -12.695 1 98.88 210 TYR B N 1
ATOM 3435 C CA . TYR B 1 210 ? 8.734 -10.227 -12.836 1 98.88 210 TYR B CA 1
ATOM 3436 C C . TYR B 1 210 ? 9.219 -11.594 -13.305 1 98.88 210 TYR B C 1
ATOM 3438 O O . TYR B 1 210 ? 10.305 -11.711 -13.875 1 98.88 210 TYR B O 1
ATOM 3446 N N . ILE B 1 211 ? 8.469 -12.625 -13 1 98.88 211 ILE B N 1
ATOM 3447 C CA . ILE B 1 211 ? 8.648 -14 -13.453 1 98.88 211 ILE B CA 1
ATOM 3448 C C . ILE B 1 211 ? 7.34 -14.531 -14.023 1 98.88 211 ILE B C 1
ATOM 3450 O O . ILE B 1 211 ? 6.301 -14.484 -13.359 1 98.88 211 ILE B O 1
ATOM 3454 N N . ILE B 1 212 ? 7.363 -14.922 -15.234 1 98.75 212 ILE B N 1
ATOM 3455 C CA . ILE B 1 212 ? 6.277 -15.664 -15.867 1 98.75 212 ILE B CA 1
ATOM 3456 C C . ILE B 1 212 ? 6.664 -17.141 -16 1 98.75 212 ILE B C 1
ATOM 3458 O O . ILE B 1 212 ? 7.668 -17.469 -16.641 1 98.75 212 ILE B O 1
ATOM 3462 N N . ALA B 1 213 ? 5.883 -18 -15.359 1 98.06 213 ALA B N 1
ATOM 3463 C CA . ALA B 1 213 ? 6.23 -19.422 -15.344 1 98.06 213 ALA B CA 1
ATOM 3464 C C . ALA B 1 213 ? 4.996 -20.281 -15.57 1 98.06 213 ALA B C 1
ATOM 3466 O O . ALA B 1 213 ? 3.92 -19.984 -15.047 1 98.06 213 ALA B O 1
ATOM 3467 N N . PHE B 1 214 ? 5.109 -21.297 -16.359 1 94.81 214 PHE B N 1
ATOM 3468 C CA . PHE B 1 214 ? 4.047 -22.266 -16.562 1 94.81 214 PHE B CA 1
ATOM 3469 C C . PHE B 1 214 ? 4.629 -23.656 -16.828 1 94.81 214 PHE B C 1
ATOM 3471 O O . PHE B 1 214 ? 5.758 -23.781 -17.312 1 94.81 214 PHE B O 1
ATOM 3478 N N . PRO B 1 215 ? 3.865 -24.719 -16.5 1 94.38 215 PRO B N 1
ATOM 3479 C CA . PRO B 1 215 ? 4.395 -26.078 -16.625 1 94.38 215 PRO B CA 1
ATOM 3480 C C . PRO B 1 215 ? 4.773 -26.438 -18.062 1 94.38 215 PRO B C 1
ATOM 3482 O O . PRO B 1 215 ? 4.066 -26.062 -19 1 94.38 215 PRO B O 1
ATOM 3485 N N . LYS B 1 216 ? 5.922 -27.109 -18.094 1 89.69 216 LYS B N 1
ATOM 3486 C CA . LYS B 1 216 ? 6.34 -27.609 -19.406 1 89.69 216 LYS B CA 1
ATOM 3487 C C . LYS B 1 216 ? 5.383 -28.688 -19.922 1 89.69 216 LYS B C 1
ATOM 3489 O O . LYS B 1 216 ? 4.871 -29.5 -19.141 1 89.69 216 LYS B O 1
ATOM 3494 N N . LYS B 1 217 ? 5.066 -28.594 -21.219 1 73 217 LYS B N 1
ATOM 3495 C CA . LYS B 1 217 ? 4.258 -29.625 -21.875 1 73 217 LYS B CA 1
ATOM 3496 C C . LYS B 1 217 ? 5.031 -30.938 -22 1 73 217 LYS B C 1
ATOM 3498 O O . LYS B 1 217 ? 6.258 -30.922 -22.141 1 73 217 LYS B O 1
#